Protein AF-A2DXJ3-F1 (afdb_monomer)

pLDDT: mean 83.07, std 18.07, range [34.62, 98.88]

Solvent-accessible surface area (backbone atoms only — not comparable to full-atom values): 26911 Å² total; per-residue (Å²): 136,82,83,77,80,76,77,74,79,77,78,64,48,69,44,51,90,48,58,61,45,53,39,81,72,39,55,42,65,51,87,37,50,42,58,52,66,60,70,70,50,60,29,36,32,28,58,30,82,99,40,73,38,42,38,29,39,37,50,58,84,41,92,57,45,68,60,54,51,59,64,38,58,77,88,60,70,30,15,43,40,77,40,39,23,79,91,47,57,85,47,10,54,10,30,43,21,40,13,44,97,66,21,31,45,34,35,42,30,56,68,91,66,82,48,70,68,60,51,50,48,57,56,75,48,53,34,34,30,75,55,52,80,70,52,51,63,25,49,27,55,55,68,34,87,82,55,77,50,44,32,28,38,42,36,67,62,44,25,57,77,70,70,47,61,83,50,66,70,59,34,28,36,71,44,42,73,46,62,65,36,42,70,57,86,47,76,72,62,74,66,34,71,45,67,51,88,70,48,48,47,53,50,53,32,48,47,44,56,9,45,42,51,39,55,20,45,76,52,52,66,77,47,88,77,62,73,34,45,64,69,58,50,51,54,52,47,52,52,54,50,52,57,50,51,56,55,52,61,74,69,48,55,72,68,58,49,54,52,48,52,52,49,49,51,53,46,51,54,52,50,60,59,44,71,75,52,76,87,66,77,58,81,39,79,45,82,42,80,88,43,102,62,83,60,78,87,55,53,72,70,46,59,69,65,30,70,54,82,82,89,54,77,55,43,36,34,21,62,44,81,95,42,74,36,42,38,33,68,46,50,50,81,42,93,55,45,57,60,58,53,54,68,34,59,77,89,61,76,25,13,40,41,79,44,63,43,82,86,48,101,69,58,34,48,45,35,38,32,41,14,42,94,63,16,31,43,34,34,40,31,62,91,40,55,60,35,70,56,60,51,52,50,48,58,76,38,40,25,43,65,85,76,60,78,67,55,55,56,43,48,15,70,37,65,35,86,86,51,65,76,40,64,38,62,69,61,44,52,56,44,69,72,37,87,64,43,60,57,65,67,66,59,69,66,86,64,87,79,66,66,76,93,58,78,46,53,35,56,53,52,53,49,48,47,56,18,43,50,53,32,54,48,49,78,74,76,106

Foldseek 3Di:
DDPPPPPPDLQADECAPALEAELVNFAPALVSYFYDDDAQRWHWYCQFPPDTATEHEHELPDPCVLVVLVQQDPVDAWEWDFAAQPVCLLQFTQWIWTHDPNHIYIYGYAGPDDDVSVLVVQVPHEYEYAPCPPNVVSVCSNPNVVSQGWYWHCVLQPCLVVVHDSPLQRLLCVQLVTHTSHDLDDPVLRNDHSNDRDTPSNSSNSRCRRVSRNSNVVSSVVGDTTGHGVVVSVVSSVVSVVVVVVVVQVPDDPVVVVVVVVVVVVVVVVVVVVVVDDDDPFPEEDEPVQDLDDDPVCVVVCVVVLQDDDPDQWGFYHLYVPATAIEGEDEQPPPCVLVVLVQQDPVAAKAKEWDWDPPDPDIATQWIWIHDSRHIYIYGYPPRAHDVSVQVSQVPHEYAYDDDPVVQVRCCVHNNVPGDGHYPVVLNVQLVPDPCNVVLVVPPPPCVPDPRVDDGSSNSVVVRSSRVSSRVCSVPPD

Radius of gyration: 28.26 Å; Cα contacts (8 Å, |Δi|>4): 735; chains: 1; bounding box: 70×68×70 Å

Organism: Trichomonas vaginalis (strain ATCC PRA-98 / G3) (NCBI:txid412133)

Structure (mmCIF, N/CA/C/O backbone):
data_AF-A2DXJ3-F1
#
_entry.id   AF-A2DXJ3-F1
#
loop_
_atom_site.group_PDB
_atom_site.id
_atom_site.type_symbol
_atom_site.label_atom_id
_atom_site.label_alt_id
_atom_site.label_comp_id
_atom_site.label_asym_id
_atom_site.label_entity_id
_atom_site.label_seq_id
_atom_site.pdbx_PDB_ins_code
_atom_site.Cartn_x
_atom_site.Cartn_y
_atom_site.Cartn_z
_atom_site.occupancy
_atom_site.B_iso_or_equiv
_atom_site.auth_seq_id
_atom_site.auth_comp_id
_atom_site.auth_asym_id
_atom_site.auth_atom_id
_atom_site.pdbx_PDB_model_num
ATOM 1 N N . MET A 1 1 ? 12.639 -47.632 -4.818 1.00 43.22 1 MET A N 1
ATOM 2 C CA . MET A 1 1 ? 11.953 -46.806 -3.804 1.00 43.22 1 MET A CA 1
ATOM 3 C C . MET A 1 1 ? 11.703 -45.449 -4.428 1.00 43.22 1 MET A C 1
ATOM 5 O O . MET A 1 1 ? 12.616 -44.642 -4.510 1.00 43.22 1 MET A O 1
ATOM 9 N N . THR A 1 2 ? 10.517 -45.266 -4.994 1.00 40.50 2 THR A N 1
ATOM 10 C CA . THR A 1 2 ? 10.049 -43.992 -5.545 1.00 40.50 2 THR A CA 1
ATOM 11 C C . THR A 1 2 ? 9.573 -43.124 -4.387 1.00 40.50 2 THR A C 1
ATOM 13 O O . THR A 1 2 ? 8.755 -43.573 -3.589 1.00 40.50 2 THR A O 1
ATOM 16 N N . ALA A 1 3 ? 10.133 -41.923 -4.257 1.00 43.72 3 ALA A N 1
ATOM 17 C CA . ALA A 1 3 ? 9.654 -40.933 -3.307 1.00 43.72 3 ALA A CA 1
ATOM 18 C C . ALA A 1 3 ? 8.278 -40.451 -3.783 1.00 43.72 3 ALA A C 1
ATOM 20 O O . ALA A 1 3 ? 8.177 -39.753 -4.789 1.00 43.72 3 ALA A O 1
ATOM 21 N N . GLU A 1 4 ? 7.220 -40.885 -3.103 1.00 45.50 4 GLU A N 1
ATOM 22 C CA . GLU A 1 4 ? 5.892 -40.305 -3.264 1.00 45.50 4 GLU A CA 1
ATOM 23 C C . GLU A 1 4 ? 5.930 -38.881 -2.704 1.00 45.50 4 GLU A C 1
ATOM 25 O O . GLU A 1 4 ? 6.019 -38.667 -1.494 1.00 45.50 4 GLU A O 1
ATOM 30 N N . GLU A 1 5 ? 5.893 -37.896 -3.599 1.00 48.06 5 GLU A N 1
ATOM 31 C CA . GLU A 1 5 ? 5.600 -36.512 -3.250 1.00 48.06 5 GLU A CA 1
ATOM 32 C C . GLU A 1 5 ? 4.169 -36.447 -2.710 1.00 48.06 5 GLU A C 1
ATOM 34 O O . GLU A 1 5 ? 3.187 -36.343 -3.448 1.00 48.06 5 GLU A O 1
ATOM 39 N N . THR A 1 6 ? 4.037 -36.516 -1.388 1.00 46.94 6 THR A N 1
ATOM 40 C CA . THR A 1 6 ? 2.786 -36.213 -0.700 1.00 46.94 6 THR A CA 1
ATOM 41 C C . THR A 1 6 ? 2.492 -34.726 -0.873 1.00 46.94 6 THR A C 1
ATOM 43 O O . THR A 1 6 ? 2.889 -33.895 -0.053 1.00 46.94 6 THR A O 1
ATOM 46 N N . SER A 1 7 ? 1.807 -34.376 -1.962 1.00 47.94 7 SER A N 1
ATOM 47 C CA . SER A 1 7 ? 1.171 -33.072 -2.124 1.00 47.94 7 SER A CA 1
ATOM 48 C C . SER A 1 7 ? 0.097 -32.929 -1.041 1.00 47.94 7 SER A C 1
ATOM 50 O O . SER A 1 7 ? -1.037 -33.386 -1.163 1.00 47.94 7 SER A O 1
ATOM 52 N N . GLY A 1 8 ? 0.493 -32.372 0.104 1.00 61.59 8 GLY A N 1
ATOM 53 C CA . GLY A 1 8 ? -0.403 -32.150 1.228 1.00 61.59 8 GLY A CA 1
ATOM 54 C C . GLY A 1 8 ? -1.551 -31.249 0.789 1.00 61.59 8 GLY A C 1
ATOM 55 O O . GLY A 1 8 ? -1.351 -30.057 0.557 1.00 61.59 8 GLY A O 1
ATOM 56 N N . HIS A 1 9 ? -2.751 -31.816 0.656 1.00 72.00 9 HIS A N 1
ATOM 57 C CA . HIS A 1 9 ? -3.968 -31.052 0.423 1.00 72.00 9 HIS A CA 1
ATOM 58 C C . HIS A 1 9 ? -4.143 -30.045 1.564 1.00 72.00 9 HIS A C 1
ATOM 60 O O . HIS A 1 9 ? -4.531 -30.397 2.677 1.00 72.00 9 HIS A O 1
ATOM 66 N N . VAL A 1 10 ? -3.844 -28.774 1.290 1.00 76.62 10 VAL A N 1
ATOM 67 C CA . VAL A 1 10 ? -4.107 -27.680 2.224 1.00 76.62 10 VAL A CA 1
ATOM 68 C C . VAL A 1 10 ? -5.622 -27.552 2.357 1.00 76.62 10 VAL A C 1
ATOM 70 O O . VAL A 1 10 ? -6.303 -27.122 1.422 1.00 76.62 10 VAL A O 1
ATOM 73 N N . VAL A 1 11 ? -6.153 -27.962 3.508 1.00 79.81 11 VAL A N 1
ATOM 74 C CA . VAL A 1 11 ? -7.576 -27.837 3.835 1.00 79.81 11 VAL A CA 1
ATOM 75 C C . VAL A 1 11 ? -7.923 -26.351 3.897 1.00 79.81 11 VAL A C 1
ATOM 77 O O . VAL A 1 11 ? -7.446 -25.624 4.766 1.00 79.81 11 VAL A O 1
ATOM 80 N N . LYS A 1 12 ? -8.744 -25.891 2.951 1.00 89.12 12 LYS A N 1
ATOM 81 C CA . LYS A 1 12 ? -9.259 -24.518 2.920 1.00 89.12 12 LYS A CA 1
ATOM 82 C C . LYS A 1 12 ? -10.449 -24.400 3.873 1.00 89.12 12 LYS A C 1
ATOM 84 O O . LYS A 1 12 ? -11.304 -25.281 3.886 1.00 89.12 12 LYS A O 1
ATOM 89 N N . ASN A 1 13 ? -10.518 -23.314 4.639 1.00 90.94 13 ASN A N 1
ATOM 90 C CA . ASN A 1 13 ? -11.621 -23.049 5.566 1.00 90.94 13 ASN A CA 1
ATOM 91 C C . ASN A 1 13 ? -12.604 -22.071 4.896 1.00 90.94 13 ASN A C 1
ATOM 93 O O . ASN A 1 13 ? -12.296 -20.886 4.748 1.00 90.94 13 ASN A O 1
ATOM 97 N N . ASP A 1 14 ? -13.753 -22.573 4.444 1.00 95.25 14 ASP A N 1
ATOM 98 C CA . ASP A 1 14 ? -14.813 -21.768 3.824 1.00 95.25 14 ASP A CA 1
ATOM 99 C C . ASP A 1 14 ? -15.687 -21.101 4.896 1.00 95.25 14 ASP A C 1
ATOM 101 O O . ASP A 1 14 ? -16.252 -21.782 5.752 1.00 95.25 14 ASP A O 1
ATOM 105 N N . ILE A 1 15 ? -15.794 -19.770 4.859 1.00 96.38 15 ILE A N 1
ATOM 106 C CA . ILE A 1 15 ? -16.543 -18.986 5.853 1.00 96.38 15 ILE A CA 1
ATOM 107 C C . ILE A 1 15 ? -17.901 -18.466 5.357 1.00 96.38 15 ILE A C 1
ATOM 109 O O . ILE A 1 15 ? -18.520 -17.655 6.053 1.00 96.38 15 ILE A O 1
ATOM 113 N N . THR A 1 16 ? -18.369 -18.890 4.178 1.00 96.19 16 THR A N 1
ATOM 114 C CA . THR A 1 16 ? -19.563 -18.335 3.508 1.00 96.19 16 THR A CA 1
ATOM 115 C C . THR A 1 16 ? -20.774 -18.297 4.439 1.00 96.19 16 THR A C 1
ATOM 117 O O . THR A 1 16 ? -21.301 -17.223 4.734 1.00 96.19 16 THR A O 1
ATOM 120 N N . ASN A 1 17 ? -21.120 -19.446 5.024 1.00 95.94 17 ASN A N 1
ATOM 121 C CA . ASN A 1 17 ? -22.285 -19.598 5.901 1.00 95.94 17 ASN A CA 1
ATOM 122 C C . ASN A 1 17 ? -21.985 -19.321 7.381 1.00 95.94 17 ASN A C 1
ATOM 124 O O . ASN A 1 17 ? -22.850 -19.523 8.230 1.00 95.94 17 ASN A O 1
ATOM 128 N N . SER A 1 18 ? -20.767 -18.883 7.712 1.00 96.38 18 SER A N 1
ATOM 129 C CA . SER A 1 18 ? -20.420 -18.628 9.106 1.00 96.38 18 SER A CA 1
ATOM 130 C C . SER A 1 18 ? -20.894 -17.254 9.558 1.00 96.38 18 SER A C 1
ATOM 132 O O . SER A 1 18 ? -20.577 -16.244 8.931 1.00 96.38 18 SER A O 1
ATOM 134 N N . THR A 1 19 ? -21.600 -17.182 10.678 1.00 97.56 19 THR A N 1
ATOM 135 C CA . THR A 1 19 ? -21.908 -15.911 11.354 1.00 97.56 19 THR A CA 1
ATOM 136 C C . THR A 1 19 ? -20.774 -15.461 12.277 1.00 97.56 19 THR A C 1
ATOM 138 O O . THR A 1 19 ? -20.746 -14.305 12.700 1.00 97.56 19 THR A O 1
ATOM 141 N N . ARG A 1 20 ? -19.817 -16.353 12.564 1.00 97.69 20 ARG A N 1
ATOM 142 C CA . ARG A 1 20 ? -18.748 -16.153 13.543 1.00 97.69 20 ARG A CA 1
ATOM 143 C C . ARG A 1 20 ? -17.424 -16.766 13.088 1.00 97.69 20 ARG A C 1
ATOM 145 O O . ARG A 1 20 ? -17.396 -17.821 12.462 1.00 97.69 20 ARG A O 1
ATOM 152 N N . ILE A 1 21 ? -16.316 -16.092 13.360 1.00 97.38 21 ILE A N 1
ATOM 153 C CA . ILE A 1 21 ? -14.972 -16.520 12.973 1.00 97.38 21 ILE A CA 1
ATOM 154 C C . ILE A 1 21 ? -14.085 -16.467 14.217 1.00 97.38 21 ILE A C 1
ATOM 156 O O . ILE A 1 21 ? -13.588 -15.403 14.593 1.00 97.38 21 ILE A O 1
ATOM 160 N N . ASP A 1 22 ? -13.923 -17.620 14.860 1.00 97.12 22 ASP A N 1
ATOM 161 C CA . ASP A 1 22 ? -13.116 -17.786 16.071 1.00 97.12 22 ASP A CA 1
ATOM 162 C C . ASP A 1 22 ? -11.611 -17.874 15.762 1.00 97.12 22 ASP A C 1
ATOM 164 O O . ASP A 1 22 ? -11.181 -18.101 14.620 1.00 97.12 22 ASP A O 1
ATOM 168 N N . LYS A 1 23 ? -10.785 -17.715 16.800 1.00 95.56 23 LYS A N 1
ATOM 169 C CA . LYS A 1 23 ? -9.320 -17.728 16.699 1.00 95.56 23 LYS A CA 1
ATOM 170 C C . LYS A 1 23 ? -8.759 -19.004 16.076 1.00 95.56 23 LYS A C 1
ATOM 172 O O . LYS A 1 23 ? -7.726 -18.938 15.418 1.00 95.56 23 LYS A O 1
ATOM 177 N N . GLU A 1 24 ? -9.407 -20.158 16.219 1.00 94.12 24 GLU A N 1
ATOM 178 C CA . GLU A 1 24 ? -8.946 -21.423 15.633 1.00 94.12 24 GLU A CA 1
ATOM 179 C C . GLU A 1 24 ? -8.926 -21.352 14.099 1.00 94.12 24 GLU A C 1
ATOM 181 O O . GLU A 1 24 ? -7.995 -21.857 13.469 1.00 94.12 24 GLU A O 1
ATOM 186 N N . LEU A 1 25 ? -9.893 -20.650 13.497 1.00 91.69 25 LEU A N 1
ATOM 187 C CA . LEU A 1 25 ? -9.925 -20.394 12.055 1.00 91.69 25 LEU A CA 1
ATOM 188 C C . LEU A 1 25 ? -8.875 -19.350 11.642 1.00 91.69 25 LEU A C 1
ATOM 190 O O . LEU A 1 25 ? -8.267 -19.481 10.581 1.00 91.69 25 LEU A O 1
ATOM 194 N N . LEU A 1 26 ? -8.637 -18.337 12.484 1.00 90.94 26 LEU A N 1
ATOM 195 C CA . LEU A 1 26 ? -7.734 -17.205 12.208 1.00 90.94 26 LEU A CA 1
ATOM 196 C C . LEU A 1 26 ? -6.252 -17.485 12.496 1.00 90.94 26 LEU A C 1
ATOM 198 O O . LEU A 1 26 ? -5.380 -16.803 11.958 1.00 90.94 26 LEU A O 1
ATOM 202 N N . SER A 1 27 ? -5.964 -18.450 13.370 1.00 80.00 27 SER A N 1
ATOM 203 C CA . SER A 1 27 ? -4.606 -18.839 13.772 1.00 80.00 27 SER A CA 1
ATOM 204 C C . SER A 1 27 ? -3.840 -19.527 12.639 1.00 80.00 27 SER A C 1
ATOM 206 O O . SER A 1 27 ? -2.606 -19.489 12.597 1.00 80.00 27 SER A O 1
ATOM 208 N N . LYS A 1 28 ? -4.579 -20.094 11.680 1.00 71.44 28 LYS A N 1
ATOM 209 C CA . LYS A 1 28 ? -4.073 -20.557 10.388 1.00 71.44 28 LYS A CA 1
ATOM 210 C C . LYS A 1 28 ? -3.735 -19.358 9.495 1.00 71.44 28 LYS A C 1
ATOM 212 O O . LYS A 1 28 ? -4.199 -18.241 9.713 1.00 71.44 28 LYS A O 1
ATOM 217 N N . HIS A 1 29 ? -2.893 -19.539 8.480 1.00 79.25 29 HIS A N 1
ATOM 218 C CA . HIS A 1 29 ? -2.560 -18.423 7.592 1.00 79.25 29 HIS A CA 1
ATOM 219 C C . HIS A 1 29 ? -3.832 -17.879 6.924 1.00 79.25 29 HIS A C 1
ATOM 221 O O . HIS A 1 29 ? -4.595 -18.660 6.365 1.00 79.25 29 HIS A O 1
ATOM 227 N N . LEU A 1 30 ? -4.016 -16.547 6.877 1.00 86.88 30 LEU A N 1
ATOM 228 C CA . LEU A 1 30 ? -5.143 -15.909 6.165 1.00 86.88 30 LEU A CA 1
ATOM 229 C C . LEU A 1 30 ? -5.350 -16.478 4.752 1.00 86.88 30 LEU A C 1
ATOM 231 O O . LEU A 1 30 ? -6.465 -16.499 4.250 1.00 86.88 30 LEU A O 1
ATOM 235 N N . ASN A 1 31 ? -4.281 -16.958 4.109 1.00 85.75 31 ASN A N 1
ATOM 236 C CA . ASN A 1 31 ? -4.313 -17.584 2.790 1.00 85.75 31 ASN A CA 1
ATOM 237 C C . ASN A 1 31 ? -5.249 -18.803 2.688 1.00 85.75 31 ASN A C 1
ATOM 239 O O . ASN A 1 31 ? -5.688 -19.096 1.577 1.00 85.75 31 ASN A O 1
ATOM 243 N N . GLU A 1 32 ? -5.552 -19.468 3.804 1.00 89.81 32 GLU A N 1
ATOM 244 C CA . GLU A 1 32 ? -6.414 -20.652 3.893 1.00 89.81 32 GLU A CA 1
ATOM 245 C C . GLU A 1 32 ? -7.901 -20.311 4.054 1.00 89.81 32 GLU A C 1
ATOM 247 O O . GLU A 1 32 ? -8.741 -21.194 3.888 1.00 89.81 32 GLU A O 1
ATOM 252 N N . ILE A 1 33 ? -8.242 -19.052 4.355 1.00 93.56 33 ILE A N 1
ATOM 253 C CA . ILE A 1 33 ? -9.633 -18.594 4.429 1.00 93.56 33 ILE A CA 1
ATOM 254 C C . ILE A 1 33 ? -10.174 -18.366 3.015 1.00 93.56 33 ILE A C 1
ATOM 256 O O . ILE A 1 33 ? -9.603 -17.603 2.227 1.00 93.56 33 ILE A O 1
ATOM 260 N N . VAL A 1 34 ? -11.296 -19.011 2.705 1.00 95.38 34 VAL A N 1
ATOM 261 C CA . VAL A 1 34 ? -12.023 -18.888 1.433 1.00 95.38 34 VAL A CA 1
ATOM 262 C C . VAL A 1 34 ? -13.521 -18.681 1.678 1.00 95.38 34 VAL A C 1
ATOM 264 O O . VAL A 1 34 ? -13.954 -18.566 2.822 1.00 95.38 34 VAL A O 1
ATOM 267 N N . GLY A 1 35 ? -14.301 -18.605 0.602 1.00 95.69 35 GLY A N 1
ATOM 268 C CA . GLY A 1 35 ? -15.745 -18.391 0.650 1.00 95.69 35 GLY A CA 1
ATOM 269 C C . GLY A 1 35 ? -16.142 -16.963 0.298 1.00 95.69 35 GLY A C 1
ATOM 270 O O . GLY A 1 35 ? -15.357 -16.202 -0.280 1.00 95.69 35 GLY A O 1
ATOM 271 N N . GLU A 1 36 ? -17.365 -16.607 0.667 1.00 96.50 36 GLU A N 1
ATOM 272 C CA . GLU A 1 36 ? -17.973 -15.313 0.382 1.00 96.50 36 GLU A CA 1
ATOM 273 C C . GLU A 1 36 ? -18.273 -14.519 1.658 1.00 96.50 36 GLU A C 1
ATOM 275 O O . GLU A 1 36 ? -18.437 -15.056 2.757 1.00 96.50 36 GLU A O 1
ATOM 280 N N . TRP A 1 37 ? -18.338 -13.199 1.503 1.00 97.44 37 TRP A N 1
ATOM 281 C CA . TRP A 1 37 ? -18.799 -12.286 2.539 1.00 97.44 37 TRP A CA 1
ATOM 282 C C . TRP A 1 37 ? -19.886 -11.405 1.944 1.00 97.44 37 TRP A C 1
ATOM 284 O O . TRP A 1 37 ? -19.612 -10.496 1.157 1.00 97.44 37 TRP A O 1
ATOM 294 N N . GLU A 1 38 ? -21.129 -11.701 2.295 1.00 96.69 38 GLU A N 1
ATOM 295 C CA . GLU A 1 38 ? -22.270 -10.972 1.768 1.00 96.69 38 GLU A CA 1
ATOM 296 C C . GLU A 1 38 ? -22.290 -9.527 2.285 1.00 96.69 38 GLU A C 1
ATOM 298 O O . GLU A 1 38 ? -21.994 -9.251 3.452 1.00 96.69 38 GLU A O 1
ATOM 303 N N . PHE A 1 39 ? -22.647 -8.587 1.408 1.00 96.75 39 PHE A N 1
ATOM 304 C CA . PHE A 1 39 ? -22.869 -7.202 1.813 1.00 96.75 39 PHE A CA 1
ATOM 305 C C . PHE A 1 39 ? -23.969 -7.122 2.878 1.00 96.75 39 PHE A C 1
ATOM 307 O O . PHE A 1 39 ? -24.917 -7.895 2.864 1.00 96.75 39 PHE A O 1
ATOM 314 N N . GLN A 1 40 ? -23.846 -6.155 3.786 1.00 94.94 40 GLN A N 1
ATOM 315 C CA . GLN A 1 40 ? -24.749 -5.867 4.905 1.00 94.94 40 GLN A CA 1
ATOM 316 C C . GLN A 1 40 ? -24.820 -6.953 5.986 1.00 94.94 40 GLN A C 1
ATOM 318 O O . GLN A 1 40 ? -25.188 -6.615 7.113 1.00 94.94 40 GLN A O 1
ATOM 323 N N . SER A 1 41 ? -24.418 -8.194 5.697 1.00 95.38 41 SER A N 1
ATOM 324 C CA . SER A 1 41 ? -24.363 -9.280 6.672 1.00 95.38 41 SER A CA 1
ATOM 325 C C . SER A 1 41 ? -23.191 -9.079 7.641 1.00 95.38 41 SER A C 1
ATOM 327 O O . SER A 1 41 ? -22.026 -9.128 7.223 1.00 95.38 41 SER A O 1
ATOM 329 N N . PRO A 1 42 ? -23.455 -8.852 8.941 1.00 97.12 42 PRO A N 1
ATOM 330 C CA . PRO A 1 42 ? -22.394 -8.809 9.931 1.00 97.12 42 PRO A CA 1
ATOM 331 C C . PRO A 1 42 ? -21.848 -10.219 10.201 1.00 97.12 42 PRO A C 1
ATOM 333 O O . PRO A 1 42 ? -22.602 -11.191 10.193 1.00 97.12 42 PRO A O 1
ATOM 336 N N . LYS A 1 43 ? -20.552 -10.321 10.503 1.00 98.50 43 LYS A N 1
ATOM 337 C CA . LYS A 1 43 ? -19.955 -11.511 11.130 1.00 98.50 43 LYS A CA 1
ATOM 338 C C . LYS A 1 43 ? -19.194 -11.093 12.386 1.00 98.50 43 LYS A C 1
ATOM 340 O O . LYS A 1 43 ? -18.585 -10.024 12.408 1.00 98.50 43 LYS A O 1
ATOM 345 N N . GLU A 1 44 ? -19.230 -11.915 13.425 1.00 98.62 44 GLU A N 1
ATOM 346 C CA . GLU A 1 44 ? -18.406 -11.726 14.621 1.00 98.62 44 GLU A CA 1
ATOM 347 C C . GLU A 1 44 ? -17.011 -12.309 14.388 1.00 98.62 44 GLU A C 1
ATOM 349 O O . GLU A 1 44 ? -16.888 -13.456 13.969 1.00 98.62 44 GLU A O 1
ATOM 354 N N . VAL A 1 45 ? -15.954 -11.541 14.646 1.00 98.62 45 VAL A N 1
ATOM 355 C CA . VAL A 1 45 ? -14.569 -11.974 14.408 1.00 98.62 45 VAL A CA 1
ATOM 356 C C . VAL A 1 45 ? -13.734 -11.803 15.669 1.00 98.62 45 VAL A C 1
ATOM 358 O O . VAL A 1 45 ? -13.708 -10.724 16.261 1.00 98.62 45 VAL A O 1
ATOM 361 N N . GLU A 1 46 ? -13.023 -12.856 16.064 1.00 98.31 46 GLU A N 1
ATOM 362 C CA . GLU A 1 46 ? -12.161 -12.865 17.246 1.00 98.31 46 GLU A CA 1
ATOM 363 C C . GLU A 1 46 ? -10.746 -12.361 16.921 1.00 98.31 46 GLU A C 1
ATOM 365 O O . GLU A 1 46 ? -9.792 -13.134 16.908 1.00 98.31 46 GLU A O 1
ATOM 370 N N . PHE A 1 47 ? -10.567 -11.069 16.622 1.00 98.31 47 PHE A N 1
ATOM 371 C CA . PHE A 1 47 ? -9.231 -10.514 16.316 1.00 98.31 47 PHE A CA 1
ATOM 372 C C . PHE A 1 47 ? -8.259 -10.574 17.505 1.00 98.31 47 PHE A C 1
ATOM 374 O O . PHE A 1 47 ? -7.041 -10.643 17.314 1.00 98.31 47 PHE A O 1
ATOM 381 N N . PHE A 1 48 ? -8.799 -10.557 18.724 1.00 98.25 48 PHE A N 1
ATOM 382 C CA . PHE A 1 48 ? -8.076 -10.687 19.985 1.00 98.25 48 PHE A CA 1
ATOM 383 C C . PHE A 1 48 ? -8.760 -11.744 20.846 1.00 98.25 48 PHE A C 1
ATOM 385 O O . PHE A 1 48 ? -9.978 -11.879 20.801 1.00 98.25 48 PHE A O 1
ATOM 392 N N . GLU A 1 49 ? -7.981 -12.471 21.642 1.00 97.19 49 GLU A N 1
ATOM 393 C CA . GLU A 1 49 ? -8.485 -13.599 22.427 1.00 97.19 49 GLU A CA 1
ATOM 394 C C . GLU A 1 49 ? -9.680 -13.215 23.318 1.00 97.19 49 GLU A C 1
ATOM 396 O O . GLU A 1 49 ? -9.618 -12.261 24.098 1.00 97.19 49 GLU A O 1
ATOM 401 N N . ASN A 1 50 ? -10.766 -13.978 23.179 1.00 97.38 50 ASN A N 1
ATOM 402 C CA . ASN A 1 50 ? -12.066 -13.811 23.823 1.00 97.38 50 ASN A CA 1
ATOM 403 C C . ASN A 1 50 ? -12.735 -12.445 23.576 1.00 97.38 50 ASN A C 1
ATOM 405 O O . ASN A 1 50 ? -13.586 -12.021 24.360 1.00 97.38 50 ASN A O 1
ATOM 409 N N . LYS A 1 51 ? -12.368 -11.739 22.498 1.00 98.06 51 LYS A N 1
ATOM 410 C CA . LYS A 1 51 ? -12.967 -10.456 22.107 1.00 98.06 51 LYS A CA 1
ATOM 411 C C . LYS A 1 51 ? -13.498 -10.527 20.683 1.00 98.06 51 LYS A C 1
ATOM 413 O O . LYS A 1 51 ? -12.732 -10.549 19.722 1.00 98.06 51 LYS A O 1
ATOM 418 N N . PHE A 1 52 ? -14.820 -10.491 20.566 1.00 98.50 52 PHE A N 1
ATOM 419 C CA . PHE A 1 52 ? -15.521 -10.535 19.290 1.00 98.50 52 PHE A CA 1
ATOM 420 C C . PHE A 1 52 ? -15.841 -9.125 18.810 1.00 98.50 52 PHE A C 1
ATOM 422 O O . PHE A 1 52 ? -16.423 -8.319 19.532 1.00 98.50 52 PHE A O 1
ATOM 429 N N . THR A 1 53 ? -15.446 -8.825 17.577 1.00 98.69 53 THR A N 1
ATOM 430 C CA . THR A 1 53 ? -15.791 -7.582 16.891 1.00 98.69 53 THR A CA 1
ATOM 431 C C . THR A 1 53 ? -16.802 -7.884 15.799 1.00 98.69 53 THR A C 1
ATOM 433 O O . THR A 1 53 ? -16.561 -8.743 14.951 1.00 98.69 53 THR A O 1
ATOM 436 N N . GLN A 1 54 ? -17.918 -7.156 15.779 1.00 98.62 54 GLN A N 1
ATOM 437 C CA . GLN A 1 54 ? -18.847 -7.216 14.658 1.00 98.62 54 GLN A CA 1
ATOM 438 C C . GLN A 1 54 ? -18.228 -6.513 13.443 1.00 98.62 54 GLN A C 1
ATOM 440 O O . GLN A 1 54 ? -17.950 -5.318 13.500 1.00 98.62 54 GLN A O 1
ATOM 445 N N . VAL A 1 55 ? -18.019 -7.241 12.348 1.00 98.75 55 VAL A N 1
ATOM 446 C CA . VAL A 1 55 ? -17.509 -6.706 11.080 1.00 98.75 55 VAL A CA 1
ATOM 447 C C . VAL A 1 55 ? -18.633 -6.702 10.057 1.00 98.75 55 VAL A C 1
ATOM 449 O O . VAL A 1 55 ? -19.255 -7.738 9.814 1.00 98.75 55 VAL A O 1
ATOM 452 N N . ARG A 1 56 ? -18.890 -5.551 9.433 1.00 98.62 56 ARG A N 1
ATOM 453 C CA . ARG A 1 56 ? -19.913 -5.400 8.392 1.00 98.62 56 ARG A CA 1
ATOM 454 C C . ARG A 1 56 ? -19.320 -4.749 7.150 1.00 98.62 56 ARG A C 1
ATOM 456 O O . ARG A 1 56 ? -18.715 -3.688 7.244 1.00 98.62 56 ARG A O 1
ATOM 463 N N . LEU A 1 57 ? -19.544 -5.356 5.987 1.00 98.62 57 LEU A N 1
ATOM 464 C CA . LEU A 1 57 ? -19.186 -4.790 4.686 1.00 98.62 57 LEU A CA 1
ATOM 465 C C . LEU A 1 57 ? -20.424 -4.180 4.026 1.00 98.62 57 LEU A C 1
ATOM 467 O O . LEU A 1 57 ? -21.412 -4.876 3.826 1.00 98.62 57 LEU A O 1
ATOM 471 N N . VAL A 1 58 ? -20.382 -2.906 3.651 1.00 98.56 58 VAL A N 1
ATOM 472 C CA . VAL A 1 58 ? -21.489 -2.198 2.986 1.00 98.56 58 VAL A CA 1
ATOM 473 C C . VAL A 1 58 ? -21.007 -1.515 1.714 1.00 98.56 58 VAL A C 1
ATOM 475 O O . VAL A 1 58 ? -19.809 -1.312 1.508 1.00 98.56 58 VAL A O 1
ATOM 478 N N . ARG A 1 59 ? -21.941 -1.169 0.826 1.00 98.38 59 ARG A N 1
ATOM 479 C CA . ARG A 1 59 ? -21.622 -0.377 -0.367 1.00 98.38 59 ARG A CA 1
ATOM 480 C C . ARG A 1 59 ? -21.657 1.106 -0.024 1.00 98.38 59 ARG A C 1
ATOM 482 O O . ARG A 1 59 ? -22.501 1.560 0.735 1.00 98.38 59 ARG A O 1
ATOM 489 N N . PHE A 1 60 ? -20.797 1.880 -0.667 1.00 98.19 60 PHE A N 1
ATOM 490 C CA . PHE A 1 60 ? -20.780 3.339 -0.554 1.00 98.19 60 PHE A CA 1
ATOM 491 C C . PHE A 1 60 ? -22.075 4.010 -1.049 1.00 98.19 60 PHE A C 1
ATOM 493 O O . PHE A 1 60 ? -22.419 5.112 -0.636 1.00 98.19 60 PHE A O 1
ATOM 500 N N . THR A 1 61 ? -22.808 3.335 -1.935 1.00 97.25 61 THR A N 1
ATOM 501 C CA . THR A 1 61 ? -24.107 3.772 -2.470 1.00 97.25 61 THR A CA 1
ATOM 502 C C . THR A 1 61 ? -25.289 3.083 -1.790 1.00 97.25 61 THR A C 1
ATOM 504 O O . THR A 1 61 ? -26.382 3.035 -2.354 1.00 97.25 61 THR A O 1
ATOM 507 N N . ASP A 1 62 ? -25.071 2.454 -0.637 1.00 97.00 62 ASP A N 1
ATOM 508 C CA . ASP A 1 62 ? -26.151 1.847 0.129 1.00 97.00 62 ASP A CA 1
ATOM 509 C C . ASP A 1 62 ? -27.082 2.936 0.677 1.00 97.00 62 ASP A C 1
ATOM 511 O O . ASP A 1 62 ? -26.625 3.892 1.301 1.00 97.00 62 ASP A O 1
ATOM 515 N N . ARG A 1 63 ? -28.394 2.788 0.465 1.00 96.75 63 ARG A N 1
ATOM 516 C CA . ARG A 1 63 ? -29.401 3.739 0.968 1.00 96.75 63 ARG A CA 1
ATOM 517 C C . ARG A 1 63 ? -29.466 3.770 2.495 1.00 96.75 63 ARG A C 1
ATOM 519 O O . ARG A 1 63 ? -29.986 4.724 3.054 1.00 96.75 63 ARG A O 1
ATOM 526 N N . GLN A 1 64 ? -28.964 2.729 3.159 1.00 97.19 64 GLN A N 1
ATOM 527 C CA . GLN A 1 64 ? -28.884 2.639 4.615 1.00 97.19 64 GLN A CA 1
ATOM 528 C C . GLN A 1 64 ? -27.500 3.022 5.155 1.00 97.19 64 GLN A C 1
ATOM 530 O O . GLN A 1 64 ? -27.244 2.824 6.343 1.00 97.19 64 GLN A O 1
ATOM 535 N N . LEU A 1 65 ? -26.594 3.564 4.324 1.00 97.88 65 LEU A N 1
ATOM 536 C CA . LEU A 1 65 ? -25.236 3.891 4.764 1.00 97.88 65 LEU A CA 1
ATOM 537 C C . LEU A 1 65 ? -25.243 4.797 6.000 1.00 97.88 65 LEU A C 1
ATOM 539 O O . LEU A 1 65 ? -24.557 4.489 6.971 1.00 97.88 65 LEU A O 1
ATOM 543 N N . ILE A 1 66 ? -26.068 5.848 6.007 1.00 98.06 66 ILE A N 1
ATOM 544 C CA . ILE A 1 66 ? -26.185 6.753 7.156 1.00 98.06 66 ILE A CA 1
ATOM 545 C C . ILE A 1 66 ? -26.683 6.041 8.420 1.00 98.06 66 ILE A C 1
ATOM 547 O O . ILE A 1 66 ? -26.182 6.291 9.513 1.00 98.06 66 ILE A O 1
ATOM 551 N N . SER A 1 67 ? -27.605 5.085 8.284 1.00 98.12 67 SER A N 1
ATOM 552 C CA . SER A 1 67 ? -28.063 4.268 9.409 1.00 98.12 67 SER A CA 1
ATOM 553 C C . SER A 1 67 ? -26.924 3.420 9.972 1.00 98.12 67 SER A C 1
ATOM 555 O O . SER A 1 67 ? -26.776 3.342 11.187 1.00 98.12 67 SER A O 1
ATOM 557 N N . TYR A 1 68 ? -26.081 2.831 9.118 1.00 98.38 68 TYR A N 1
ATOM 558 C CA . TYR A 1 68 ? -24.911 2.074 9.571 1.00 98.38 68 TYR A CA 1
ATOM 559 C C . TYR A 1 68 ? -23.858 2.956 10.246 1.00 98.38 68 TYR A C 1
ATOM 561 O O . TYR A 1 68 ? -23.293 2.537 11.253 1.00 98.38 68 TYR A O 1
ATOM 569 N N . LEU A 1 69 ? -23.630 4.172 9.741 1.00 98.44 69 LEU A N 1
ATOM 570 C CA . LEU A 1 69 ? -22.738 5.153 10.366 1.00 98.44 69 LEU A CA 1
ATOM 571 C C . LEU A 1 69 ? -23.229 5.537 11.768 1.00 98.44 69 LEU A C 1
ATOM 573 O O . LEU A 1 69 ? -22.471 5.437 12.728 1.00 98.44 69 LEU A O 1
ATOM 577 N N . ASN A 1 70 ? -24.517 5.857 11.910 1.00 98.12 70 ASN A N 1
ATOM 578 C CA . ASN A 1 70 ? -25.126 6.178 13.205 1.00 98.12 70 ASN A CA 1
ATOM 579 C C . ASN A 1 70 ? -25.094 4.988 14.179 1.00 98.12 70 ASN A C 1
ATOM 581 O O . ASN A 1 70 ? -24.970 5.168 15.390 1.00 98.12 70 ASN A O 1
ATOM 585 N N . ILE A 1 71 ? -25.210 3.758 13.663 1.00 97.75 71 ILE A N 1
ATOM 586 C CA . ILE A 1 71 ? -25.098 2.549 14.484 1.00 97.75 71 ILE A CA 1
ATOM 587 C C . ILE A 1 71 ? -23.690 2.419 15.052 1.00 97.75 71 ILE A C 1
ATOM 589 O O . ILE A 1 71 ? -23.579 2.092 16.229 1.00 97.75 71 ILE A O 1
ATOM 593 N N . ILE A 1 72 ? -22.632 2.656 14.271 1.00 97.81 72 ILE A N 1
ATOM 594 C CA . ILE A 1 72 ? -21.264 2.508 14.785 1.00 97.81 72 ILE A CA 1
ATOM 595 C C . ILE A 1 72 ? -20.807 3.698 15.627 1.00 97.81 72 ILE A C 1
ATOM 597 O O . ILE A 1 72 ? -19.971 3.501 16.503 1.00 97.81 72 ILE A O 1
ATOM 601 N N . ASP A 1 73 ? -21.347 4.895 15.410 1.00 97.94 73 ASP A N 1
ATOM 602 C CA . ASP A 1 73 ? -20.951 6.086 16.155 1.00 97.94 73 ASP A CA 1
ATOM 603 C C . ASP A 1 73 ? -21.312 5.965 17.645 1.00 97.94 73 ASP A C 1
ATOM 605 O O . ASP A 1 73 ? -22.479 5.877 18.041 1.00 97.94 73 ASP A O 1
ATOM 609 N N . ASP A 1 74 ? -20.280 5.917 18.482 1.00 97.75 74 ASP A N 1
ATOM 610 C CA . ASP A 1 74 ? -20.365 5.841 19.937 1.00 97.75 74 ASP A CA 1
ATOM 611 C C . ASP A 1 74 ? -19.962 7.159 20.622 1.00 97.75 74 ASP A C 1
ATOM 613 O O . ASP A 1 74 ? -19.797 7.188 21.845 1.00 97.75 74 ASP A O 1
ATOM 617 N N . GLY A 1 75 ? -19.815 8.243 19.850 1.00 97.56 75 GLY A N 1
ATOM 618 C CA . GLY A 1 75 ? -19.417 9.565 20.326 1.00 97.56 75 GLY A CA 1
ATOM 619 C C . GLY A 1 75 ? -17.934 9.690 20.687 1.00 97.56 75 GLY A C 1
ATOM 620 O O . GLY A 1 75 ? -17.528 10.717 21.236 1.00 97.56 75 GLY A O 1
ATOM 621 N N . LYS A 1 76 ? -17.113 8.666 20.422 1.00 97.25 76 LYS A N 1
ATOM 622 C CA . LYS A 1 76 ? -15.657 8.701 20.617 1.00 97.25 76 LYS A CA 1
ATOM 623 C C . LYS A 1 76 ? -14.937 8.912 19.283 1.00 97.25 76 LYS A C 1
ATOM 625 O O . LYS A 1 76 ? -15.527 8.719 18.222 1.00 97.25 76 LYS A O 1
ATOM 630 N N . PRO A 1 77 ? -13.640 9.279 19.308 1.00 98.06 77 PRO A N 1
ATOM 631 C CA . PRO A 1 77 ? -12.832 9.269 18.099 1.00 98.06 77 PRO A CA 1
ATOM 632 C C . PRO A 1 77 ? -12.890 7.907 17.398 1.00 98.06 77 PRO A C 1
ATOM 634 O O . PRO A 1 77 ? -12.798 6.863 18.047 1.00 98.06 77 PRO A O 1
ATOM 637 N N . ILE A 1 78 ? -13.009 7.933 16.075 1.00 98.69 78 ILE A N 1
ATOM 638 C CA . ILE A 1 78 ? -13.177 6.754 15.226 1.00 98.69 78 ILE A CA 1
ATOM 639 C C . ILE A 1 78 ? -11.815 6.364 14.648 1.00 98.69 78 ILE A C 1
ATOM 641 O O . ILE A 1 78 ? -11.106 7.204 14.083 1.00 98.69 78 ILE A O 1
ATOM 645 N N . ALA A 1 79 ? -11.444 5.089 14.766 1.00 98.75 79 ALA A N 1
ATOM 646 C CA . ALA A 1 79 ? -10.265 4.581 14.073 1.00 98.75 79 ALA A CA 1
ATOM 647 C C . ALA A 1 79 ? -10.577 4.486 12.579 1.00 98.75 79 ALA A C 1
ATOM 649 O O . ALA A 1 79 ? -11.569 3.859 12.198 1.00 98.75 79 ALA A O 1
ATOM 650 N N . LEU A 1 80 ? -9.733 5.102 11.754 1.00 98.75 80 LEU A N 1
ATOM 651 C CA . LEU A 1 80 ? -9.871 5.111 10.304 1.00 98.75 80 LEU A CA 1
ATOM 652 C C . LEU A 1 80 ? -8.626 4.514 9.645 1.00 98.75 80 LEU A C 1
ATOM 654 O O . LEU A 1 80 ? -7.500 4.858 10.000 1.00 98.75 80 LEU A O 1
ATOM 658 N N . ASP A 1 81 ? -8.848 3.663 8.652 1.00 98.69 81 ASP A N 1
ATOM 659 C CA . ASP A 1 81 ? -7.829 3.240 7.692 1.00 98.69 81 ASP A CA 1
ATOM 660 C C . ASP A 1 81 ? -8.438 3.150 6.286 1.00 98.69 81 ASP A C 1
ATOM 662 O O . ASP A 1 81 ? -9.666 3.052 6.134 1.00 98.69 81 ASP A O 1
ATOM 666 N N . LEU A 1 82 ? -7.602 3.253 5.251 1.00 98.62 82 LEU A N 1
ATOM 667 C CA . LEU A 1 82 ? -8.043 3.347 3.860 1.00 98.62 82 LEU A CA 1
ATOM 668 C C . LEU A 1 82 ? -7.305 2.346 2.981 1.00 98.62 82 LEU A C 1
ATOM 670 O O . LEU A 1 82 ? -6.121 2.094 3.148 1.00 98.62 82 LEU A O 1
ATOM 674 N N . GLU A 1 83 ? -8.001 1.845 1.967 1.00 98.44 83 GLU A N 1
ATOM 675 C CA . GLU A 1 83 ? -7.382 1.042 0.916 1.00 98.44 83 GLU A CA 1
ATOM 676 C C . GLU A 1 83 ? -7.776 1.570 -0.463 1.00 98.44 83 GLU A C 1
ATOM 678 O O . GLU A 1 83 ? -8.905 2.020 -0.697 1.00 98.44 83 GLU A O 1
ATOM 683 N N . TRP A 1 84 ? -6.834 1.518 -1.402 1.00 98.06 84 TRP A N 1
ATOM 684 C CA . TRP A 1 84 ? -7.004 1.974 -2.782 1.00 98.06 84 TRP A CA 1
ATOM 685 C C . TRP A 1 84 ? -6.283 1.042 -3.748 1.00 98.06 84 TRP A C 1
ATOM 687 O O . TRP A 1 84 ? -5.290 0.405 -3.406 1.00 98.06 84 TRP A O 1
ATOM 697 N N . ASN A 1 85 ? -6.757 0.965 -4.989 1.00 96.06 85 ASN A N 1
ATOM 698 C CA . ASN A 1 85 ? -6.066 0.207 -6.023 1.00 96.06 85 ASN A CA 1
ATOM 699 C C . ASN A 1 85 ? -4.738 0.915 -6.387 1.00 96.06 85 ASN A C 1
ATOM 701 O O . ASN A 1 85 ? -4.771 2.020 -6.945 1.00 96.06 85 ASN A O 1
ATOM 705 N N . PRO A 1 86 ? -3.565 0.297 -6.130 1.00 90.94 86 PRO A N 1
ATOM 706 C CA . PRO A 1 86 ? -2.271 0.933 -6.380 1.00 90.94 86 PRO A CA 1
ATOM 707 C C . PRO A 1 86 ? -2.012 1.196 -7.871 1.00 90.94 86 PRO A C 1
ATOM 709 O O . PRO A 1 86 ? -1.205 2.059 -8.199 1.00 90.94 86 PRO A O 1
ATOM 712 N N . PHE A 1 87 ? -2.716 0.497 -8.766 1.00 90.44 87 PHE A N 1
ATOM 713 C CA . PHE A 1 87 ? -2.583 0.627 -10.220 1.00 90.44 87 PHE A CA 1
ATOM 714 C C . PHE A 1 87 ? -3.484 1.711 -10.818 1.00 90.44 87 PHE A C 1
ATOM 716 O O . PHE A 1 87 ? -3.340 2.055 -11.986 1.00 90.44 87 PHE A O 1
ATOM 723 N N . THR A 1 88 ? -4.430 2.245 -10.041 1.00 91.44 88 THR A N 1
ATOM 724 C CA . THR A 1 88 ? -5.379 3.263 -10.509 1.00 91.44 88 THR A CA 1
ATOM 725 C C . THR A 1 88 ? -5.618 4.319 -9.432 1.00 91.44 88 THR A C 1
ATOM 727 O O . THR A 1 88 ? -6.748 4.530 -8.989 1.00 91.44 88 THR A O 1
ATOM 730 N N . ARG A 1 89 ? -4.551 4.975 -8.966 1.00 90.44 89 ARG A N 1
ATOM 731 C CA . ARG A 1 89 ? -4.610 5.941 -7.851 1.00 90.44 89 ARG A CA 1
ATOM 732 C C . ARG A 1 89 ? -5.537 7.129 -8.110 1.00 90.44 89 ARG A C 1
ATOM 734 O O . ARG A 1 89 ? -6.117 7.663 -7.171 1.00 90.44 89 ARG A O 1
ATOM 741 N N . GLN A 1 90 ? -5.738 7.498 -9.373 1.00 92.50 90 GLN A N 1
ATOM 742 C CA . GLN A 1 90 ? -6.692 8.525 -9.796 1.00 92.50 90 GLN A CA 1
ATOM 743 C C . GLN A 1 90 ? -8.149 8.203 -9.419 1.00 92.50 90 GLN A C 1
ATOM 745 O O . GLN A 1 90 ? -8.991 9.094 -9.414 1.00 92.50 90 GLN A O 1
ATOM 750 N N . ASN A 1 91 ? -8.453 6.947 -9.072 1.00 93.12 91 ASN A N 1
ATOM 751 C CA . ASN A 1 91 ? -9.772 6.539 -8.588 1.00 93.12 91 ASN A CA 1
ATOM 752 C C . ASN A 1 91 ? -10.001 6.865 -7.099 1.00 93.12 91 ASN A C 1
ATOM 754 O O . ASN A 1 91 ? -11.135 6.745 -6.618 1.00 93.12 91 ASN A O 1
ATOM 758 N N . GLY A 1 92 ? -8.964 7.284 -6.367 1.00 97.12 92 GLY A N 1
ATOM 759 C CA . GLY A 1 92 ? -9.036 7.571 -4.936 1.00 97.12 92 GLY A CA 1
ATOM 760 C C . GLY A 1 92 ? -9.268 6.320 -4.080 1.00 97.12 92 GLY A C 1
ATOM 761 O O . GLY A 1 92 ? -8.855 5.220 -4.437 1.00 97.12 92 GLY A O 1
ATOM 762 N N . VAL A 1 93 ? -9.945 6.491 -2.945 1.00 98.19 93 VAL A N 1
ATOM 763 C CA . VAL A 1 93 ? -10.134 5.466 -1.903 1.00 98.19 93 VAL A CA 1
ATOM 764 C C . VAL A 1 93 ? -11.188 4.435 -2.303 1.00 98.19 93 VAL A C 1
ATOM 766 O O . VAL A 1 93 ? -12.350 4.779 -2.505 1.00 98.19 93 VAL A O 1
ATOM 769 N N . ASN A 1 94 ? -10.844 3.152 -2.355 1.00 98.44 94 ASN A N 1
ATOM 770 C CA . ASN A 1 94 ? -11.797 2.090 -2.689 1.00 98.44 94 ASN A CA 1
ATOM 771 C C . ASN A 1 94 ? -12.470 1.452 -1.472 1.00 98.44 94 ASN A C 1
ATOM 773 O O . ASN A 1 94 ? -13.556 0.890 -1.612 1.00 98.44 94 ASN A O 1
ATOM 777 N N . LEU A 1 95 ? -11.865 1.535 -0.292 1.00 98.75 95 LEU A N 1
ATOM 778 C CA . LEU A 1 95 ? -12.431 0.970 0.926 1.00 98.75 95 LEU A CA 1
ATOM 779 C C . LEU A 1 95 ? -12.098 1.858 2.123 1.00 98.75 95 LEU A C 1
ATOM 781 O O . LEU A 1 95 ? -10.929 2.092 2.419 1.00 98.75 95 LEU A O 1
ATOM 785 N N . PHE A 1 96 ? -13.136 2.315 2.816 1.00 98.81 96 PHE A N 1
ATOM 786 C CA . PHE A 1 96 ? -13.004 2.981 4.111 1.00 98.81 96 PHE A CA 1
ATOM 787 C C . PHE A 1 96 ? -13.203 1.955 5.219 1.00 98.81 96 PHE A C 1
ATOM 789 O O . PHE A 1 96 ? -14.134 1.149 5.141 1.00 98.81 96 PHE A O 1
ATOM 796 N N . GLN A 1 97 ? -12.352 1.991 6.238 1.00 98.81 97 GLN A N 1
ATOM 797 C CA . GLN A 1 97 ? -12.425 1.105 7.393 1.00 98.81 97 GLN A CA 1
ATOM 798 C C . GLN A 1 97 ? -12.646 1.947 8.640 1.00 98.81 97 GLN A C 1
ATOM 800 O O . GLN A 1 97 ? -11.743 2.656 9.068 1.00 98.81 97 GLN A O 1
ATOM 805 N N . LEU A 1 98 ? -13.854 1.896 9.196 1.00 98.88 98 LEU A N 1
ATOM 806 C CA . LEU A 1 98 ? -14.225 2.626 10.405 1.00 98.88 98 LEU A CA 1
ATOM 807 C C . LEU A 1 98 ? -14.347 1.643 11.558 1.00 98.88 98 LEU A C 1
ATOM 809 O O . LEU A 1 98 ? -15.046 0.641 11.420 1.00 98.88 98 LEU A O 1
ATOM 813 N N . CYS A 1 99 ? -13.713 1.915 12.693 1.00 98.88 99 CYS A N 1
ATOM 814 C CA . CYS A 1 99 ? -13.894 1.102 13.891 1.00 98.88 99 CYS A CA 1
ATOM 815 C C . CYS A 1 99 ? -14.149 1.960 15.130 1.00 98.88 99 CYS A C 1
ATOM 817 O O . CYS A 1 99 ? -13.476 2.967 15.360 1.00 98.88 99 CYS A O 1
ATOM 819 N N . THR A 1 100 ? -15.114 1.510 15.931 1.00 98.81 100 THR A N 1
ATOM 820 C CA . THR A 1 100 ? -15.511 2.077 17.227 1.00 98.81 100 THR A CA 1
ATOM 821 C C . THR A 1 100 ? -15.707 0.949 18.246 1.00 98.81 100 THR A C 1
ATOM 823 O O . THR A 1 100 ? -15.437 -0.220 17.951 1.00 98.81 100 THR A O 1
ATOM 826 N N . SER A 1 101 ? -16.225 1.247 19.446 1.00 98.31 101 SER A N 1
ATOM 827 C CA . SER A 1 101 ? -16.578 0.193 20.413 1.00 98.31 101 SER A CA 1
ATOM 828 C C . SER A 1 101 ? -17.745 -0.687 19.961 1.00 98.31 101 SER A C 1
ATOM 830 O O . SER A 1 101 ? -17.942 -1.763 20.521 1.00 98.31 101 SER A O 1
ATOM 832 N N . ARG A 1 102 ? -18.503 -0.260 18.943 1.00 98.50 102 ARG A N 1
ATOM 833 C CA . ARG A 1 102 ? -19.671 -0.983 18.421 1.00 98.50 102 ARG A CA 1
ATOM 834 C C . ARG A 1 102 ? -19.345 -1.933 17.269 1.00 98.50 102 ARG A C 1
ATOM 836 O O . ARG A 1 102 ? -20.217 -2.680 16.836 1.00 98.50 102 ARG A O 1
ATOM 843 N N . GLY A 1 103 ? -18.104 -1.936 16.789 1.00 98.62 103 GLY A N 1
ATOM 844 C CA . GLY A 1 103 ? -17.637 -2.834 15.738 1.00 98.62 103 GLY A CA 1
ATOM 845 C C . GLY A 1 103 ? -16.866 -2.113 14.640 1.00 98.62 103 GLY A C 1
ATOM 846 O O . GLY A 1 103 ? -16.465 -0.959 14.787 1.00 98.62 103 GLY A O 1
ATOM 847 N N . CYS A 1 104 ? -16.663 -2.821 13.532 1.00 98.81 104 CYS A N 1
ATOM 848 C CA . CYS A 1 104 ? -15.969 -2.332 12.352 1.00 98.81 104 CYS A CA 1
ATOM 849 C C . CYS A 1 104 ? -16.905 -2.306 11.136 1.00 98.81 104 CYS A C 1
ATOM 851 O O . CYS A 1 104 ? -17.487 -3.324 10.748 1.00 98.81 104 CYS A O 1
ATOM 853 N N . LEU A 1 105 ? -17.027 -1.131 10.521 1.00 98.88 105 LEU A N 1
ATOM 854 C CA . LEU A 1 105 ? -17.757 -0.910 9.281 1.00 98.88 105 LEU A CA 1
ATOM 855 C C . LEU A 1 105 ? -16.769 -0.705 8.136 1.00 98.88 105 LEU A C 1
ATOM 857 O O . LEU A 1 105 ? -15.966 0.228 8.134 1.00 98.88 105 LEU A O 1
ATOM 861 N N . LEU A 1 106 ? -16.875 -1.567 7.138 1.00 98.88 106 LEU A N 1
ATOM 862 C CA . LEU A 1 106 ? -16.125 -1.498 5.898 1.00 98.88 106 LEU A CA 1
ATOM 863 C C . LEU A 1 106 ? -17.035 -0.949 4.803 1.00 98.88 106 LEU A C 1
ATOM 865 O O . LEU A 1 106 ? -18.071 -1.542 4.503 1.00 98.88 106 LEU A O 1
ATOM 869 N N . ILE A 1 107 ? -16.658 0.170 4.192 1.00 98.81 107 ILE A N 1
ATOM 870 C CA . ILE A 1 107 ? -17.481 0.859 3.192 1.00 98.81 107 ILE A CA 1
ATOM 871 C C . ILE A 1 107 ? -16.777 0.774 1.841 1.00 98.81 107 ILE A C 1
ATOM 873 O O . ILE A 1 107 ? -15.780 1.456 1.595 1.00 98.81 107 ILE A O 1
ATOM 877 N N . HIS A 1 108 ? -17.292 -0.082 0.958 1.00 98.62 108 HIS A N 1
ATOM 878 C CA . HIS A 1 108 ? -16.708 -0.341 -0.357 1.00 98.62 108 HIS A CA 1
ATOM 879 C C . HIS A 1 108 ? -17.213 0.650 -1.404 1.00 98.62 108 HIS A C 1
ATOM 881 O O . HIS A 1 108 ? -18.413 0.713 -1.691 1.00 98.62 108 HIS A O 1
ATOM 887 N N . ARG A 1 109 ? -16.287 1.396 -2.008 1.00 97.88 109 ARG A N 1
ATOM 888 C CA . ARG A 1 109 ? -16.536 2.448 -2.997 1.00 97.88 109 ARG A CA 1
ATOM 889 C C . ARG A 1 109 ? -15.954 2.072 -4.363 1.00 97.88 109 ARG A C 1
ATOM 891 O O . ARG A 1 109 ? -14.776 1.732 -4.501 1.00 97.88 109 ARG A O 1
ATOM 898 N N . ARG A 1 110 ? -16.761 2.234 -5.412 1.00 94.75 110 ARG A N 1
ATOM 899 C CA . ARG A 1 110 ? -16.309 2.216 -6.814 1.00 94.75 110 ARG A CA 1
ATOM 900 C C . ARG A 1 110 ? -15.912 3.623 -7.266 1.00 94.75 110 ARG A C 1
ATOM 902 O O . ARG A 1 110 ? -16.406 4.618 -6.739 1.00 94.75 110 ARG A O 1
ATOM 909 N N . SER A 1 111 ? -15.009 3.702 -8.244 1.00 91.44 111 SER A N 1
ATOM 910 C CA . SER A 1 111 ? -14.533 4.988 -8.772 1.00 91.44 111 SER A CA 1
ATOM 911 C C . SER A 1 111 ? -15.687 5.873 -9.259 1.00 91.44 111 SER A C 1
ATOM 913 O O . SER A 1 111 ? -16.697 5.372 -9.750 1.00 91.44 111 SER A O 1
ATOM 915 N N . GLY A 1 112 ? -15.541 7.188 -9.093 1.00 90.31 112 GLY A N 1
ATOM 916 C CA . GLY A 1 112 ? -16.532 8.190 -9.501 1.00 90.31 112 GLY A CA 1
ATOM 917 C C . GLY A 1 112 ? -17.760 8.318 -8.593 1.00 90.31 112 GLY A C 1
ATOM 918 O O . GLY A 1 112 ? -18.516 9.275 -8.743 1.00 90.31 112 GLY A O 1
ATOM 919 N N . GLN A 1 113 ? -17.961 7.415 -7.628 1.00 94.50 113 GLN A N 1
ATOM 920 C CA . GLN A 1 113 ? -19.081 7.520 -6.692 1.00 94.50 113 GLN A CA 1
ATOM 921 C C . GLN A 1 113 ? -18.872 8.671 -5.700 1.00 94.50 113 GLN A C 1
ATOM 923 O O . GLN A 1 113 ? -17.781 8.831 -5.142 1.00 94.50 113 GLN A O 1
ATOM 928 N N . LYS A 1 114 ? -19.951 9.425 -5.463 1.00 93.69 114 LYS A N 1
ATOM 929 C CA . LYS A 1 114 ? -20.065 10.490 -4.460 1.00 93.69 114 LYS A CA 1
ATOM 930 C C . LYS A 1 114 ? -21.191 10.156 -3.486 1.00 93.69 114 LYS A C 1
ATOM 932 O O . LYS A 1 114 ? -22.167 9.517 -3.875 1.00 93.69 114 LYS A O 1
ATOM 937 N N . ASN A 1 115 ? -21.021 10.557 -2.235 1.00 96.38 115 ASN A N 1
ATOM 938 C CA . ASN A 1 115 ? -22.017 10.398 -1.187 1.00 96.38 115 ASN A CA 1
ATOM 939 C C . ASN A 1 115 ? -21.844 11.562 -0.207 1.00 96.38 115 ASN A C 1
ATOM 941 O O . ASN A 1 115 ? -20.881 11.584 0.562 1.00 96.38 115 ASN A O 1
ATOM 945 N N . ASP A 1 116 ? -22.740 12.543 -0.299 1.00 95.50 116 ASP A N 1
ATOM 946 C CA . ASP A 1 116 ? -22.643 13.788 0.466 1.00 95.50 116 ASP A CA 1
ATOM 947 C C . ASP A 1 116 ? -22.887 13.550 1.963 1.00 95.50 116 ASP A C 1
ATOM 949 O O . ASP A 1 116 ? -22.253 14.188 2.798 1.00 95.50 116 ASP A O 1
ATOM 953 N N . GLU A 1 117 ? -23.723 12.571 2.321 1.00 96.50 117 GLU A N 1
ATOM 954 C CA . GLU A 1 117 ? -23.971 12.198 3.720 1.00 96.50 117 GLU A CA 1
ATOM 955 C C . GLU A 1 117 ? -22.710 11.619 4.367 1.00 96.50 117 GLU A C 1
ATOM 957 O O . GLU A 1 117 ? -22.333 12.001 5.473 1.00 96.50 117 GLU A O 1
ATOM 962 N N . PHE A 1 118 ? -22.006 10.732 3.658 1.00 97.75 118 PHE A N 1
ATOM 963 C CA . PHE A 1 118 ? -20.732 10.200 4.135 1.00 97.75 118 PHE A CA 1
ATOM 964 C C . PHE A 1 118 ? -19.638 11.272 4.178 1.00 97.75 118 PHE A C 1
ATOM 966 O O . PHE A 1 118 ? -18.818 11.289 5.094 1.00 97.75 118 PHE A O 1
ATOM 973 N N . PHE A 1 119 ? -19.630 12.189 3.211 1.00 96.81 119 PHE A N 1
ATOM 974 C CA . PHE A 1 119 ? -18.728 13.336 3.228 1.00 96.81 119 PHE A CA 1
ATOM 975 C C . PHE A 1 119 ? -18.958 14.221 4.465 1.00 96.81 119 PHE A C 1
ATOM 977 O O . PHE A 1 119 ? -17.995 14.567 5.150 1.00 96.81 119 PHE A O 1
ATOM 984 N N . GLU A 1 120 ? -20.212 14.540 4.799 1.00 97.44 120 GLU A N 1
ATOM 985 C CA . GLU A 1 120 ? -20.538 15.291 6.016 1.00 97.44 120 GLU A CA 1
ATOM 986 C C . GLU A 1 120 ? -20.214 14.505 7.292 1.00 97.44 120 GLU A C 1
ATOM 988 O O . GLU A 1 120 ? -19.730 15.091 8.264 1.00 97.44 120 GLU A O 1
ATOM 993 N N . PHE A 1 121 ? -20.372 13.179 7.286 1.00 98.00 121 PHE A N 1
ATOM 994 C CA . PHE A 1 121 ? -19.929 12.331 8.395 1.00 98.00 121 PHE A CA 1
ATOM 995 C C . PHE A 1 121 ? -18.421 12.488 8.649 1.00 98.00 121 PHE A C 1
ATOM 997 O O . PHE A 1 121 ? -18.012 12.767 9.776 1.00 98.00 121 PHE A O 1
ATOM 1004 N N . LEU A 1 122 ? -17.591 12.413 7.600 1.00 97.75 122 LEU A N 1
ATOM 1005 C CA . LEU A 1 122 ? -16.138 12.582 7.723 1.00 97.75 122 LEU A CA 1
ATOM 1006 C C . LEU A 1 122 ? -15.709 13.986 8.187 1.00 97.75 122 LEU A C 1
ATOM 1008 O O . LEU A 1 122 ? -14.609 14.141 8.711 1.00 97.75 122 LEU A O 1
ATOM 1012 N N . LYS A 1 123 ? -16.547 15.010 7.988 1.00 95.75 123 LYS A N 1
ATOM 1013 C CA . LYS A 1 123 ? -16.272 16.386 8.437 1.00 95.75 123 LYS A CA 1
ATOM 1014 C C . LYS A 1 123 ? -16.657 16.644 9.886 1.00 95.75 123 LYS A C 1
ATOM 1016 O O . LYS A 1 123 ? -16.049 17.485 10.539 1.00 95.75 123 LYS A O 1
ATOM 1021 N N . THR A 1 124 ? -17.720 15.999 10.347 1.00 96.38 124 THR A N 1
ATOM 1022 C CA . THR A 1 124 ? -18.340 16.295 11.646 1.00 96.38 124 THR A CA 1
ATOM 1023 C C . THR A 1 124 ? -17.829 15.400 12.772 1.00 96.38 124 THR A C 1
ATOM 1025 O O . THR A 1 124 ? -18.037 15.726 13.938 1.00 96.38 124 THR A O 1
ATOM 1028 N N . HIS A 1 125 ? -17.119 14.318 12.443 1.00 97.88 125 HIS A N 1
ATOM 1029 C CA . HIS A 1 125 ? -16.580 13.367 13.413 1.00 97.88 125 HIS A CA 1
ATOM 1030 C C . HIS A 1 125 ? -15.060 13.472 13.529 1.00 97.88 125 HIS A C 1
ATOM 1032 O O . HIS A 1 125 ? -14.360 13.964 12.644 1.00 97.88 125 HIS A O 1
ATOM 1038 N N . GLN A 1 126 ? -14.544 12.992 14.656 1.00 97.62 126 GLN A N 1
ATOM 1039 C CA . GLN A 1 126 ? -13.118 12.971 14.947 1.00 97.62 126 GLN A CA 1
ATOM 1040 C C . GLN A 1 126 ? -12.519 11.622 14.563 1.00 97.62 126 GLN A C 1
ATOM 1042 O O . GLN A 1 126 ? -13.000 10.579 15.003 1.00 97.62 126 GLN A O 1
ATOM 1047 N N . PHE A 1 127 ? -11.433 11.642 13.793 1.00 98.38 127 PHE A N 1
ATOM 1048 C CA . PHE A 1 127 ? -10.760 10.431 13.327 1.00 98.38 127 PHE A CA 1
ATOM 1049 C C . PHE A 1 127 ? -9.319 10.372 13.805 1.00 98.38 127 PHE A C 1
ATOM 1051 O O . PHE A 1 127 ? -8.626 11.389 13.877 1.00 98.38 127 PHE A O 1
ATOM 1058 N N . PHE A 1 128 ? -8.830 9.168 14.071 1.00 98.44 128 PHE A N 1
ATOM 1059 C CA . PHE A 1 128 ? -7.404 8.920 14.237 1.00 98.44 128 PHE A CA 1
ATOM 1060 C C . PHE A 1 128 ? -6.951 7.820 13.285 1.00 98.44 128 PHE A C 1
ATOM 1062 O O . PHE A 1 128 ? -7.653 6.837 13.051 1.00 98.44 128 PHE A O 1
ATOM 1069 N N . MET A 1 129 ? -5.774 8.031 12.710 1.00 98.38 129 MET A N 1
ATOM 1070 C CA . MET A 1 129 ? -5.174 7.199 11.672 1.00 98.38 129 MET A CA 1
ATOM 1071 C C . MET A 1 129 ? -3.701 6.994 11.992 1.00 98.38 129 MET A C 1
ATOM 1073 O O . MET A 1 129 ? -3.094 7.790 12.714 1.00 98.38 129 MET A O 1
ATOM 1077 N N . LYS A 1 130 ? -3.090 5.965 11.412 1.00 97.62 130 LYS A N 1
ATOM 1078 C CA . LYS A 1 130 ? -1.647 5.757 11.508 1.00 97.62 130 LYS A CA 1
ATOM 1079 C C . LYS A 1 130 ? -0.962 6.150 10.202 1.00 97.62 130 LYS A C 1
ATOM 1081 O O . LYS A 1 130 ? -1.014 5.389 9.251 1.00 97.62 130 LYS A O 1
ATOM 1086 N N . ASP A 1 131 ? -0.181 7.230 10.236 1.00 95.56 131 ASP A N 1
ATOM 1087 C CA . ASP A 1 131 ? 0.636 7.705 9.110 1.00 95.56 131 ASP A CA 1
ATOM 1088 C C . ASP A 1 131 ? -0.185 8.062 7.862 1.00 95.56 131 ASP A C 1
ATOM 1090 O O . ASP A 1 131 ? -0.132 7.385 6.842 1.00 95.56 131 ASP A O 1
ATOM 1094 N N . ILE A 1 132 ? -0.883 9.199 7.926 1.00 95.56 132 ILE A N 1
ATOM 1095 C CA . ILE A 1 132 ? -1.822 9.659 6.884 1.00 95.56 132 ILE A CA 1
ATOM 1096 C C . ILE A 1 132 ? -1.137 10.148 5.588 1.00 95.56 132 ILE A C 1
ATOM 1098 O O . ILE A 1 132 ? -1.769 10.687 4.678 1.00 95.56 132 ILE A O 1
ATOM 1102 N N . SER A 1 133 ? 0.187 10.031 5.489 1.00 93.31 133 SER A N 1
ATOM 1103 C CA . SER A 1 133 ? 0.964 10.643 4.407 1.00 93.31 133 SER A CA 1
ATOM 1104 C C . SER A 1 133 ? 0.526 10.190 3.008 1.00 93.31 133 SER A C 1
ATOM 1106 O O . SER A 1 133 ? 0.512 11.003 2.081 1.00 93.31 133 SER A O 1
ATOM 1108 N N . ASN A 1 134 ? 0.123 8.925 2.863 1.00 93.88 134 ASN A N 1
ATOM 1109 C CA . ASN A 1 134 ? -0.385 8.372 1.604 1.00 93.88 134 ASN A CA 1
ATOM 1110 C C . ASN A 1 134 ? -1.910 8.459 1.474 1.00 93.88 134 ASN A C 1
ATOM 1112 O O . ASN A 1 134 ? -2.414 8.592 0.358 1.00 93.88 134 ASN A O 1
ATOM 1116 N N . ASP A 1 135 ? -2.620 8.424 2.596 1.00 96.62 135 ASP A N 1
ATOM 1117 C CA . ASP A 1 135 ? -4.079 8.442 2.677 1.00 96.62 135 ASP A CA 1
ATOM 1118 C C . ASP A 1 135 ? -4.672 9.785 2.268 1.00 96.62 135 AS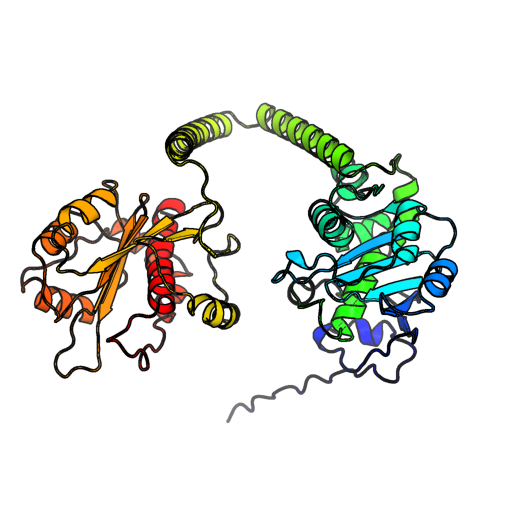P A C 1
ATOM 1120 O O . ASP A 1 135 ? -5.633 9.847 1.499 1.00 96.62 135 ASP A O 1
ATOM 1124 N N . TYR A 1 136 ? -4.082 10.886 2.740 1.00 95.94 136 TYR A N 1
ATOM 1125 C CA . TYR A 1 136 ? -4.647 12.212 2.517 1.00 95.94 136 TYR A CA 1
ATOM 1126 C C . TYR A 1 136 ? -4.728 12.599 1.030 1.00 95.94 136 TYR A C 1
ATOM 1128 O O . TYR A 1 136 ? -5.799 13.028 0.594 1.00 95.94 136 TYR A O 1
ATOM 1136 N N . PRO A 1 137 ? -3.694 12.367 0.195 1.00 95.81 137 PRO A N 1
ATOM 1137 C CA . PRO A 1 137 ? -3.828 12.535 -1.251 1.00 95.81 137 PRO A CA 1
ATOM 1138 C C . PRO A 1 137 ? -4.959 11.693 -1.869 1.00 95.81 137 PRO A C 1
ATOM 1140 O O . PRO A 1 137 ? -5.614 12.137 -2.815 1.00 95.81 137 PRO A O 1
ATOM 1143 N N . MET A 1 138 ? -5.231 10.490 -1.350 1.00 97.31 138 MET A N 1
ATOM 1144 C CA . MET A 1 138 ? -6.317 9.634 -1.850 1.00 97.31 138 MET A CA 1
ATOM 1145 C C . MET A 1 138 ? -7.692 10.155 -1.413 1.00 97.31 138 MET A C 1
ATOM 1147 O O . MET A 1 138 ? -8.637 10.118 -2.207 1.00 97.31 138 MET A O 1
ATOM 1151 N N . LEU A 1 139 ? -7.803 10.726 -0.211 1.00 96.81 139 LEU A N 1
ATOM 1152 C CA . LEU A 1 139 ? -8.996 11.450 0.238 1.00 96.81 139 LEU A CA 1
ATOM 1153 C C . LEU A 1 139 ? -9.253 12.693 -0.620 1.00 96.81 139 LEU A C 1
ATOM 1155 O O . LEU A 1 139 ? -10.368 12.869 -1.102 1.00 96.81 139 LEU A O 1
ATOM 1159 N N . GLN A 1 140 ? -8.227 13.499 -0.909 1.00 95.88 140 GLN A N 1
ATOM 1160 C CA . GLN A 1 140 ? -8.341 14.649 -1.816 1.00 95.88 140 GLN A CA 1
ATOM 1161 C C . GLN A 1 140 ? -8.740 14.232 -3.236 1.00 95.88 140 GLN A C 1
ATOM 1163 O O . GLN A 1 140 ? -9.531 14.909 -3.888 1.00 95.88 140 GLN A O 1
ATOM 1168 N N . THR A 1 141 ? -8.235 13.096 -3.717 1.00 96.00 141 THR A N 1
ATOM 1169 C CA . THR A 1 141 ? -8.664 12.527 -5.006 1.00 96.00 141 THR A CA 1
ATOM 1170 C C . THR A 1 141 ? -10.142 12.123 -4.976 1.00 96.00 141 THR A C 1
ATOM 1172 O O . THR A 1 141 ? -10.848 12.261 -5.971 1.00 96.00 141 THR A O 1
ATOM 1175 N N . THR A 1 142 ? -10.632 11.652 -3.827 1.00 96.31 142 THR A N 1
ATOM 1176 C CA . THR A 1 142 ? -12.005 11.155 -3.662 1.00 96.31 142 THR A CA 1
ATOM 1177 C C . THR A 1 142 ? -13.025 12.278 -3.473 1.00 96.31 142 THR A C 1
ATOM 1179 O O . THR A 1 142 ? -14.102 12.232 -4.064 1.00 96.31 142 THR A O 1
ATOM 1182 N N . PHE A 1 143 ? -12.685 13.286 -2.670 1.00 96.00 143 PHE A N 1
ATOM 1183 C CA . PHE A 1 143 ? -13.609 14.319 -2.194 1.00 96.00 143 PHE A CA 1
ATOM 1184 C C . PHE A 1 143 ? -13.252 15.739 -2.660 1.00 96.00 143 PHE A C 1
ATOM 1186 O O . PHE A 1 143 ? -13.998 16.681 -2.407 1.00 96.00 143 PHE A O 1
ATOM 1193 N N . GLY A 1 144 ? -12.140 15.899 -3.379 1.00 95.06 144 GLY A N 1
ATOM 1194 C CA . GLY A 1 144 ? -11.642 17.178 -3.877 1.00 95.06 144 GLY A CA 1
ATOM 1195 C C . GLY A 1 144 ? -10.460 17.725 -3.071 1.00 95.06 144 GLY A C 1
ATOM 1196 O O . GLY A 1 144 ? -10.268 17.414 -1.897 1.00 95.06 144 GLY A O 1
ATOM 1197 N N . LYS A 1 145 ? -9.656 18.586 -3.711 1.00 92.38 145 LYS A N 1
ATOM 1198 C CA . LYS A 1 145 ? -8.408 19.139 -3.142 1.00 92.38 145 LYS A CA 1
ATOM 1199 C C . LYS A 1 145 ? -8.601 19.889 -1.818 1.00 92.38 145 LYS A C 1
ATOM 1201 O O . LYS A 1 145 ? -7.698 19.877 -0.989 1.00 92.38 145 LYS A O 1
ATOM 1206 N N . ASN A 1 146 ? -9.772 20.489 -1.620 1.00 89.62 146 ASN A N 1
ATOM 1207 C CA . ASN A 1 146 ? -10.093 21.316 -0.455 1.00 89.62 146 ASN A CA 1
ATOM 1208 C C . ASN A 1 146 ? -10.896 20.548 0.608 1.00 89.62 146 ASN A C 1
ATOM 1210 O O . ASN A 1 146 ? -11.664 21.163 1.343 1.00 89.62 146 ASN A O 1
ATOM 1214 N N . PHE A 1 147 ? -10.794 19.216 0.647 1.00 91.31 147 PHE A N 1
ATOM 1215 C CA . PHE A 1 147 ? -11.510 18.395 1.621 1.00 91.31 147 PHE A CA 1
ATOM 1216 C C . PHE A 1 147 ? -11.074 18.756 3.055 1.00 91.31 147 PHE A C 1
ATOM 1218 O O . PHE A 1 147 ? -9.918 18.503 3.401 1.00 91.31 147 PHE A O 1
ATOM 1225 N N . PRO A 1 148 ? -11.956 19.345 3.890 1.00 90.81 148 PRO A N 1
ATOM 1226 C CA . PRO A 1 148 ? -11.574 19.855 5.202 1.00 90.81 148 PRO A CA 1
ATOM 1227 C C . PRO A 1 148 ? -11.552 18.709 6.218 1.00 90.81 148 PRO A C 1
ATOM 1229 O O . PRO A 1 148 ? -12.453 18.561 7.038 1.00 90.81 148 PRO A O 1
ATOM 1232 N N . PHE A 1 149 ? -10.526 17.867 6.121 1.00 93.69 149 PHE A N 1
ATOM 1233 C CA . PHE A 1 149 ? -10.362 16.691 6.964 1.00 93.69 149 PHE A CA 1
ATOM 1234 C C . PHE A 1 149 ? -9.480 17.013 8.168 1.00 93.69 149 PHE A C 1
ATOM 1236 O O . PHE A 1 149 ? -8.385 17.552 8.009 1.00 93.69 149 PHE A O 1
ATOM 1243 N N . GLN A 1 150 ? -9.945 16.674 9.369 1.00 94.38 150 GLN A N 1
ATOM 1244 C CA . GLN A 1 150 ? -9.167 16.788 10.600 1.00 94.38 150 GLN A CA 1
ATOM 1245 C C . GLN A 1 150 ? -8.936 15.403 11.188 1.00 94.38 150 GLN A C 1
ATOM 1247 O O . GLN A 1 150 ? -9.859 14.602 11.313 1.00 94.38 150 GLN A O 1
ATOM 1252 N N . VAL A 1 151 ? -7.688 15.117 11.550 1.00 97.25 151 VAL A N 1
ATOM 1253 C CA . VAL A 1 151 ? -7.287 13.783 11.991 1.00 97.25 151 VAL A CA 1
ATOM 1254 C C . VAL A 1 151 ? -6.180 13.852 13.037 1.00 97.25 151 VAL A C 1
ATOM 1256 O O . VAL A 1 151 ? -5.324 14.739 13.018 1.00 97.25 151 VAL A O 1
ATOM 1259 N N . CYS A 1 152 ? -6.163 12.884 13.944 1.00 97.75 152 CYS A N 1
ATOM 1260 C CA . CYS A 1 152 ? -4.978 12.576 14.727 1.00 97.75 152 CYS A CA 1
ATOM 1261 C C . CYS A 1 152 ? -4.131 11.527 13.988 1.00 97.75 152 CYS A C 1
ATOM 1263 O O . CYS A 1 152 ? -4.459 10.341 13.992 1.00 97.75 152 CYS A O 1
ATOM 1265 N N . ASP A 1 153 ? -3.020 11.943 13.374 1.00 97.81 153 ASP A N 1
ATOM 1266 C CA . ASP A 1 153 ? -1.989 11.009 12.898 1.00 97.81 153 ASP A CA 1
ATOM 1267 C C . ASP A 1 153 ? -1.165 10.493 14.087 1.00 97.81 153 ASP A C 1
ATOM 1269 O O . ASP A 1 153 ? -0.241 11.162 14.567 1.00 97.81 153 ASP A O 1
ATOM 1273 N N . VAL A 1 154 ? -1.478 9.279 14.549 1.00 98.06 154 VAL A N 1
ATOM 1274 C CA . VAL A 1 154 ? -0.827 8.680 15.723 1.00 98.06 154 VAL A CA 1
ATOM 1275 C C . VAL A 1 154 ? 0.666 8.450 15.498 1.00 98.06 154 VAL A C 1
ATOM 1277 O O . VAL A 1 154 ? 1.446 8.504 16.448 1.00 98.06 154 VAL A O 1
ATOM 1280 N N . ALA A 1 155 ? 1.112 8.245 14.254 1.00 96.81 155 ALA A N 1
ATOM 1281 C CA . ALA A 1 155 ? 2.529 8.057 13.970 1.00 96.81 155 ALA A CA 1
ATOM 1282 C C . ALA A 1 155 ? 3.302 9.362 14.192 1.00 96.81 155 ALA A C 1
ATOM 1284 O O . ALA A 1 155 ? 4.346 9.371 14.854 1.00 96.81 155 ALA A O 1
ATOM 1285 N N . ALA A 1 156 ? 2.771 10.470 13.675 1.00 95.50 156 ALA A N 1
ATOM 1286 C CA . ALA A 1 156 ? 3.379 11.787 13.808 1.00 95.50 156 ALA A CA 1
ATOM 1287 C C . ALA A 1 156 ? 3.293 12.351 15.233 1.00 95.50 156 ALA A C 1
ATOM 1289 O O . ALA A 1 156 ? 4.279 12.921 15.700 1.00 95.50 156 ALA A O 1
ATOM 1290 N N . GLN A 1 157 ? 2.152 12.182 15.905 1.00 96.69 157 GLN A N 1
ATOM 1291 C CA . GLN A 1 157 ? 1.875 12.833 17.189 1.00 96.69 157 GLN A CA 1
ATOM 1292 C C . GLN A 1 157 ? 2.246 11.984 18.412 1.00 96.69 157 GLN A C 1
ATOM 1294 O O . GLN A 1 157 ? 2.564 12.545 19.454 1.00 96.69 157 GLN A O 1
ATOM 1299 N N . ILE A 1 158 ? 2.260 10.650 18.296 1.00 96.88 158 ILE A N 1
ATOM 1300 C CA . ILE A 1 158 ? 2.508 9.748 19.434 1.00 96.88 158 ILE A CA 1
ATOM 1301 C C . ILE A 1 158 ? 3.757 8.898 19.188 1.00 96.88 158 ILE A C 1
ATOM 1303 O O . ILE A 1 158 ? 4.748 9.014 19.908 1.00 96.88 158 ILE A O 1
ATOM 1307 N N . LEU A 1 159 ? 3.768 8.063 18.143 1.00 96.75 159 LEU A N 1
ATOM 1308 C CA . LEU A 1 159 ? 4.805 7.035 17.983 1.00 96.75 159 LEU A CA 1
ATOM 1309 C C . LEU A 1 159 ? 6.203 7.634 17.803 1.00 96.75 159 LEU A C 1
ATOM 1311 O O . LEU A 1 159 ? 7.149 7.219 18.477 1.00 96.75 159 LEU A O 1
ATOM 1315 N N . ARG A 1 160 ? 6.357 8.616 16.9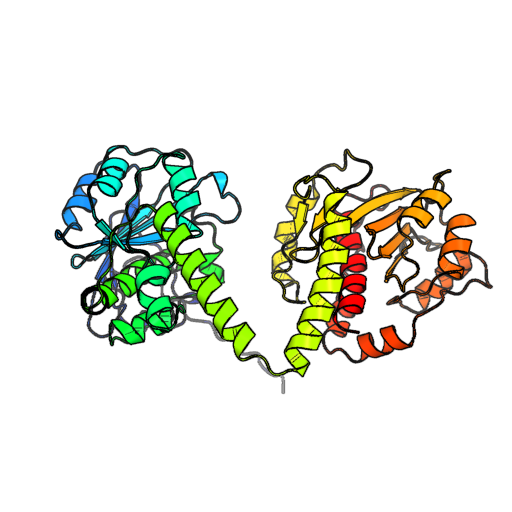05 1.00 94.75 160 ARG A N 1
ATOM 1316 C CA . ARG A 1 160 ? 7.661 9.241 16.652 1.00 94.75 160 ARG A CA 1
ATOM 1317 C C . ARG A 1 160 ? 8.139 10.058 17.860 1.00 94.75 160 ARG A C 1
ATOM 1319 O O . ARG A 1 160 ? 9.282 9.818 18.264 1.00 94.75 160 ARG A O 1
ATOM 1326 N N . PRO A 1 161 ? 7.363 10.982 18.457 1.00 94.06 161 PRO A N 1
ATOM 1327 C CA . PRO A 1 161 ? 7.810 11.724 19.641 1.00 94.06 161 PRO A CA 1
ATOM 1328 C C . PRO A 1 161 ? 8.275 10.805 20.776 1.00 94.06 161 PRO A C 1
ATOM 1330 O O . PRO A 1 161 ? 9.386 10.968 21.284 1.00 94.06 161 PRO A O 1
ATOM 1333 N N . GLU A 1 162 ? 7.514 9.743 21.036 1.00 95.50 162 GLU A N 1
ATOM 1334 C CA . GLU A 1 162 ? 7.754 8.789 22.124 1.00 95.50 162 GLU A CA 1
ATOM 1335 C C . GLU A 1 162 ? 8.737 7.663 21.767 1.00 95.50 162 GLU A C 1
ATOM 1337 O O . GLU A 1 162 ? 8.968 6.745 22.557 1.00 95.50 162 GLU A O 1
ATOM 1342 N N . LYS A 1 163 ? 9.331 7.712 20.565 1.00 94.88 163 LYS A N 1
ATOM 1343 C CA . LYS A 1 163 ? 10.276 6.708 20.038 1.00 94.88 163 LYS A CA 1
ATOM 1344 C C . LYS A 1 163 ? 9.728 5.272 20.103 1.00 94.88 163 LYS A C 1
ATOM 1346 O O . LYS A 1 163 ? 10.478 4.326 20.348 1.00 94.88 163 LYS A O 1
ATOM 1351 N N . LYS A 1 164 ? 8.424 5.105 19.888 1.00 96.56 164 LYS A N 1
ATOM 1352 C CA . LYS A 1 164 ? 7.758 3.800 19.816 1.00 96.56 164 LYS A CA 1
ATOM 1353 C C . LYS A 1 164 ? 7.818 3.240 18.396 1.00 96.56 164 LYS A C 1
ATOM 1355 O O . LYS A 1 164 ? 8.219 3.922 17.454 1.00 96.56 164 LYS A O 1
ATOM 1360 N N . SER A 1 165 ? 7.471 1.963 18.238 1.00 94.88 165 SER A N 1
ATOM 1361 C CA . SER A 1 165 ? 7.532 1.314 16.927 1.00 94.88 165 SER A CA 1
ATOM 1362 C C . SER A 1 165 ? 6.402 1.786 16.013 1.00 94.88 165 SER A C 1
ATOM 1364 O O . SER A 1 165 ? 5.239 1.707 16.383 1.00 94.88 165 SER A O 1
ATOM 1366 N N . GLU A 1 166 ? 6.741 2.185 14.786 1.00 95.31 166 GLU A N 1
ATOM 1367 C CA . GLU A 1 166 ? 5.766 2.471 13.721 1.00 95.31 166 GLU A CA 1
ATOM 1368 C C . GLU A 1 166 ? 5.333 1.207 12.952 1.00 95.31 166 GLU A C 1
ATOM 1370 O O . GLU A 1 166 ? 4.506 1.286 12.045 1.00 95.31 166 GLU A O 1
ATOM 1375 N N . LYS A 1 167 ? 5.873 0.024 13.290 1.00 95.88 167 LYS A N 1
ATOM 1376 C CA . LYS A 1 167 ? 5.378 -1.247 12.739 1.00 95.88 167 LYS A CA 1
ATOM 1377 C C . LYS A 1 167 ? 4.028 -1.558 13.377 1.00 95.88 167 LYS A C 1
ATOM 1379 O O . LYS A 1 167 ? 3.955 -1.649 14.601 1.00 95.88 167 LYS A O 1
ATOM 1384 N N . PHE A 1 168 ? 2.996 -1.729 12.555 1.00 96.50 168 PHE A N 1
ATOM 1385 C CA . PHE A 1 168 ? 1.606 -1.807 13.006 1.00 96.50 168 PHE A CA 1
ATOM 1386 C C . PHE A 1 168 ? 1.391 -2.878 14.082 1.00 96.50 168 PHE A C 1
ATOM 1388 O O . PHE A 1 168 ? 0.892 -2.580 15.157 1.00 96.50 168 PHE A O 1
ATOM 1395 N N . GLU A 1 169 ? 1.873 -4.100 13.870 1.00 95.38 169 GLU A N 1
ATOM 1396 C CA . GLU A 1 169 ? 1.678 -5.212 14.806 1.00 95.38 169 GLU A CA 1
ATOM 1397 C C . GLU A 1 169 ? 2.383 -4.969 16.143 1.00 95.38 169 GLU A C 1
ATOM 1399 O O . GLU A 1 169 ? 1.857 -5.299 17.203 1.00 95.38 169 GLU A O 1
ATOM 1404 N N . LYS A 1 170 ? 3.572 -4.352 16.105 1.00 96.81 170 LYS A N 1
ATOM 1405 C CA . LYS A 1 170 ? 4.297 -3.978 17.325 1.00 96.81 170 LYS A CA 1
ATOM 1406 C C . LYS A 1 170 ? 3.571 -2.870 18.076 1.00 96.81 170 LYS A C 1
ATOM 1408 O O . LYS A 1 170 ? 3.501 -2.936 19.296 1.00 96.81 170 LYS A O 1
ATOM 1413 N N . MET A 1 171 ? 3.039 -1.881 17.359 1.00 97.81 171 MET A N 1
ATOM 1414 C CA . MET A 1 171 ? 2.217 -0.819 17.935 1.00 97.81 171 MET A CA 1
ATOM 1415 C C . MET A 1 171 ? 0.982 -1.409 18.620 1.00 97.81 171 MET A C 1
ATOM 1417 O O . MET A 1 171 ? 0.773 -1.129 19.795 1.00 97.81 171 MET A O 1
ATOM 1421 N N . VAL A 1 172 ? 0.228 -2.277 17.936 1.00 98.06 172 VAL A N 1
ATOM 1422 C CA . VAL A 1 172 ? -0.973 -2.916 18.495 1.00 98.06 172 VAL A CA 1
ATOM 1423 C C . VAL A 1 172 ? -0.651 -3.642 19.796 1.00 98.06 172 VAL A C 1
ATOM 1425 O O . VAL A 1 172 ? -1.272 -3.356 20.814 1.00 98.06 172 VAL A O 1
ATOM 1428 N N . VAL A 1 173 ? 0.360 -4.515 19.815 1.00 97.62 173 VAL A N 1
ATOM 1429 C CA . VAL A 1 173 ? 0.739 -5.247 21.039 1.00 97.62 173 VAL A CA 1
ATOM 1430 C C . VAL A 1 173 ? 1.186 -4.297 22.153 1.00 97.62 173 VAL A C 1
ATOM 1432 O O . VAL A 1 173 ? 0.860 -4.509 23.319 1.00 97.62 173 VAL A O 1
ATOM 1435 N N . GLN A 1 174 ? 1.926 -3.244 21.807 1.00 97.31 174 GLN A N 1
ATOM 1436 C CA . GLN A 1 174 ? 2.477 -2.315 22.787 1.00 97.31 174 GLN A CA 1
ATOM 1437 C C . GLN A 1 174 ? 1.403 -1.434 23.444 1.00 97.31 174 GLN A C 1
ATOM 1439 O O . GLN A 1 174 ? 1.517 -1.170 24.636 1.00 97.31 174 GLN A O 1
ATOM 1444 N N . PHE A 1 175 ? 0.410 -0.965 22.682 1.00 98.00 175 PHE A N 1
ATOM 1445 C CA . PHE A 1 175 ? -0.578 0.016 23.151 1.00 98.00 175 PHE A CA 1
ATOM 1446 C C . PHE A 1 175 ? -1.927 -0.595 23.537 1.00 98.00 175 PHE A C 1
ATOM 1448 O O . PHE A 1 175 ? -2.600 -0.051 24.398 1.00 98.00 175 PHE A O 1
ATOM 1455 N N . SER A 1 176 ? -2.334 -1.722 22.947 1.00 97.50 176 SER A N 1
ATOM 1456 C CA . SER A 1 176 ? -3.561 -2.413 23.382 1.00 97.50 176 SER A CA 1
ATOM 1457 C C . SER A 1 176 ? -3.312 -3.403 24.521 1.00 97.50 176 SER A C 1
ATOM 1459 O O . SER A 1 176 ? -4.253 -3.823 25.187 1.00 97.50 176 SER A O 1
ATOM 1461 N N . HIS A 1 177 ? -2.056 -3.829 24.712 1.00 97.12 177 HIS A N 1
ATOM 1462 C CA . HIS A 1 177 ? -1.672 -4.970 25.554 1.00 97.12 177 HIS A CA 1
ATOM 1463 C C . HIS A 1 177 ? -2.314 -6.306 25.137 1.00 97.12 177 HIS A C 1
ATOM 1465 O O . HIS A 1 177 ? -2.271 -7.282 25.887 1.00 97.12 177 HIS A O 1
ATOM 1471 N N . LEU A 1 178 ? -2.881 -6.376 23.930 1.00 96.88 178 LEU A N 1
ATOM 1472 C CA . LEU A 1 178 ? -3.506 -7.570 23.377 1.00 96.88 178 LEU A CA 1
ATOM 1473 C C . LEU A 1 178 ? -2.616 -8.194 22.307 1.00 96.88 178 LEU A C 1
ATOM 1475 O O . LEU A 1 178 ? -1.956 -7.512 21.519 1.00 96.88 178 LEU A O 1
ATOM 1479 N N . LYS A 1 179 ? -2.642 -9.524 22.246 1.00 96.81 179 LYS A N 1
ATOM 1480 C CA . LYS A 1 179 ? -2.015 -10.287 21.173 1.00 96.81 179 LYS A CA 1
ATOM 1481 C C . LYS A 1 179 ? -3.070 -10.614 20.108 1.00 96.81 179 LYS A C 1
ATOM 1483 O O . LYS A 1 179 ? -4.086 -11.213 20.460 1.00 96.81 179 LYS A O 1
ATOM 1488 N N . PRO A 1 180 ? -2.843 -10.265 18.830 1.00 97.19 180 PRO A N 1
ATOM 1489 C CA . PRO A 1 180 ? -3.720 -10.696 17.748 1.00 97.19 180 PRO A CA 1
ATOM 1490 C C . PRO A 1 180 ? -3.792 -12.225 17.662 1.00 97.19 180 PRO A C 1
ATOM 1492 O O . PRO A 1 180 ? -2.776 -12.907 17.824 1.00 97.19 180 PRO A O 1
ATOM 1495 N N . THR A 1 181 ? -4.976 -12.760 17.380 1.00 97.19 181 THR A N 1
ATOM 1496 C CA . THR A 1 181 ? -5.229 -14.210 17.257 1.00 97.19 181 THR A CA 1
ATOM 1497 C C . THR A 1 181 ? -4.687 -14.814 15.962 1.00 97.19 181 THR A C 1
ATOM 1499 O O . THR A 1 181 ? -4.448 -16.018 15.894 1.00 97.19 181 THR A O 1
ATOM 1502 N N . GLY A 1 182 ? -4.441 -13.979 14.950 1.00 93.94 182 GLY A N 1
ATOM 1503 C CA . GLY A 1 182 ? -3.939 -14.374 13.639 1.00 93.94 182 GLY A CA 1
ATOM 1504 C C . GLY A 1 182 ? -2.866 -13.432 13.090 1.00 93.94 182 GLY A C 1
ATOM 1505 O O . GLY A 1 182 ? -2.558 -12.376 13.648 1.00 93.94 182 GLY A O 1
ATOM 1506 N N . LYS A 1 183 ? -2.278 -13.820 11.953 1.00 93.81 183 LYS A N 1
ATOM 1507 C CA . LYS A 1 183 ? -1.348 -12.979 11.179 1.00 93.81 183 LYS A CA 1
ATOM 1508 C C . LYS A 1 183 ? -2.112 -12.248 10.080 1.00 93.81 183 LYS A C 1
ATOM 1510 O O . LYS A 1 183 ? -2.172 -12.717 8.944 1.00 93.81 183 LYS A O 1
ATOM 1515 N N . PHE A 1 184 ? -2.694 -11.107 10.431 1.00 95.06 184 PHE A N 1
ATOM 1516 C CA . PHE A 1 184 ? -3.566 -10.369 9.517 1.00 95.06 184 PHE A CA 1
ATOM 1517 C C . PHE A 1 184 ? -2.806 -9.552 8.470 1.00 95.06 184 PHE A C 1
ATOM 1519 O O . PHE A 1 184 ? -3.240 -9.448 7.327 1.00 95.06 184 PHE A O 1
ATOM 1526 N N . LYS A 1 185 ? -1.631 -9.012 8.813 1.00 93.12 185 LYS A N 1
ATOM 1527 C CA . LYS A 1 185 ? -0.849 -8.199 7.877 1.00 93.12 185 LYS A CA 1
ATOM 1528 C C . LYS A 1 185 ? -0.155 -9.073 6.829 1.00 93.12 185 LYS A C 1
ATOM 1530 O O . LYS A 1 185 ? 0.670 -9.932 7.131 1.00 93.12 185 LYS A O 1
ATOM 1535 N N . ASN A 1 186 ? -0.474 -8.811 5.566 1.00 92.38 186 ASN A N 1
ATOM 1536 C CA . ASN A 1 186 ? 0.089 -9.465 4.391 1.00 92.38 186 ASN A CA 1
ATOM 1537 C C . ASN A 1 186 ? 0.338 -8.446 3.259 1.00 92.38 186 ASN A C 1
ATOM 1539 O O . ASN A 1 186 ? -0.595 -7.804 2.778 1.00 92.38 186 ASN A O 1
ATOM 1543 N N . LYS A 1 187 ? 1.590 -8.339 2.788 1.00 90.31 187 LYS A N 1
ATOM 1544 C CA . LYS A 1 187 ? 1.991 -7.398 1.720 1.00 90.31 187 LYS A CA 1
ATOM 1545 C C . LYS A 1 187 ? 1.328 -7.689 0.363 1.00 90.31 187 LYS A C 1
ATOM 1547 O O . LYS A 1 187 ? 1.131 -6.773 -0.427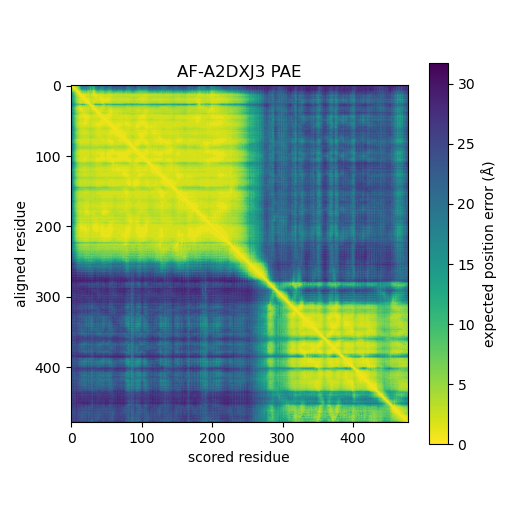 1.00 90.31 187 LYS A O 1
ATOM 1552 N N . LYS A 1 188 ? 0.969 -8.947 0.072 1.00 92.25 188 LYS A N 1
ATOM 1553 C CA . LYS A 1 188 ? 0.234 -9.296 -1.158 1.00 92.25 188 LYS A CA 1
ATOM 1554 C C . LYS A 1 188 ? -1.202 -8.765 -1.112 1.00 92.25 188 LYS A C 1
ATOM 1556 O O . LYS A 1 188 ? -1.715 -8.329 -2.136 1.00 92.25 188 LYS A O 1
ATOM 1561 N N . ILE A 1 189 ? -1.832 -8.769 0.067 1.00 95.00 189 ILE A N 1
ATOM 1562 C CA . ILE A 1 189 ? -3.191 -8.238 0.249 1.00 95.00 189 ILE A CA 1
ATOM 1563 C C . ILE A 1 189 ? -3.183 -6.706 0.193 1.00 95.00 189 ILE A C 1
ATOM 1565 O O . ILE A 1 189 ? -3.993 -6.135 -0.531 1.00 95.00 189 ILE A O 1
ATOM 1569 N N . SER A 1 190 ? -2.214 -6.049 0.840 1.00 94.25 190 SER A N 1
ATOM 1570 C CA . SER A 1 190 ? -2.098 -4.579 0.829 1.00 94.25 190 SER A CA 1
ATOM 1571 C C . SER A 1 190 ? -1.884 -3.982 -0.570 1.00 94.25 190 SER A C 1
ATOM 1573 O O . SER A 1 190 ? -2.139 -2.810 -0.799 1.00 94.25 190 SER A O 1
ATOM 1575 N N . ARG A 1 191 ? -1.372 -4.774 -1.523 1.00 91.44 191 ARG A N 1
ATOM 1576 C CA . ARG A 1 191 ? -1.175 -4.373 -2.931 1.00 91.44 191 ARG A CA 1
ATOM 1577 C C . ARG A 1 191 ? -2.282 -4.894 -3.859 1.00 91.44 191 ARG A C 1
ATOM 1579 O O . ARG A 1 191 ? -2.112 -4.897 -5.077 1.00 91.44 191 ARG A O 1
ATOM 1586 N N . SER A 1 192 ? -3.378 -5.410 -3.308 1.00 95.38 192 SER A N 1
ATOM 1587 C CA . SER A 1 192 ? -4.441 -6.031 -4.098 1.00 95.38 192 SER A CA 1
ATOM 1588 C C . SER A 1 192 ? -5.333 -5.002 -4.808 1.00 95.38 192 SER A C 1
ATOM 1590 O O . SER A 1 192 ? -5.262 -3.796 -4.581 1.00 95.38 192 SER A O 1
ATOM 1592 N N . LYS A 1 193 ? -6.180 -5.484 -5.724 1.00 96.12 193 LYS A N 1
ATOM 1593 C CA . LYS A 1 193 ? -7.158 -4.654 -6.442 1.00 96.12 193 LYS A CA 1
ATOM 1594 C C . LYS A 1 193 ? -8.394 -4.447 -5.563 1.00 96.12 193 LYS A C 1
ATOM 1596 O O . LYS A 1 193 ? -9.313 -5.267 -5.576 1.00 96.12 193 LYS A O 1
ATOM 1601 N N . TRP A 1 194 ? -8.388 -3.370 -4.784 1.00 97.75 194 TRP A N 1
ATOM 1602 C CA . TRP A 1 194 ? -9.453 -3.020 -3.832 1.00 97.75 194 TRP A CA 1
ATOM 1603 C C . TRP A 1 194 ? -10.726 -2.463 -4.483 1.00 97.75 194 TRP A C 1
ATOM 1605 O O . TRP A 1 194 ? -11.784 -2.406 -3.863 1.00 97.75 194 TRP A O 1
ATOM 1615 N N . ASP A 1 195 ? -10.661 -2.097 -5.759 1.00 95.69 195 ASP A N 1
ATOM 1616 C CA . ASP A 1 195 ? -11.787 -1.634 -6.572 1.00 95.69 195 ASP A CA 1
ATOM 1617 C C . ASP A 1 195 ? -12.671 -2.772 -7.114 1.00 95.69 195 ASP A C 1
ATOM 1619 O O . ASP A 1 195 ? -13.640 -2.499 -7.825 1.00 95.69 195 ASP A O 1
ATOM 1623 N N . ARG A 1 196 ? -12.359 -4.037 -6.795 1.00 95.00 196 ARG A N 1
ATOM 1624 C CA . ARG A 1 196 ? -13.103 -5.251 -7.184 1.00 95.00 196 ARG A CA 1
ATOM 1625 C C . ARG A 1 196 ? -13.946 -5.799 -6.032 1.00 95.00 196 ARG A C 1
ATOM 1627 O O . ARG A 1 196 ? -13.946 -5.247 -4.939 1.00 95.00 196 ARG A O 1
ATOM 1634 N N . ASN A 1 197 ? -14.687 -6.883 -6.279 1.00 95.94 197 ASN A N 1
ATOM 1635 C CA . ASN A 1 197 ? -15.341 -7.622 -5.197 1.00 95.94 197 ASN A CA 1
ATOM 1636 C C . ASN A 1 197 ? -14.273 -8.137 -4.229 1.00 95.94 197 ASN A C 1
ATOM 1638 O O . ASN A 1 197 ? -13.293 -8.749 -4.660 1.00 95.94 197 ASN A O 1
ATOM 1642 N N . LEU A 1 198 ? -14.465 -7.858 -2.943 1.00 97.75 198 LEU A N 1
ATOM 1643 C CA . LEU A 1 198 ? -13.510 -8.217 -1.908 1.00 97.75 198 LEU A CA 1
ATOM 1644 C C . LEU A 1 198 ? -13.735 -9.663 -1.482 1.00 97.75 198 LEU A C 1
ATOM 1646 O O . LEU A 1 198 ? -14.862 -10.067 -1.208 1.00 97.75 198 LEU A O 1
ATOM 1650 N N . ASN A 1 199 ? -12.658 -10.439 -1.411 1.00 97.06 199 ASN A N 1
ATOM 1651 C CA . ASN A 1 199 ? -12.712 -11.768 -0.810 1.00 97.06 199 ASN A CA 1
ATOM 1652 C C . ASN A 1 199 ? -12.555 -11.683 0.724 1.00 97.06 199 ASN A C 1
ATOM 1654 O O . ASN A 1 199 ? -12.020 -10.691 1.230 1.00 97.06 199 ASN A O 1
ATOM 1658 N N . PRO A 1 200 ? -12.934 -12.732 1.477 1.00 97.69 200 PRO A N 1
ATOM 1659 C CA . PRO A 1 200 ? -12.794 -12.777 2.933 1.00 97.69 200 PRO A CA 1
ATOM 1660 C C . PRO A 1 200 ? -11.433 -12.356 3.493 1.00 97.69 200 PRO A C 1
ATOM 1662 O O . PRO A 1 200 ? -11.365 -11.721 4.540 1.00 97.69 200 PRO A O 1
ATOM 1665 N N . ARG A 1 201 ? -10.335 -12.665 2.797 1.00 97.00 201 ARG A N 1
ATOM 1666 C CA . ARG A 1 201 ? -8.978 -12.348 3.265 1.00 97.00 201 ARG A CA 1
ATOM 1667 C C . ARG A 1 201 ? -8.707 -10.850 3.217 1.00 97.00 201 ARG A C 1
ATOM 1669 O O . ARG A 1 201 ? -8.099 -10.319 4.138 1.00 97.00 201 ARG A O 1
ATOM 1676 N N . GLN A 1 202 ? -9.175 -10.180 2.164 1.00 98.06 202 GLN A N 1
ATOM 1677 C CA . GLN A 1 202 ? -9.116 -8.720 2.043 1.00 98.06 202 GLN A CA 1
ATOM 1678 C C . GLN A 1 202 ? -9.957 -8.045 3.131 1.00 98.06 202 GLN A C 1
ATOM 1680 O O . GLN A 1 202 ? -9.511 -7.081 3.741 1.00 98.06 202 GLN A O 1
ATOM 1685 N N . ILE A 1 203 ? -11.142 -8.589 3.410 1.00 98.62 203 ILE A N 1
ATOM 1686 C CA . ILE A 1 203 ? -12.063 -8.063 4.424 1.00 98.62 203 ILE A CA 1
ATOM 1687 C C . ILE A 1 203 ? -11.468 -8.200 5.828 1.00 98.62 203 ILE A C 1
ATOM 1689 O O . ILE A 1 203 ? -11.442 -7.227 6.572 1.00 98.62 203 ILE A O 1
ATOM 1693 N N . LEU A 1 204 ? -10.937 -9.377 6.177 1.00 98.38 204 LEU A N 1
ATOM 1694 C CA . LEU A 1 204 ? -10.290 -9.619 7.470 1.00 98.38 204 LEU A CA 1
ATOM 1695 C C . LEU A 1 204 ? -9.015 -8.785 7.652 1.00 98.38 204 LEU A C 1
ATOM 1697 O O . LEU A 1 204 ? -8.769 -8.294 8.749 1.00 98.38 204 LEU A O 1
ATOM 1701 N N . TYR A 1 205 ? -8.223 -8.615 6.587 1.00 98.19 205 TYR A N 1
ATOM 1702 C CA . TYR A 1 205 ? -7.060 -7.724 6.583 1.00 98.19 205 TYR A CA 1
ATOM 1703 C C . TYR A 1 205 ? -7.477 -6.285 6.916 1.00 98.19 205 TYR A C 1
ATOM 1705 O O . TYR A 1 205 ? -6.984 -5.723 7.889 1.00 98.19 205 TYR A O 1
ATOM 1713 N N . ALA A 1 206 ? -8.424 -5.730 6.151 1.00 98.62 206 ALA A N 1
ATOM 1714 C CA . ALA A 1 206 ? -8.839 -4.333 6.267 1.00 98.62 206 ALA A CA 1
ATOM 1715 C C . ALA A 1 206 ? -9.560 -4.059 7.597 1.00 98.62 206 ALA A C 1
ATOM 1717 O O . ALA A 1 206 ? -9.327 -3.056 8.264 1.00 98.62 206 ALA A O 1
ATOM 1718 N N . ALA A 1 207 ? -10.404 -4.992 8.047 1.00 98.75 207 ALA A N 1
ATOM 1719 C CA . ALA A 1 207 ? -11.030 -4.891 9.359 1.00 98.75 207 ALA A CA 1
ATOM 1720 C C . ALA A 1 207 ? -9.983 -4.853 10.482 1.00 98.75 207 ALA A C 1
ATOM 1722 O O . ALA A 1 207 ? -10.102 -4.038 11.393 1.00 98.75 207 ALA A O 1
ATOM 1723 N N . PHE A 1 208 ? -8.937 -5.687 10.417 1.00 98.56 208 PHE A N 1
ATOM 1724 C CA . PHE A 1 208 ? -7.903 -5.699 11.450 1.00 98.56 208 PHE A CA 1
ATOM 1725 C C . PHE A 1 208 ? -7.110 -4.387 11.528 1.00 98.56 208 PHE A C 1
ATOM 1727 O O . PHE A 1 208 ? -6.692 -4.014 12.623 1.00 98.56 208 PHE A O 1
ATOM 1734 N N . ASP A 1 209 ? -6.922 -3.669 10.420 1.00 98.44 209 ASP A N 1
ATOM 1735 C CA . ASP A 1 209 ? -6.211 -2.388 10.439 1.00 98.44 209 ASP A CA 1
ATOM 1736 C C . ASP A 1 209 ? -6.956 -1.318 11.247 1.00 98.44 209 ASP A C 1
ATOM 1738 O O . ASP A 1 209 ? -6.367 -0.686 12.129 1.00 98.44 209 ASP A O 1
ATOM 1742 N N . ALA A 1 210 ? -8.273 -1.203 11.074 1.00 98.69 210 ALA A N 1
ATOM 1743 C CA . ALA A 1 210 ? -9.077 -0.306 11.902 1.00 98.69 210 ALA A CA 1
ATOM 1744 C C . ALA A 1 210 ? -9.281 -0.843 13.334 1.00 98.69 210 ALA A C 1
ATOM 1746 O O . ALA A 1 210 ? -9.182 -0.084 14.297 1.00 98.69 210 ALA A O 1
ATOM 1747 N N . VAL A 1 211 ? -9.513 -2.151 13.508 1.00 98.81 211 VAL A N 1
ATOM 1748 C CA . VAL A 1 211 ? -9.747 -2.775 14.827 1.00 98.81 211 VAL A CA 1
ATOM 1749 C C . VAL A 1 211 ? -8.503 -2.732 15.710 1.00 98.81 211 VAL A C 1
ATOM 1751 O O . VAL A 1 211 ? -8.584 -2.384 16.888 1.00 98.81 211 VAL A O 1
ATOM 1754 N N . GLY A 1 212 ? -7.337 -3.060 15.154 1.00 98.56 212 GLY A N 1
ATOM 1755 C CA . GLY A 1 212 ? -6.066 -3.002 15.865 1.00 98.56 212 GLY A CA 1
ATOM 1756 C C . GLY A 1 212 ? -5.712 -1.579 16.279 1.00 98.56 212 GLY A C 1
ATOM 1757 O O . GLY A 1 212 ? -5.245 -1.362 17.398 1.00 98.56 212 GLY A O 1
ATOM 1758 N N . LEU A 1 213 ? -5.994 -0.603 15.411 1.00 98.44 213 LEU A N 1
ATOM 1759 C CA . LEU A 1 213 ? -5.820 0.806 15.732 1.00 98.44 213 LEU A CA 1
ATOM 1760 C C . LEU A 1 213 ? -6.790 1.248 16.841 1.00 98.44 213 LEU A C 1
ATOM 1762 O O . LEU A 1 213 ? -6.349 1.856 17.815 1.00 98.44 213 LEU A O 1
ATOM 1766 N N . TYR A 1 214 ? -8.072 0.875 16.754 1.00 98.69 214 TYR A N 1
ATOM 1767 C CA . TYR A 1 214 ? -9.071 1.197 17.778 1.00 98.69 214 TYR A CA 1
ATOM 1768 C C . TYR A 1 214 ? -8.740 0.595 19.146 1.00 98.69 214 TYR A C 1
ATOM 1770 O O . TYR A 1 214 ? -8.873 1.265 20.168 1.00 98.69 214 TYR A O 1
ATOM 1778 N N . ALA A 1 215 ? -8.220 -0.634 19.178 1.00 98.62 215 ALA A N 1
ATOM 1779 C CA . ALA A 1 215 ? -7.789 -1.289 20.411 1.00 98.62 215 ALA A CA 1
ATOM 1780 C C . ALA A 1 215 ? -6.673 -0.530 21.157 1.00 98.62 215 ALA A C 1
ATOM 1782 O O . ALA A 1 215 ? -6.455 -0.781 22.339 1.00 98.62 215 ALA A O 1
ATOM 1783 N N . CYS A 1 216 ? -5.971 0.391 20.490 1.00 98.56 216 CYS A N 1
ATOM 1784 C CA . CYS A 1 216 ? -4.936 1.230 21.093 1.00 98.56 216 CYS A CA 1
ATOM 1785 C C . CYS A 1 216 ? -5.471 2.561 21.654 1.00 98.56 216 CYS A C 1
ATOM 1787 O O . CYS A 1 216 ? -4.705 3.299 22.273 1.00 98.56 216 CYS A O 1
ATOM 1789 N N . LEU A 1 217 ? -6.750 2.897 21.428 1.00 97.62 217 LEU A N 1
ATOM 1790 C CA . LEU A 1 217 ? -7.306 4.226 21.710 1.00 97.62 217 LEU A CA 1
ATOM 1791 C C . LEU A 1 217 ? -7.160 4.639 23.179 1.00 97.62 217 LEU A C 1
ATOM 1793 O O . LEU A 1 217 ? -6.753 5.766 23.448 1.00 97.62 217 LEU A O 1
ATOM 1797 N N . GLU A 1 218 ? -7.455 3.740 24.120 1.00 96.88 218 GLU A N 1
ATOM 1798 C CA . GLU A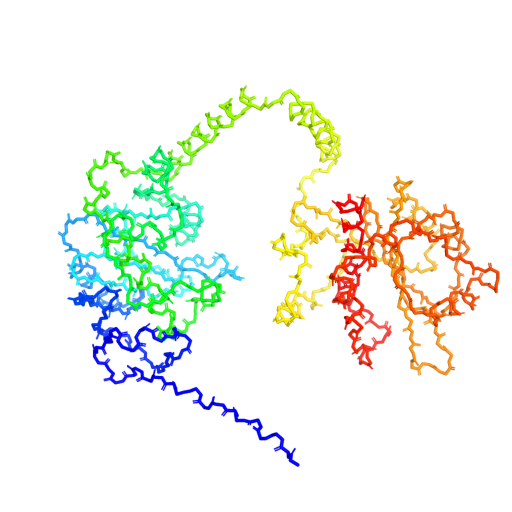 1 218 ? -7.376 4.035 25.559 1.00 96.88 218 GLU A CA 1
ATOM 1799 C C . GLU A 1 218 ? -5.959 4.457 25.978 1.00 96.88 218 GLU A C 1
ATOM 1801 O O . GLU A 1 218 ? -5.779 5.421 26.722 1.00 96.88 218 GLU A O 1
ATOM 1806 N N . GLU A 1 219 ? -4.935 3.784 25.450 1.00 97.69 219 GLU A N 1
ATOM 1807 C CA . GLU A 1 219 ? -3.543 4.135 25.723 1.00 97.69 219 GLU A CA 1
ATOM 1808 C C . GLU A 1 219 ? -3.131 5.412 24.980 1.00 97.69 219 GLU A C 1
ATOM 1810 O O . GLU A 1 219 ? -2.438 6.256 25.544 1.00 97.69 219 GLU A O 1
ATOM 1815 N N . PHE A 1 220 ? -3.593 5.612 23.740 1.00 97.06 220 PHE A N 1
ATOM 1816 C CA . PHE A 1 220 ? -3.344 6.849 22.995 1.00 97.06 220 PHE A CA 1
ATOM 1817 C C . PHE A 1 220 ? -3.922 8.084 23.690 1.00 97.06 220 PHE A C 1
ATOM 1819 O O . PHE A 1 220 ? -3.277 9.128 23.683 1.00 97.06 220 PHE A O 1
ATOM 1826 N N . GLN A 1 221 ? -5.080 7.973 24.345 1.00 95.00 221 GLN A N 1
ATOM 1827 C CA . GLN A 1 221 ? -5.715 9.071 25.087 1.00 95.00 221 GLN A CA 1
ATOM 1828 C C . GLN A 1 221 ? -4.902 9.560 26.294 1.00 95.00 221 GLN A C 1
ATOM 1830 O O . GLN A 1 221 ? -5.138 10.664 26.783 1.00 95.00 221 GLN A O 1
ATOM 1835 N N . LYS A 1 222 ? -3.911 8.788 26.755 1.00 96.44 222 LYS A N 1
ATOM 1836 C CA . LYS A 1 222 ? -2.958 9.235 27.784 1.00 96.44 222 LYS A CA 1
ATOM 1837 C C . LYS A 1 222 ? -1.956 10.259 27.244 1.00 96.44 222 LYS A C 1
ATOM 1839 O O . LYS A 1 222 ? -1.307 10.957 28.023 1.00 96.44 222 LYS A O 1
ATOM 1844 N N . TYR A 1 223 ? -1.835 10.363 25.923 1.00 95.56 223 TYR A N 1
ATOM 1845 C CA . TYR A 1 223 ? -1.004 11.342 25.240 1.00 95.56 223 TYR A CA 1
ATOM 1846 C C . TYR A 1 223 ? -1.843 12.552 24.842 1.00 95.56 223 TYR A C 1
ATOM 1848 O O . TYR A 1 223 ? -2.993 12.433 24.428 1.00 95.56 223 TYR A O 1
ATOM 1856 N N . LYS A 1 224 ? -1.248 13.743 24.934 1.00 89.56 224 LYS A N 1
ATOM 1857 C CA . LYS A 1 224 ? -1.863 14.948 24.377 1.00 89.56 224 LYS A CA 1
ATOM 1858 C C . LYS A 1 224 ? -1.700 14.909 22.861 1.00 89.56 224 LYS A C 1
ATOM 1860 O O . LYS A 1 224 ? -0.579 15.029 22.373 1.00 89.56 224 LYS A O 1
ATOM 1865 N N . PHE A 1 225 ? -2.804 14.740 22.144 1.00 92.44 225 PHE A N 1
ATOM 1866 C CA . PHE A 1 225 ? -2.858 14.835 20.689 1.00 92.44 225 PHE A CA 1
ATOM 1867 C C . PHE A 1 225 ? -4.012 15.741 20.259 1.00 92.44 225 PHE A C 1
ATOM 1869 O O . PHE A 1 225 ? -4.959 15.973 21.011 1.00 92.44 225 PHE A O 1
ATOM 1876 N N . GLU A 1 226 ? -3.917 16.252 19.038 1.00 94.44 226 GLU A N 1
ATOM 1877 C CA . GLU A 1 226 ? -4.882 17.172 18.450 1.00 94.44 226 GLU A CA 1
ATOM 1878 C C . GLU A 1 226 ? -5.399 16.618 17.118 1.00 94.44 226 GLU A C 1
ATOM 1880 O O . GLU A 1 226 ? -4.685 15.931 16.379 1.00 94.44 226 GLU A O 1
ATOM 1885 N N . PHE A 1 227 ? -6.648 16.940 16.787 1.00 94.81 227 PHE A N 1
ATOM 1886 C CA . PHE A 1 227 ? -7.208 16.668 15.466 1.00 94.81 227 PHE A CA 1
ATOM 1887 C C . PHE A 1 227 ? -6.829 17.816 14.543 1.00 94.81 227 PHE A C 1
ATOM 1889 O O . PHE A 1 227 ? -7.379 18.913 14.617 1.00 94.81 227 PHE A O 1
ATOM 1896 N N . LEU A 1 228 ? -5.833 17.568 13.702 1.00 93.94 228 LEU A N 1
ATOM 1897 C CA . LEU A 1 228 ? -5.205 18.592 12.884 1.00 93.94 228 LEU A CA 1
ATOM 1898 C C . LEU A 1 228 ? -5.541 18.390 11.416 1.00 93.94 228 LEU A C 1
ATOM 1900 O O . LEU A 1 228 ? -5.741 17.269 10.947 1.00 93.94 228 LEU A O 1
ATOM 1904 N N . HIS A 1 229 ? -5.516 19.491 10.671 1.00 93.56 229 HIS A N 1
ATOM 1905 C CA . HIS A 1 229 ? -5.472 19.408 9.221 1.00 93.56 229 HIS A CA 1
ATOM 1906 C C . HIS A 1 229 ? -4.157 18.724 8.780 1.00 93.56 229 HIS A C 1
ATOM 1908 O O . HIS A 1 229 ? -3.093 19.061 9.318 1.00 93.56 229 HIS A O 1
ATOM 1914 N N . PRO A 1 230 ? -4.164 17.808 7.794 1.00 86.06 230 PRO A N 1
ATOM 1915 C CA . PRO A 1 230 ? -2.975 17.054 7.377 1.00 86.06 230 PRO A CA 1
ATOM 1916 C C . PRO A 1 230 ? -1.760 17.901 6.975 1.00 86.06 230 PRO A C 1
ATOM 1918 O O . PRO A 1 230 ? -0.615 17.486 7.157 1.00 86.06 230 PRO A O 1
ATOM 1921 N N . GLU A 1 231 ? -1.971 19.124 6.494 1.00 87.62 231 GLU A N 1
ATOM 1922 C CA . GLU A 1 231 ? -0.881 20.064 6.189 1.00 87.62 231 GLU A CA 1
ATOM 1923 C C . GLU A 1 231 ? -0.127 20.541 7.443 1.00 87.62 231 GLU A C 1
ATOM 1925 O O . GLU A 1 231 ? 1.104 20.678 7.424 1.00 87.62 231 GLU A O 1
ATOM 1930 N N . ALA A 1 232 ? -0.834 20.727 8.562 1.00 89.44 232 ALA A N 1
ATOM 1931 C CA . ALA A 1 232 ? -0.213 21.033 9.848 1.00 89.44 232 ALA A CA 1
ATOM 1932 C C . ALA A 1 232 ? 0.600 19.829 10.358 1.00 89.44 232 ALA A C 1
ATOM 1934 O O . ALA A 1 232 ? 1.728 19.994 10.831 1.00 89.44 232 ALA A O 1
ATOM 1935 N N . ILE A 1 233 ? 0.091 18.606 10.159 1.00 85.69 233 ILE A N 1
ATOM 1936 C CA . ILE A 1 233 ? 0.790 17.354 10.502 1.00 85.69 233 ILE A CA 1
ATOM 1937 C C . ILE A 1 233 ? 2.086 17.214 9.693 1.00 85.69 233 ILE A C 1
ATOM 1939 O O . ILE A 1 233 ? 3.142 16.913 10.254 1.00 85.69 233 ILE A O 1
ATOM 1943 N N . LYS A 1 234 ? 2.044 17.488 8.382 1.00 85.12 234 LYS A N 1
ATOM 1944 C CA . LYS A 1 234 ? 3.232 17.482 7.513 1.00 85.12 234 LYS A CA 1
ATOM 1945 C C . LYS A 1 234 ? 4.288 18.482 7.991 1.00 85.12 234 LYS A C 1
ATOM 1947 O O . LYS A 1 234 ? 5.476 18.169 8.029 1.00 85.12 234 LYS A O 1
ATOM 1952 N N . SER A 1 235 ? 3.861 19.674 8.395 1.00 88.06 235 SER A N 1
ATOM 1953 C CA . SER A 1 235 ? 4.758 20.702 8.932 1.00 88.06 235 SER A CA 1
ATOM 1954 C C . SER A 1 235 ? 5.427 20.254 10.240 1.00 88.06 235 SER A C 1
ATOM 1956 O O . SER A 1 235 ? 6.639 20.418 10.410 1.00 88.06 235 SER A O 1
ATOM 1958 N N . MET A 1 236 ? 4.669 19.597 11.123 1.00 84.62 236 MET A N 1
ATOM 1959 C CA . MET A 1 236 ? 5.166 19.025 12.378 1.00 84.62 236 MET A CA 1
ATOM 1960 C C . MET A 1 236 ? 6.144 17.858 12.153 1.00 84.62 236 MET A C 1
ATOM 1962 O O . MET A 1 236 ? 7.196 17.782 12.787 1.00 84.62 236 MET A O 1
ATOM 1966 N N . SER A 1 237 ? 5.856 16.949 11.219 1.00 81.88 237 SER A N 1
ATOM 1967 C CA . SER A 1 237 ? 6.737 15.804 10.945 1.00 81.88 237 SER A CA 1
ATOM 1968 C C . SER A 1 237 ? 8.079 16.236 10.337 1.00 81.88 237 SER A C 1
ATOM 1970 O O . SER A 1 237 ? 9.132 15.682 10.683 1.00 81.88 237 SER A O 1
ATOM 1972 N N . MET A 1 238 ? 8.073 17.275 9.493 1.00 81.94 238 MET A N 1
ATOM 1973 C CA . MET A 1 238 ? 9.290 17.874 8.944 1.00 81.94 238 MET A CA 1
ATOM 1974 C C . MET A 1 238 ? 10.163 18.511 10.030 1.00 81.94 238 MET A C 1
ATOM 1976 O O . MET A 1 238 ? 11.384 18.332 10.005 1.00 81.94 238 MET A O 1
ATOM 1980 N N . SER A 1 239 ? 9.577 19.217 11.003 1.00 83.50 239 SER A N 1
ATOM 1981 C CA . SER A 1 239 ? 10.346 19.838 12.090 1.00 83.50 239 SER A CA 1
ATOM 1982 C C . SER A 1 239 ? 11.002 18.786 12.998 1.00 83.50 239 SER A C 1
ATOM 1984 O O . SER A 1 239 ? 12.196 18.890 13.295 1.00 83.50 239 SER A O 1
ATOM 1986 N N . ILE A 1 240 ? 10.284 17.707 13.336 1.00 79.12 240 ILE A N 1
ATOM 1987 C CA . ILE A 1 240 ? 10.823 16.567 14.101 1.00 79.12 240 ILE A CA 1
ATOM 1988 C C . ILE A 1 240 ? 11.976 15.895 13.345 1.00 79.12 240 ILE A C 1
ATOM 1990 O O . ILE A 1 240 ? 13.017 15.580 13.932 1.00 79.12 240 ILE A O 1
ATOM 1994 N N . SER A 1 241 ? 11.815 15.684 12.038 1.00 79.00 241 SER A N 1
ATOM 1995 C CA . SER A 1 241 ? 12.835 15.050 11.196 1.00 79.00 241 SER A CA 1
ATOM 1996 C C . SER A 1 241 ? 14.109 15.894 11.124 1.00 79.00 241 SER A C 1
ATOM 1998 O O . SER A 1 241 ? 15.203 15.366 11.337 1.00 79.00 241 SER A O 1
ATOM 2000 N N . LYS A 1 242 ? 13.976 17.217 10.943 1.00 82.75 242 LYS A N 1
ATOM 2001 C CA . LYS A 1 242 ? 15.099 18.169 10.984 1.00 82.75 242 LYS A CA 1
ATOM 2002 C C . LYS A 1 242 ? 15.809 18.163 12.344 1.00 82.75 242 LYS A C 1
ATOM 2004 O O . LYS A 1 242 ? 17.036 18.106 12.396 1.00 82.75 242 LYS A O 1
ATOM 2009 N N . ALA A 1 243 ? 15.061 18.140 13.450 1.00 79.69 243 ALA A N 1
ATOM 2010 C CA . ALA A 1 243 ? 15.628 18.077 14.799 1.00 79.69 243 ALA A CA 1
ATOM 2011 C C . ALA A 1 243 ? 16.375 16.756 15.083 1.00 79.69 243 ALA A C 1
ATOM 2013 O O . ALA A 1 243 ? 17.373 16.733 15.807 1.00 79.69 243 ALA A O 1
ATOM 2014 N N . ARG A 1 244 ? 15.916 15.633 14.515 1.00 77.75 244 ARG A N 1
ATOM 2015 C CA . ARG A 1 244 ? 16.611 14.337 14.611 1.00 77.75 244 ARG A CA 1
ATOM 2016 C C . ARG A 1 244 ? 17.877 14.300 13.761 1.00 77.75 244 ARG A C 1
ATOM 2018 O O . ARG A 1 244 ? 18.888 13.771 14.226 1.00 77.75 244 ARG A O 1
ATOM 2025 N N . ALA A 1 245 ? 17.829 14.853 12.549 1.00 80.25 245 ALA A N 1
ATOM 2026 C CA . ALA A 1 245 ? 18.985 14.943 11.663 1.00 80.25 245 ALA A CA 1
ATOM 2027 C C . ALA A 1 245 ? 20.116 15.753 12.316 1.00 80.25 245 ALA A C 1
ATOM 2029 O O . ALA A 1 245 ? 21.232 15.247 12.432 1.00 80.25 245 ALA A O 1
ATOM 2030 N N . SER A 1 246 ? 19.803 16.926 12.877 1.00 80.44 246 SER A N 1
ATOM 2031 C CA . SER A 1 246 ? 20.796 17.778 13.547 1.00 80.44 246 SER A CA 1
ATOM 2032 C C . SER A 1 246 ? 21.409 17.131 14.799 1.00 80.44 246 SER A C 1
ATOM 2034 O O . SER A 1 246 ? 22.607 17.269 15.047 1.00 80.44 246 SER A O 1
ATOM 2036 N N . LYS A 1 247 ? 20.634 16.357 15.577 1.00 77.00 247 LYS A N 1
ATOM 2037 C CA . LYS A 1 247 ? 21.169 15.565 16.705 1.00 77.00 247 LYS A CA 1
ATOM 2038 C C . LYS A 1 247 ? 22.085 14.428 16.243 1.00 77.00 247 LYS A C 1
ATOM 2040 O O . LYS A 1 247 ? 23.126 14.208 16.858 1.00 77.00 247 LYS A O 1
ATOM 2045 N N . LYS A 1 248 ? 21.724 13.713 15.169 1.00 78.00 248 LYS A N 1
ATOM 2046 C CA . LYS A 1 248 ? 22.579 12.658 14.595 1.00 78.00 248 LYS A CA 1
ATOM 2047 C C . LYS A 1 248 ? 23.894 13.231 14.079 1.00 78.00 248 LYS A C 1
ATOM 2049 O O . LYS A 1 248 ? 24.937 12.632 14.305 1.00 78.00 248 LYS A O 1
ATOM 2054 N N . GLU A 1 249 ? 23.857 14.387 13.429 1.00 77.56 249 GLU A N 1
ATOM 2055 C CA . GLU A 1 249 ? 25.037 15.031 12.854 1.00 77.56 249 GLU A CA 1
ATOM 2056 C C . GLU A 1 249 ? 26.055 15.476 13.915 1.00 77.56 249 GLU A C 1
ATOM 2058 O O . GLU A 1 249 ? 27.259 15.259 13.749 1.00 77.56 249 GLU A O 1
ATOM 2063 N N . LYS A 1 250 ? 25.584 15.988 15.060 1.00 79.94 250 LYS A N 1
ATOM 2064 C CA . LYS A 1 250 ? 26.453 16.329 16.200 1.00 79.94 250 LYS A CA 1
ATOM 2065 C C . LYS A 1 250 ? 27.188 15.111 16.769 1.00 79.94 250 LYS A C 1
ATOM 2067 O O . LYS A 1 250 ? 28.360 15.237 17.119 1.00 79.94 250 LYS A O 1
ATOM 2072 N N . ASN A 1 251 ? 26.547 13.940 16.759 1.00 75.12 251 ASN A N 1
ATOM 2073 C CA . ASN A 1 251 ? 27.078 12.700 17.335 1.00 75.12 251 ASN A CA 1
ATOM 2074 C C . ASN A 1 251 ? 27.809 11.787 16.331 1.00 75.12 251 ASN A C 1
ATOM 2076 O O . ASN A 1 251 ? 28.262 10.711 16.720 1.00 75.12 251 ASN A O 1
ATOM 2080 N N . LYS A 1 252 ? 27.934 12.163 15.048 1.00 72.00 252 LYS A N 1
ATOM 2081 C CA . LYS A 1 252 ? 28.696 11.357 14.080 1.00 72.00 252 LYS A CA 1
ATOM 2082 C C . LYS A 1 252 ? 30.195 11.373 14.438 1.00 72.00 252 LYS A C 1
ATOM 2084 O O . LYS A 1 252 ? 30.741 12.464 14.640 1.00 72.00 252 LYS A O 1
ATOM 2089 N N . PRO A 1 253 ? 30.882 10.214 14.460 1.00 74.38 253 PRO A N 1
ATOM 2090 C CA . PRO A 1 253 ? 32.330 10.177 14.624 1.00 74.38 253 PRO A CA 1
ATOM 2091 C C . PRO A 1 253 ? 33.023 10.940 13.476 1.00 74.38 253 PRO A C 1
ATOM 2093 O O . PRO A 1 253 ? 32.466 11.010 12.374 1.00 74.38 253 PRO A O 1
ATOM 2096 N N . PRO A 1 254 ? 34.225 11.508 13.693 1.00 72.50 254 PRO A N 1
ATOM 2097 C CA . PRO A 1 254 ? 34.916 12.357 12.713 1.00 72.50 254 PRO A CA 1
ATOM 2098 C C . PRO A 1 254 ? 35.048 11.724 11.319 1.00 72.50 254 PRO A C 1
ATOM 2100 O O . PRO A 1 254 ? 34.832 12.392 10.311 1.00 72.50 254 PRO A O 1
ATOM 2103 N N . TYR A 1 255 ? 35.289 10.413 11.261 1.00 57.34 255 TYR A N 1
ATOM 2104 C CA . TYR A 1 255 ? 35.363 9.654 10.011 1.00 57.34 255 TYR A CA 1
ATOM 2105 C C . TYR A 1 255 ? 34.029 9.628 9.237 1.00 57.34 255 TYR A C 1
ATOM 2107 O O . TYR A 1 255 ? 33.999 9.851 8.029 1.00 57.34 255 TYR A O 1
ATOM 2115 N N . ALA A 1 256 ? 32.895 9.468 9.928 1.00 59.88 256 ALA A N 1
ATOM 2116 C CA . ALA A 1 256 ? 31.571 9.520 9.304 1.00 59.88 256 ALA A CA 1
ATOM 2117 C C . ALA A 1 256 ? 31.191 10.938 8.837 1.00 59.88 256 ALA A C 1
ATOM 2119 O O . ALA A 1 256 ? 30.385 11.084 7.919 1.00 59.88 256 ALA A O 1
ATOM 2120 N N . LYS A 1 257 ? 31.770 11.989 9.440 1.00 63.72 257 LYS A N 1
ATOM 2121 C CA . LYS A 1 257 ? 31.630 13.376 8.959 1.00 63.72 257 LYS A CA 1
ATOM 2122 C C . LYS A 1 257 ? 32.425 13.605 7.670 1.00 63.72 257 LYS A C 1
ATOM 2124 O O . LYS A 1 257 ? 31.912 14.251 6.762 1.00 63.72 257 LYS A O 1
ATOM 2129 N N . ALA A 1 258 ? 33.629 13.040 7.565 1.00 67.69 258 ALA A N 1
ATOM 2130 C CA . ALA A 1 258 ? 34.436 13.096 6.346 1.00 67.69 258 ALA A CA 1
ATOM 2131 C C . ALA A 1 258 ? 33.784 12.324 5.184 1.00 67.69 258 ALA A C 1
ATOM 2133 O O . ALA A 1 258 ? 33.699 12.847 4.075 1.00 67.69 258 ALA A O 1
ATOM 2134 N N . LEU A 1 259 ? 33.241 11.129 5.450 1.00 56.69 259 LEU A N 1
ATOM 2135 C CA . LEU A 1 259 ? 32.518 10.337 4.448 1.00 56.69 259 LEU A CA 1
ATOM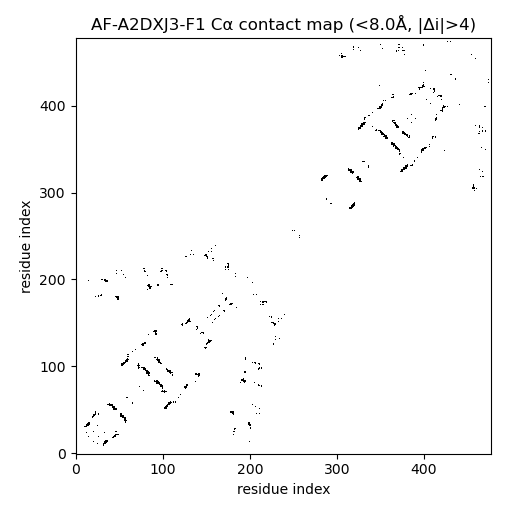 2136 C C . LEU A 1 259 ? 31.213 11.020 3.998 1.00 56.69 259 LEU A C 1
ATOM 2138 O O . LEU A 1 259 ? 30.918 11.040 2.808 1.00 56.69 259 LEU A O 1
ATOM 2142 N N . SER A 1 260 ? 30.477 11.645 4.928 1.00 64.50 260 SER A N 1
ATOM 2143 C CA . SER A 1 260 ? 29.295 12.467 4.615 1.00 64.50 260 SER A CA 1
ATOM 2144 C C . SER A 1 260 ? 29.652 13.630 3.694 1.00 64.50 260 SER A C 1
ATOM 2146 O O . SER A 1 260 ? 29.010 13.785 2.671 1.00 64.50 260 SER A O 1
ATOM 2148 N N . LYS A 1 261 ? 30.725 14.382 3.989 1.00 65.12 261 LYS A N 1
ATOM 2149 C CA . LYS A 1 261 ? 31.191 15.479 3.124 1.00 65.12 261 LYS A CA 1
ATOM 2150 C C . LYS A 1 261 ? 31.608 15.009 1.729 1.00 65.12 261 LYS A C 1
ATOM 2152 O O . LYS A 1 261 ? 31.387 15.726 0.760 1.00 65.12 261 LYS A O 1
ATOM 2157 N N . LYS A 1 262 ? 32.212 13.819 1.620 1.00 61.44 262 LYS A N 1
ATOM 2158 C CA . LYS A 1 262 ? 32.584 13.224 0.327 1.00 61.44 262 LYS A CA 1
ATOM 2159 C C . LYS A 1 262 ? 31.342 12.832 -0.485 1.00 61.44 262 LYS A C 1
ATOM 2161 O O . LYS A 1 262 ? 31.299 13.096 -1.680 1.00 61.44 262 LYS A O 1
ATOM 2166 N N . LEU A 1 263 ? 30.320 12.278 0.171 1.00 54.94 263 LEU A N 1
ATOM 2167 C CA . LEU A 1 263 ? 29.018 11.983 -0.438 1.00 54.94 263 LEU A CA 1
ATOM 2168 C C . LEU A 1 263 ? 28.238 13.254 -0.799 1.00 54.94 263 LEU A C 1
ATOM 2170 O O . LEU A 1 263 ? 27.634 13.290 -1.860 1.00 54.94 263 LEU A O 1
ATOM 2174 N N . ASP A 1 264 ? 28.296 14.304 0.021 1.00 59.34 264 ASP A N 1
ATOM 2175 C CA . ASP A 1 264 ? 27.673 15.599 -0.274 1.00 59.34 264 ASP A CA 1
ATOM 2176 C C . ASP A 1 264 ? 28.335 16.262 -1.492 1.00 59.34 264 ASP A C 1
ATOM 2178 O O . ASP A 1 264 ? 27.642 16.847 -2.311 1.00 59.34 264 ASP A O 1
ATOM 2182 N N . HIS A 1 265 ? 29.650 16.104 -1.682 1.00 51.09 265 HIS A N 1
ATOM 2183 C CA . HIS A 1 265 ? 30.335 16.534 -2.908 1.00 51.09 265 HIS A CA 1
ATOM 2184 C C . HIS A 1 265 ? 29.869 15.767 -4.152 1.00 51.09 265 HIS A C 1
ATOM 2186 O O . HIS A 1 265 ? 29.639 16.389 -5.184 1.00 51.09 265 HIS A O 1
ATOM 2192 N N . ILE A 1 266 ? 29.696 14.443 -4.055 1.00 49.16 266 ILE A N 1
ATOM 2193 C CA . ILE A 1 266 ? 29.131 13.617 -5.139 1.00 49.16 266 ILE A CA 1
ATOM 2194 C C . ILE A 1 266 ? 27.687 14.041 -5.427 1.00 49.16 266 ILE A C 1
ATOM 2196 O O . ILE A 1 266 ? 27.279 14.127 -6.579 1.00 49.16 266 ILE A O 1
ATOM 2200 N N . LYS A 1 267 ? 26.928 14.369 -4.379 1.00 49.44 267 LYS A N 1
ATOM 2201 C CA . LYS A 1 267 ? 25.541 14.805 -4.481 1.00 49.44 267 LYS A CA 1
ATOM 2202 C C . LYS A 1 267 ? 25.405 16.201 -5.082 1.00 49.44 267 LYS A C 1
ATOM 2204 O O . LYS A 1 267 ? 24.538 16.390 -5.912 1.00 49.44 267 LYS A O 1
ATOM 2209 N N . ILE A 1 268 ? 26.288 17.139 -4.742 1.00 52.12 268 ILE A N 1
ATOM 2210 C CA . ILE A 1 268 ? 26.374 18.460 -5.382 1.00 52.12 268 ILE A CA 1
ATOM 2211 C C . ILE A 1 268 ? 26.757 18.312 -6.858 1.00 52.12 268 ILE A C 1
ATOM 2213 O O . ILE A 1 268 ? 26.228 19.035 -7.692 1.00 52.12 268 ILE A O 1
ATOM 2217 N N . PHE A 1 269 ? 27.630 17.358 -7.199 1.00 45.50 269 PHE A N 1
ATOM 2218 C CA . PHE A 1 269 ? 27.958 17.046 -8.593 1.00 45.50 269 PHE A CA 1
ATOM 2219 C C . PHE A 1 269 ? 26.749 16.467 -9.348 1.00 45.50 269 PHE A C 1
ATOM 2221 O O . PHE A 1 269 ? 26.476 16.881 -10.470 1.00 45.50 269 PHE A O 1
ATOM 2228 N N . ALA A 1 270 ? 25.987 15.571 -8.713 1.00 46.91 270 ALA A N 1
ATOM 2229 C CA . ALA A 1 270 ? 24.751 15.013 -9.261 1.00 46.91 270 ALA A CA 1
ATOM 2230 C C . ALA A 1 270 ? 23.626 16.061 -9.370 1.00 46.91 270 ALA A C 1
ATOM 2232 O O . ALA A 1 270 ? 22.920 16.101 -10.368 1.00 46.91 270 ALA A O 1
ATOM 2233 N N . GLU A 1 271 ? 23.489 16.950 -8.384 1.00 46.59 271 GLU A N 1
ATOM 2234 C CA . GLU A 1 271 ? 22.505 18.040 -8.355 1.00 46.59 271 GLU A CA 1
ATOM 2235 C C . GLU A 1 271 ? 22.856 19.146 -9.368 1.00 46.59 271 GLU A C 1
ATOM 2237 O O . GLU A 1 271 ? 21.956 19.697 -9.997 1.00 46.59 271 GLU A O 1
ATOM 2242 N N . ALA A 1 272 ? 24.147 19.422 -9.599 1.00 48.00 272 ALA A N 1
ATOM 2243 C CA . ALA A 1 272 ? 24.611 20.298 -10.679 1.00 48.00 272 ALA A CA 1
ATOM 2244 C C . ALA A 1 272 ? 24.295 19.710 -12.069 1.00 48.00 272 ALA A C 1
ATOM 2246 O O . ALA A 1 272 ? 23.906 20.449 -12.972 1.00 48.00 272 ALA A O 1
ATOM 2247 N N . PHE A 1 273 ? 24.371 18.381 -12.212 1.00 43.78 273 PHE A N 1
ATOM 2248 C CA . PHE A 1 273 ? 23.907 17.651 -13.398 1.00 43.78 273 PHE A CA 1
ATOM 2249 C C . PHE A 1 273 ? 22.368 17.642 -13.530 1.00 43.78 273 PHE A C 1
ATOM 2251 O O . PHE A 1 273 ? 21.840 17.693 -14.640 1.00 43.78 273 PHE A O 1
ATOM 2258 N N . GLU A 1 274 ? 21.618 17.616 -12.419 1.00 41.19 274 GLU A N 1
ATOM 2259 C CA . GLU A 1 274 ? 20.149 17.716 -12.429 1.00 41.19 274 GLU A CA 1
ATOM 2260 C C . GLU A 1 274 ? 19.646 19.119 -12.791 1.00 41.19 274 GLU A C 1
ATOM 2262 O O . GLU A 1 274 ? 18.603 19.242 -13.429 1.00 41.19 274 GLU A O 1
ATOM 2267 N N . THR A 1 275 ? 20.365 20.187 -12.432 1.00 44.62 275 THR A N 1
ATOM 2268 C CA . THR A 1 275 ? 19.933 21.566 -12.725 1.00 44.62 275 THR A CA 1
ATOM 2269 C C . THR A 1 275 ? 19.932 21.927 -14.214 1.00 44.62 275 THR A C 1
ATOM 2271 O O . THR A 1 275 ? 19.234 22.865 -14.596 1.00 44.62 275 THR A O 1
ATOM 2274 N N . GLU A 1 276 ? 20.619 21.162 -15.070 1.00 44.91 276 GLU A N 1
ATOM 2275 C CA . GLU A 1 276 ? 20.512 21.281 -16.536 1.00 44.91 276 GLU A CA 1
ATOM 2276 C C . GLU A 1 276 ? 19.342 20.472 -17.133 1.00 44.91 276 GLU A C 1
ATOM 2278 O O . GLU A 1 276 ? 18.866 20.784 -18.227 1.00 44.91 276 GLU A O 1
ATOM 2283 N N . LYS A 1 277 ? 18.790 19.489 -16.404 1.00 43.91 277 LYS A N 1
ATOM 2284 C CA . LYS A 1 277 ? 17.573 18.756 -16.787 1.00 43.91 277 LYS A CA 1
ATOM 2285 C C . LYS A 1 277 ? 16.357 19.366 -16.092 1.00 43.91 277 LYS A C 1
ATOM 2287 O O . LYS A 1 277 ? 15.918 18.923 -15.033 1.00 43.91 277 LYS A O 1
ATOM 2292 N N . ASN A 1 278 ? 15.747 20.362 -16.731 1.00 39.66 278 ASN A N 1
ATOM 2293 C CA . ASN A 1 278 ? 14.384 20.768 -16.391 1.00 39.66 278 ASN A CA 1
ATOM 2294 C C . ASN A 1 278 ? 13.469 19.530 -16.308 1.00 39.66 278 ASN A C 1
ATOM 2296 O O . ASN A 1 278 ? 13.395 18.734 -17.243 1.00 39.66 278 ASN A O 1
ATOM 2300 N N . ARG A 1 279 ? 12.808 19.385 -15.151 1.00 44.62 279 ARG A N 1
ATOM 2301 C CA . ARG A 1 279 ? 11.929 18.276 -14.756 1.00 44.62 279 ARG A CA 1
ATOM 2302 C C . ARG A 1 279 ? 10.900 17.939 -15.834 1.00 44.62 279 ARG A C 1
ATOM 2304 O O . ARG A 1 279 ? 9.836 18.552 -15.902 1.00 44.62 279 ARG A O 1
ATOM 2311 N N . HIS A 1 280 ? 11.189 16.908 -16.609 1.00 48.78 280 HIS A N 1
ATOM 2312 C CA . HIS A 1 280 ? 10.152 16.056 -17.159 1.00 48.78 280 HIS A CA 1
ATOM 2313 C C . HIS A 1 280 ? 10.020 14.865 -16.212 1.00 48.78 280 HIS A C 1
ATOM 2315 O O . HIS A 1 280 ? 11.025 14.229 -15.890 1.00 48.78 280 HIS A O 1
ATOM 2321 N N . ASP A 1 281 ? 8.803 14.606 -15.725 1.00 47.69 281 ASP A N 1
ATOM 2322 C CA . ASP A 1 281 ? 8.488 13.329 -15.081 1.00 47.69 281 ASP A CA 1
ATOM 2323 C C . ASP A 1 281 ? 8.969 12.199 -16.010 1.00 47.69 281 ASP A C 1
ATOM 2325 O O . ASP A 1 281 ? 8.870 12.359 -17.236 1.00 47.69 281 ASP A O 1
ATOM 2329 N N . PRO A 1 282 ? 9.537 11.098 -15.478 1.00 51.59 282 PRO A N 1
ATOM 2330 C CA . PRO A 1 282 ? 9.966 10.002 -16.331 1.00 51.59 282 PRO A CA 1
ATOM 2331 C C . PRO A 1 282 ? 8.780 9.576 -17.195 1.00 51.59 282 PRO A C 1
ATOM 2333 O O . PRO A 1 282 ? 7.661 9.451 -16.690 1.00 51.59 282 PRO A O 1
ATOM 2336 N N . ASP A 1 283 ? 9.023 9.355 -18.492 1.00 60.78 283 ASP A N 1
ATOM 2337 C CA . ASP A 1 283 ? 7.980 8.840 -19.382 1.00 60.78 283 ASP A CA 1
ATOM 2338 C C . ASP A 1 283 ? 7.442 7.517 -18.798 1.00 60.78 283 ASP A C 1
ATOM 2340 O O . ASP A 1 283 ? 6.247 7.234 -18.885 1.00 60.78 283 ASP A O 1
ATOM 2344 N N . TYR A 1 284 ? 8.320 6.765 -18.113 1.00 55.81 284 TYR A N 1
ATOM 2345 C CA . TYR A 1 284 ? 8.021 5.491 -17.473 1.00 55.81 284 TYR A CA 1
ATOM 2346 C C . TYR A 1 284 ? 8.800 5.284 -16.161 1.00 55.81 284 TYR A C 1
ATOM 2348 O O . TYR A 1 284 ? 10.019 5.444 -16.104 1.00 55.81 284 TYR A O 1
ATOM 2356 N N . CYS A 1 285 ? 8.103 4.852 -15.107 1.00 46.38 285 CYS A N 1
ATOM 2357 C CA . CYS A 1 285 ? 8.711 4.452 -13.834 1.00 46.38 285 CYS A CA 1
ATOM 2358 C C . CYS A 1 285 ? 8.669 2.925 -13.696 1.00 46.38 285 CYS A C 1
ATOM 2360 O O . CYS A 1 285 ? 7.585 2.336 -13.653 1.00 46.38 285 CYS A O 1
ATOM 2362 N N . ILE A 1 286 ? 9.840 2.286 -13.621 1.00 52.84 286 ILE A N 1
ATOM 2363 C CA . ILE A 1 286 ? 9.982 0.859 -13.325 1.00 52.84 286 ILE A CA 1
ATOM 2364 C C . ILE A 1 286 ? 10.462 0.754 -11.872 1.00 52.84 286 ILE A C 1
ATOM 2366 O O . ILE A 1 286 ? 11.652 0.763 -11.576 1.00 52.84 286 ILE A O 1
ATOM 2370 N N . ASP A 1 287 ? 9.521 0.683 -10.924 1.00 47.72 287 ASP A N 1
ATOM 2371 C CA . ASP A 1 287 ? 9.860 0.571 -9.499 1.00 47.72 287 ASP A CA 1
ATOM 2372 C C . ASP A 1 287 ? 10.440 -0.819 -9.178 1.00 47.72 287 ASP A C 1
ATOM 2374 O O . ASP A 1 287 ? 9.717 -1.754 -8.822 1.00 47.72 287 ASP A O 1
ATOM 2378 N N . LEU A 1 288 ? 11.769 -0.943 -9.260 1.00 46.25 288 LEU A N 1
ATOM 2379 C CA . LEU A 1 288 ? 12.516 -2.129 -8.824 1.00 46.25 288 LEU A CA 1
ATOM 2380 C C . LEU A 1 288 ? 12.628 -2.254 -7.286 1.00 46.25 288 LEU A C 1
ATOM 2382 O O . LEU A 1 288 ? 13.444 -3.008 -6.767 1.00 46.25 288 LEU A O 1
ATOM 2386 N N . ASN A 1 289 ? 11.800 -1.547 -6.507 1.00 43.66 289 ASN A N 1
ATOM 2387 C CA . ASN A 1 289 ? 11.641 -1.687 -5.053 1.00 43.66 289 ASN A CA 1
ATOM 2388 C C . ASN A 1 289 ? 12.915 -1.518 -4.196 1.00 43.66 289 ASN A C 1
ATOM 2390 O O . ASN A 1 289 ? 12.887 -1.842 -3.006 1.00 43.66 289 ASN A O 1
ATOM 2394 N N . GLY A 1 290 ? 14.031 -1.020 -4.742 1.00 40.72 290 GLY A N 1
ATOM 2395 C CA . GLY A 1 290 ? 15.309 -0.964 -4.015 1.00 40.72 290 GLY A CA 1
ATOM 2396 C C . GLY A 1 290 ? 15.791 -2.338 -3.523 1.00 40.72 290 GLY A C 1
ATOM 2397 O O . GLY A 1 290 ? 16.611 -2.416 -2.611 1.00 40.72 290 GLY A O 1
ATOM 2398 N N . VAL A 1 291 ? 15.251 -3.412 -4.099 1.00 34.62 291 VAL A N 1
ATOM 2399 C CA . VAL A 1 291 ? 15.745 -4.777 -3.964 1.00 34.62 291 VAL A CA 1
ATOM 2400 C C . VAL A 1 291 ? 16.317 -5.132 -5.323 1.00 34.62 291 VAL A C 1
ATOM 2402 O O . VAL A 1 291 ? 15.637 -5.007 -6.333 1.00 34.62 291 VAL A O 1
ATOM 2405 N N . SER A 1 292 ? 17.548 -5.623 -5.340 1.00 36.38 292 SER A N 1
ATOM 2406 C CA . SER A 1 292 ? 18.228 -6.233 -6.490 1.00 36.38 292 SER A CA 1
ATOM 2407 C C . SER A 1 292 ? 17.506 -7.473 -7.062 1.00 36.38 292 SER A C 1
ATOM 2409 O O . SER A 1 292 ? 18.082 -8.240 -7.823 1.00 36.38 292 SER A O 1
ATOM 2411 N N . GLU A 1 293 ? 16.244 -7.707 -6.696 1.00 38.16 293 GLU A N 1
ATOM 2412 C CA . GLU A 1 293 ? 15.466 -8.887 -7.044 1.00 38.16 293 GLU A CA 1
ATOM 2413 C C . GLU A 1 293 ? 14.139 -8.478 -7.683 1.00 38.16 293 GLU A C 1
ATOM 2415 O O . GLU A 1 293 ? 13.157 -8.145 -7.012 1.00 38.16 293 GLU A O 1
ATOM 2420 N N . LEU A 1 294 ? 14.102 -8.576 -9.007 1.00 38.97 294 LEU A N 1
ATOM 2421 C CA . LEU A 1 294 ? 12.866 -8.657 -9.773 1.00 38.97 294 LEU A CA 1
ATOM 2422 C C . LEU A 1 294 ? 12.236 -10.024 -9.468 1.00 38.97 294 LEU A C 1
ATOM 2424 O O . LEU A 1 294 ? 12.791 -11.066 -9.817 1.00 38.97 294 LEU A O 1
ATOM 2428 N N . LYS A 1 295 ? 11.090 -10.059 -8.779 1.00 38.66 295 LYS A N 1
ATOM 2429 C CA . LYS A 1 295 ? 10.378 -11.327 -8.569 1.00 38.66 295 LYS A CA 1
ATOM 2430 C C . LYS A 1 295 ? 9.676 -11.705 -9.868 1.00 38.66 295 LYS A C 1
ATOM 2432 O O . LYS A 1 295 ? 8.817 -10.965 -10.336 1.00 38.66 295 LYS A O 1
ATOM 2437 N N . PHE A 1 296 ? 10.029 -12.869 -10.416 1.00 36.12 296 PHE A N 1
ATOM 2438 C CA . PHE A 1 296 ? 9.556 -13.420 -11.698 1.00 36.12 296 PHE A CA 1
ATOM 2439 C C . PHE A 1 296 ? 8.027 -13.349 -11.894 1.00 36.12 296 PHE A C 1
ATOM 2441 O O . PHE A 1 296 ? 7.520 -13.198 -13.000 1.00 36.12 296 PHE A O 1
ATOM 2448 N N . GLU A 1 297 ? 7.283 -13.386 -10.794 1.00 38.44 297 GLU A N 1
ATOM 2449 C CA . GLU A 1 297 ? 5.824 -13.292 -10.730 1.00 38.44 297 GLU A CA 1
ATOM 2450 C C . GLU A 1 297 ? 5.254 -11.921 -11.166 1.00 38.44 297 GLU A C 1
ATOM 2452 O O . GLU A 1 297 ? 4.062 -11.829 -11.455 1.00 38.44 297 GLU A O 1
ATOM 2457 N N . GLU A 1 298 ? 6.067 -10.856 -11.207 1.00 42.66 298 GLU A N 1
ATOM 2458 C CA . GLU A 1 298 ? 5.641 -9.490 -11.559 1.00 42.66 298 GLU A CA 1
ATOM 2459 C C . GLU A 1 298 ? 5.797 -9.175 -13.071 1.00 42.66 298 GLU A C 1
ATOM 2461 O O . GLU A 1 298 ? 5.200 -8.215 -13.553 1.00 42.66 298 GLU A O 1
ATOM 2466 N N . LEU A 1 299 ? 6.489 -10.017 -13.859 1.00 41.41 299 LEU A N 1
ATOM 2467 C CA . LEU A 1 299 ? 6.696 -9.860 -15.318 1.00 41.41 299 LEU A CA 1
ATOM 2468 C C . LEU A 1 299 ? 5.404 -9.748 -16.161 1.00 41.41 299 LEU A C 1
ATOM 2470 O O . LEU A 1 299 ? 5.352 -8.901 -17.056 1.00 41.41 299 LEU A O 1
ATOM 2474 N N . PRO A 1 300 ? 4.331 -10.520 -15.897 1.00 40.66 300 PRO A N 1
ATOM 2475 C CA . PRO A 1 300 ? 3.081 -10.396 -16.651 1.00 40.66 300 PRO A CA 1
ATOM 2476 C C . PRO A 1 300 ? 2.403 -9.027 -16.499 1.00 40.66 300 PRO A C 1
ATOM 2478 O O . PRO A 1 300 ? 1.657 -8.619 -17.383 1.00 40.66 300 PRO A O 1
ATOM 2481 N N . MET A 1 301 ? 2.672 -8.293 -15.411 1.00 44.44 301 MET A N 1
ATOM 2482 C CA . MET A 1 301 ? 2.161 -6.928 -15.233 1.00 44.44 301 MET A CA 1
ATOM 2483 C C . MET A 1 301 ? 2.868 -5.914 -16.139 1.00 44.44 301 MET A C 1
ATOM 2485 O O . MET A 1 301 ? 2.287 -4.880 -16.461 1.00 44.44 301 MET A O 1
ATOM 2489 N N . PHE A 1 302 ? 4.087 -6.224 -16.583 1.00 49.62 302 PHE A N 1
ATOM 2490 C CA . PHE A 1 302 ? 4.822 -5.417 -17.549 1.00 49.62 302 PHE A CA 1
ATOM 2491 C C . PHE A 1 302 ? 4.420 -5.735 -18.998 1.00 49.62 302 PHE A C 1
ATOM 2493 O O . PHE A 1 302 ? 4.445 -4.845 -19.838 1.00 49.62 302 PHE A O 1
ATOM 2500 N N . ALA A 1 303 ? 3.942 -6.949 -19.298 1.00 41.56 303 ALA A N 1
ATOM 2501 C CA . ALA A 1 303 ? 3.508 -7.347 -20.646 1.00 41.56 303 ALA A CA 1
ATOM 2502 C C . ALA A 1 303 ? 2.404 -6.455 -21.256 1.00 41.56 303 ALA A C 1
ATOM 2504 O O . ALA A 1 303 ? 2.363 -6.274 -22.472 1.00 41.56 303 ALA A O 1
ATOM 2505 N N . ASP A 1 304 ? 1.528 -5.868 -20.433 1.00 44.94 304 ASP A N 1
ATOM 2506 C CA . ASP A 1 304 ? 0.519 -4.902 -20.896 1.00 44.94 304 ASP A CA 1
ATOM 2507 C C . ASP A 1 304 ? 1.067 -3.468 -21.030 1.00 44.94 304 ASP A C 1
ATOM 2509 O O . ASP A 1 304 ? 0.603 -2.711 -21.881 1.00 44.94 304 ASP A O 1
ATOM 2513 N N . PHE A 1 305 ? 2.078 -3.103 -20.237 1.00 45.28 305 PHE A N 1
ATOM 2514 C CA . PHE A 1 305 ? 2.799 -1.822 -20.315 1.00 45.28 305 PHE A CA 1
ATOM 2515 C C . PHE A 1 305 ? 3.608 -1.697 -21.615 1.00 45.28 305 PHE A C 1
ATOM 2517 O O . PHE A 1 305 ? 3.691 -0.649 -22.243 1.00 45.28 305 PHE A O 1
ATOM 2524 N N . TYR A 1 306 ? 4.120 -2.834 -22.052 1.00 48.84 306 TYR A N 1
ATOM 2525 C CA . TYR A 1 306 ? 4.938 -3.087 -23.225 1.00 48.84 306 TYR A CA 1
ATOM 2526 C C . TYR A 1 306 ? 4.217 -3.019 -24.589 1.00 48.84 306 TYR A C 1
ATOM 2528 O O . TYR A 1 306 ? 4.839 -3.233 -25.627 1.00 48.84 306 TYR A O 1
ATOM 2536 N N . LYS A 1 307 ? 2.914 -2.708 -24.606 1.00 48.41 307 LYS A N 1
ATOM 2537 C CA . LYS A 1 307 ? 2.111 -2.526 -25.832 1.00 48.41 307 LYS A CA 1
ATOM 2538 C C . LYS A 1 307 ? 2.025 -1.064 -26.305 1.00 48.41 307 LYS A C 1
ATOM 2540 O O . LYS A 1 307 ? 1.308 -0.790 -27.267 1.00 48.41 307 LYS A O 1
ATOM 2545 N N . GLN A 1 308 ? 2.671 -0.120 -25.615 1.00 52.75 308 GLN A N 1
ATOM 2546 C CA . GLN A 1 308 ? 2.670 1.301 -25.991 1.00 52.75 308 GLN A CA 1
ATOM 2547 C C . GLN A 1 308 ? 3.672 1.576 -27.114 1.00 52.75 308 GLN A C 1
ATOM 2549 O O . GLN A 1 308 ? 4.732 0.967 -27.109 1.00 52.75 308 GLN A O 1
ATOM 2554 N N . LYS A 1 309 ? 3.323 2.481 -28.041 1.00 57.50 309 LYS A N 1
ATOM 2555 C CA . LYS A 1 309 ? 4.161 2.862 -29.188 1.00 57.50 309 LYS A CA 1
ATOM 2556 C C . LYS A 1 309 ? 5.238 3.878 -28.802 1.00 57.50 309 LYS A C 1
ATOM 2558 O O . LYS A 1 309 ? 4.954 4.866 -28.123 1.00 57.50 309 LYS A O 1
ATOM 2563 N N . TRP A 1 310 ? 6.458 3.666 -29.282 1.00 66.94 310 TRP A N 1
ATOM 2564 C CA . TRP A 1 310 ? 7.587 4.571 -29.106 1.00 66.94 310 TRP A CA 1
ATOM 2565 C C . TRP A 1 310 ? 7.569 5.696 -30.148 1.00 66.94 310 TRP A C 1
ATOM 2567 O O . TRP A 1 310 ? 8.164 5.613 -31.218 1.00 66.94 310 TRP A O 1
ATOM 2577 N N . ASP A 1 311 ? 6.871 6.782 -29.814 1.00 65.94 311 ASP A N 1
ATOM 2578 C CA . ASP A 1 311 ? 6.674 7.927 -30.719 1.00 65.94 311 ASP A CA 1
ATOM 2579 C C . ASP A 1 311 ? 7.772 9.012 -30.591 1.00 65.94 311 ASP A C 1
ATOM 2581 O O . ASP A 1 311 ? 7.680 10.086 -31.188 1.00 65.94 311 ASP A O 1
ATOM 2585 N N . LYS A 1 312 ? 8.814 8.763 -29.785 1.00 74.56 312 LYS A N 1
ATOM 2586 C CA . LYS A 1 312 ? 9.922 9.693 -29.499 1.00 74.56 312 LYS A CA 1
ATOM 2587 C C . LYS A 1 312 ? 11.272 9.032 -29.810 1.00 74.56 312 LYS A C 1
ATOM 2589 O O . LYS A 1 312 ? 11.388 7.824 -29.655 1.00 74.56 312 LYS A O 1
ATOM 2594 N N . PRO A 1 313 ? 12.329 9.802 -30.136 1.00 78.75 313 PRO A N 1
ATOM 2595 C CA . PRO A 1 313 ? 13.669 9.246 -30.369 1.00 78.75 313 PRO A CA 1
ATOM 2596 C C . PRO A 1 313 ? 14.322 8.649 -29.107 1.00 78.75 313 PRO A C 1
ATOM 2598 O O . PRO A 1 313 ? 15.349 7.980 -29.193 1.00 78.75 313 PRO A O 1
ATOM 2601 N N . TYR A 1 314 ? 13.752 8.907 -27.925 1.00 84.38 314 TYR A N 1
ATOM 2602 C CA . TYR A 1 314 ? 14.196 8.354 -26.649 1.00 84.38 314 TYR A CA 1
ATOM 2603 C C . TYR A 1 314 ? 13.035 8.248 -25.647 1.00 84.38 314 TYR A C 1
ATOM 2605 O O . TYR A 1 314 ? 11.978 8.849 -25.841 1.00 84.38 314 TYR A O 1
ATOM 2613 N N . MET A 1 315 ? 13.252 7.505 -24.563 1.00 80.25 315 MET A N 1
ATOM 2614 C CA . MET A 1 315 ? 12.399 7.428 -23.374 1.00 80.25 315 MET A CA 1
ATOM 2615 C C . MET A 1 315 ? 13.216 7.726 -22.124 1.00 80.25 315 MET A C 1
ATOM 2617 O O . MET A 1 315 ? 14.357 7.290 -22.009 1.00 80.25 315 MET A O 1
ATOM 2621 N N . ASN A 1 316 ? 12.629 8.423 -21.160 1.00 80.31 316 ASN A N 1
ATOM 2622 C CA . ASN A 1 316 ? 13.178 8.504 -19.813 1.00 80.31 316 ASN A CA 1
ATOM 2623 C C . ASN A 1 316 ? 12.596 7.371 -18.965 1.00 80.31 316 ASN A C 1
ATOM 2625 O O . ASN A 1 316 ? 11.386 7.337 -18.728 1.00 80.31 316 ASN A O 1
ATOM 2629 N N . VAL A 1 317 ? 13.453 6.455 -18.518 1.00 75.44 317 VAL A N 1
ATOM 2630 C CA . VAL A 1 317 ? 13.058 5.269 -17.756 1.00 75.44 317 VAL A CA 1
ATOM 2631 C C . VAL A 1 317 ? 13.773 5.256 -16.416 1.00 75.44 317 VAL A C 1
ATOM 2633 O O . VAL A 1 317 ? 14.998 5.288 -16.348 1.00 75.44 317 VAL A O 1
ATOM 2636 N N . GLU A 1 318 ? 13.008 5.191 -15.333 1.00 77.50 318 GLU A N 1
ATOM 2637 C CA . GLU A 1 318 ? 13.561 4.975 -13.998 1.00 77.50 318 GLU A CA 1
ATOM 2638 C C . GLU A 1 318 ? 13.709 3.469 -13.754 1.00 77.50 318 GLU A C 1
ATOM 2640 O O . GLU A 1 318 ? 12.743 2.826 -13.355 1.00 77.50 318 GLU A O 1
ATOM 2645 N N . PHE A 1 319 ? 14.884 2.897 -14.047 1.00 66.56 319 PHE A N 1
ATOM 2646 C CA . PHE A 1 319 ? 15.173 1.483 -13.758 1.00 66.56 319 PHE A CA 1
ATOM 2647 C C . PHE A 1 319 ? 15.492 1.269 -12.281 1.00 66.56 319 PHE A C 1
ATOM 2649 O O . PHE A 1 319 ? 15.126 0.261 -11.697 1.00 66.56 319 PHE A O 1
ATOM 2656 N N . VAL A 1 320 ? 16.169 2.222 -11.648 1.00 66.19 320 VAL A N 1
ATOM 2657 C CA . VAL A 1 320 ? 16.474 2.183 -10.217 1.00 66.19 320 VAL A CA 1
ATOM 2658 C C . VAL A 1 320 ? 15.827 3.393 -9.578 1.00 66.19 320 VAL A C 1
ATOM 2660 O O . VAL A 1 320 ? 15.920 4.498 -10.100 1.00 66.19 320 VAL A O 1
ATOM 2663 N N . LYS A 1 321 ? 15.173 3.191 -8.433 1.00 68.75 321 LYS A N 1
ATOM 2664 C CA . LYS A 1 321 ? 14.489 4.269 -7.721 1.00 68.75 321 LYS A CA 1
ATOM 2665 C C . LYS A 1 321 ? 15.435 5.446 -7.456 1.00 68.75 321 LYS A C 1
ATOM 2667 O O . LYS A 1 321 ? 16.419 5.302 -6.734 1.00 68.75 321 LYS A O 1
ATOM 2672 N N . GLY A 1 322 ? 15.071 6.615 -7.965 1.00 70.56 322 GLY A N 1
ATOM 2673 C CA . GLY A 1 322 ? 15.830 7.857 -7.919 1.00 70.56 322 GLY A CA 1
ATOM 2674 C C . GLY A 1 322 ? 16.792 8.056 -9.091 1.00 70.56 322 GLY A C 1
ATOM 2675 O O . GLY A 1 322 ? 17.523 9.040 -9.083 1.00 70.56 322 GLY A O 1
ATOM 2676 N N . THR A 1 323 ? 16.826 7.162 -10.081 1.00 70.62 323 THR A N 1
ATOM 2677 C CA . THR A 1 323 ? 17.746 7.246 -11.221 1.00 70.62 323 THR A CA 1
ATOM 2678 C C . THR A 1 323 ? 17.006 7.064 -12.537 1.00 70.62 323 THR A C 1
ATOM 2680 O O . THR A 1 323 ? 16.536 5.976 -12.860 1.00 70.62 323 THR A O 1
ATOM 2683 N N . ILE A 1 324 ? 16.922 8.151 -13.305 1.00 74.56 324 ILE A N 1
ATOM 2684 C CA . ILE A 1 324 ? 16.262 8.193 -14.610 1.00 74.56 324 ILE A CA 1
ATOM 2685 C C . ILE A 1 324 ? 17.315 8.047 -15.709 1.00 74.56 324 ILE A C 1
ATOM 2687 O O . ILE A 1 324 ? 18.124 8.950 -15.934 1.00 74.56 324 ILE A O 1
ATOM 2691 N N . SER A 1 325 ? 17.255 6.934 -16.431 1.00 82.06 325 SER A N 1
ATOM 2692 C CA . SER A 1 325 ? 18.102 6.641 -17.582 1.00 82.06 325 SER A CA 1
ATOM 2693 C C . SER A 1 325 ? 17.392 7.035 -18.872 1.00 82.06 325 SER A C 1
ATOM 2695 O O . SER A 1 325 ? 16.235 6.678 -19.105 1.00 82.06 325 SER A O 1
ATOM 2697 N N . LYS A 1 326 ? 18.092 7.762 -19.745 1.00 87.31 326 LYS A N 1
ATOM 2698 C CA . LYS A 1 326 ? 17.612 8.047 -21.099 1.00 87.31 326 LYS A CA 1
ATOM 2699 C C . LYS A 1 326 ? 17.874 6.823 -21.974 1.00 87.31 326 LYS A C 1
ATOM 2701 O O . LYS A 1 326 ? 19.028 6.510 -22.239 1.00 87.31 326 LYS A O 1
ATOM 2706 N N . VAL A 1 327 ? 16.823 6.142 -22.413 1.00 88.31 327 VAL A N 1
ATOM 2707 C CA . VAL A 1 327 ? 16.882 4.989 -23.318 1.00 88.31 327 VAL A CA 1
ATOM 2708 C C . VAL A 1 327 ? 16.643 5.471 -24.741 1.00 88.31 327 VAL A C 1
ATOM 2710 O O . VAL A 1 327 ? 15.600 6.059 -25.012 1.00 88.31 327 VAL A O 1
ATOM 2713 N N . SER A 1 328 ? 17.580 5.232 -25.651 1.00 90.19 328 SER A N 1
ATOM 2714 C CA . SER A 1 328 ? 17.443 5.569 -27.078 1.00 90.19 328 SER A CA 1
ATOM 2715 C C . SER A 1 328 ? 17.624 4.311 -27.922 1.00 90.19 328 SER A C 1
ATOM 2717 O O . SER A 1 328 ? 18.376 3.422 -27.526 1.00 90.19 328 SER A O 1
ATOM 2719 N N . MET A 1 329 ? 16.963 4.224 -29.078 1.00 90.38 329 MET A N 1
ATOM 2720 C CA . MET A 1 329 ? 17.206 3.154 -30.050 1.00 90.38 329 MET A CA 1
ATOM 2721 C C . MET A 1 329 ? 17.525 3.725 -31.419 1.00 90.38 329 MET A C 1
ATOM 2723 O O . MET A 1 329 ? 16.863 4.648 -31.885 1.00 90.38 329 MET A O 1
ATOM 2727 N N . VAL A 1 330 ? 18.537 3.149 -32.057 1.00 92.12 330 VAL A N 1
ATOM 2728 C CA . VAL A 1 330 ? 19.070 3.596 -33.345 1.00 92.12 330 VAL A CA 1
ATOM 2729 C C . VAL A 1 330 ? 19.376 2.398 -34.233 1.00 92.12 330 VAL A C 1
ATOM 2731 O O . VAL A 1 330 ? 19.486 1.265 -33.759 1.00 92.12 330 VAL A O 1
ATOM 2734 N N . LEU A 1 331 ? 19.500 2.627 -35.536 1.00 91.00 331 LEU A N 1
ATOM 2735 C CA . LEU A 1 331 ? 19.971 1.602 -36.465 1.00 91.00 331 LEU A CA 1
ATOM 2736 C C . LEU A 1 331 ? 21.502 1.596 -36.493 1.00 91.00 331 LEU A C 1
ATOM 2738 O O . LEU A 1 331 ? 22.126 2.650 -36.419 1.00 91.00 331 LEU A O 1
ATOM 2742 N N . SER A 1 332 ? 22.121 0.430 -36.698 1.00 92.12 332 SER A N 1
ATOM 2743 C CA . SER A 1 332 ? 23.575 0.346 -36.924 1.00 92.12 332 SER A CA 1
ATOM 2744 C C . SER A 1 332 ? 24.036 1.084 -38.188 1.00 92.12 332 SER A C 1
ATOM 2746 O O . SER A 1 332 ? 25.221 1.342 -38.350 1.00 92.12 332 SER A O 1
ATOM 2748 N N . SER A 1 333 ? 23.107 1.411 -39.087 1.00 91.00 333 SER A N 1
ATOM 2749 C CA . SER A 1 333 ? 23.337 2.194 -40.301 1.00 91.00 333 SER A CA 1
ATOM 2750 C C . SER A 1 333 ? 23.002 3.682 -40.145 1.00 91.00 333 SER A C 1
ATOM 2752 O O . SER A 1 333 ? 22.895 4.374 -41.157 1.00 91.00 333 SER A O 1
ATOM 2754 N N . ASP A 1 334 ? 22.723 4.163 -38.930 1.00 91.62 334 ASP A N 1
ATOM 2755 C CA . ASP A 1 334 ? 22.446 5.582 -38.696 1.00 91.62 334 ASP A CA 1
ATOM 2756 C C . ASP A 1 334 ? 23.704 6.417 -39.014 1.00 91.62 334 ASP A C 1
ATOM 2758 O O . ASP A 1 334 ? 24.768 6.134 -38.459 1.00 91.62 334 ASP A O 1
ATOM 2762 N N . PRO A 1 335 ? 23.627 7.433 -39.897 1.00 93.56 335 PRO A N 1
ATOM 2763 C CA . PRO A 1 335 ? 24.790 8.243 -40.265 1.00 93.56 335 PRO A CA 1
ATOM 2764 C C . PRO A 1 335 ? 25.367 9.052 -39.095 1.00 93.56 335 PRO A C 1
ATOM 2766 O O . PRO A 1 335 ? 26.511 9.491 -39.175 1.00 93.56 335 PRO A O 1
ATOM 2769 N N . ASN A 1 336 ? 24.603 9.244 -38.016 1.00 94.88 336 ASN A N 1
ATOM 2770 C CA . ASN A 1 336 ? 25.033 9.957 -36.816 1.00 94.88 336 ASN A CA 1
ATOM 2771 C C . ASN A 1 336 ? 25.444 9.002 -35.686 1.00 94.88 336 ASN A C 1
ATOM 2773 O O . ASN A 1 336 ? 25.616 9.445 -34.548 1.00 94.88 336 ASN A O 1
ATOM 2777 N N . LEU A 1 337 ? 25.590 7.697 -35.957 1.00 94.12 337 LEU A N 1
ATOM 2778 C CA . LEU A 1 337 ? 25.879 6.698 -34.924 1.00 94.12 337 LEU A CA 1
ATOM 2779 C C . LEU A 1 337 ? 27.118 7.066 -34.098 1.00 94.12 337 LEU A C 1
ATOM 2781 O O . LEU A 1 337 ? 27.081 6.941 -32.876 1.00 94.12 337 LEU A O 1
ATOM 2785 N N . LYS A 1 338 ? 28.172 7.594 -34.733 1.00 96.06 338 LYS A N 1
ATOM 2786 C CA . LYS A 1 338 ? 29.378 8.079 -34.045 1.00 96.06 338 LYS A CA 1
ATOM 2787 C C . LYS A 1 338 ? 29.081 9.144 -32.986 1.00 96.06 338 LYS A C 1
ATOM 2789 O O . LYS A 1 338 ? 29.566 9.049 -31.862 1.00 96.06 338 LYS A O 1
ATOM 2794 N N . GLU A 1 339 ? 28.273 10.144 -33.330 1.00 95.75 339 GLU A N 1
ATOM 2795 C CA . GLU A 1 339 ? 27.882 11.217 -32.408 1.00 95.75 339 GLU A CA 1
ATOM 2796 C C . GLU A 1 339 ? 26.990 10.676 -31.284 1.00 95.75 339 GLU A C 1
ATOM 2798 O O . GLU A 1 339 ? 27.170 11.011 -30.115 1.00 95.75 339 GLU A O 1
ATOM 2803 N N . ILE A 1 340 ? 26.055 9.784 -31.617 1.00 94.75 340 ILE A N 1
ATOM 2804 C CA . ILE A 1 340 ? 25.150 9.161 -30.646 1.00 94.75 340 ILE A CA 1
ATOM 2805 C C . ILE A 1 340 ? 25.924 8.305 -29.634 1.00 94.75 340 ILE A C 1
ATOM 2807 O O . ILE A 1 340 ? 25.621 8.351 -28.442 1.00 94.75 340 ILE A O 1
ATOM 2811 N N . LEU A 1 341 ? 26.934 7.563 -30.091 1.00 95.81 341 LEU A N 1
ATOM 2812 C CA . LEU A 1 341 ? 27.838 6.796 -29.236 1.00 95.81 341 LEU A CA 1
ATOM 2813 C C . LEU A 1 341 ? 28.658 7.714 -28.321 1.00 95.81 341 LEU A C 1
ATOM 281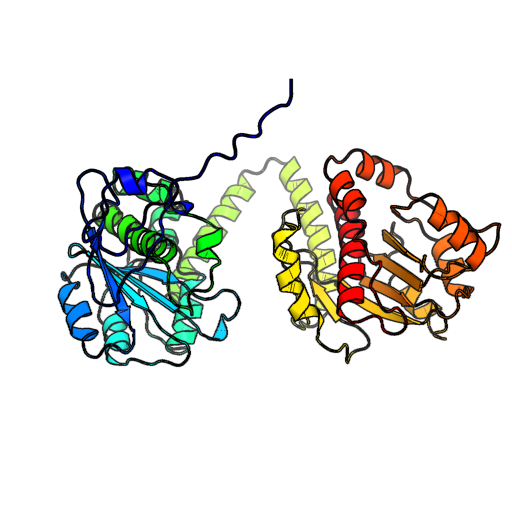5 O O . LEU A 1 341 ? 28.765 7.448 -27.128 1.00 95.81 341 LEU A O 1
ATOM 2819 N N . HIS A 1 342 ? 29.167 8.833 -28.839 1.00 95.19 342 HIS A N 1
ATOM 2820 C CA . HIS A 1 342 ? 29.885 9.810 -28.018 1.00 95.19 342 HIS A CA 1
ATOM 2821 C C . HIS A 1 342 ? 28.989 10.447 -26.940 1.00 95.19 342 HIS A C 1
ATOM 2823 O O . HIS A 1 342 ? 29.439 10.704 -25.831 1.00 95.19 342 HIS A O 1
ATOM 2829 N N . ASN A 1 343 ? 27.695 10.633 -27.219 1.00 93.81 343 ASN A N 1
ATOM 2830 C CA . ASN A 1 343 ? 26.740 11.203 -26.262 1.00 93.81 343 ASN A CA 1
ATOM 2831 C C . ASN A 1 343 ? 26.420 10.293 -25.063 1.00 93.81 343 ASN A C 1
ATOM 2833 O O . ASN A 1 343 ? 25.847 10.769 -24.080 1.00 93.81 343 ASN A O 1
ATOM 2837 N N . ILE A 1 344 ? 26.731 8.997 -25.144 1.00 93.00 344 ILE A N 1
ATOM 2838 C CA . ILE A 1 344 ? 26.594 8.067 -24.016 1.00 93.00 344 ILE A CA 1
ATOM 2839 C C . ILE A 1 344 ? 27.940 7.728 -23.372 1.00 93.00 344 ILE A C 1
ATOM 2841 O O . ILE A 1 344 ? 27.960 6.983 -22.401 1.00 93.00 344 ILE A O 1
ATOM 2845 N N . ASP A 1 345 ? 29.054 8.234 -23.886 1.00 94.44 345 ASP A N 1
ATOM 2846 C CA . ASP A 1 345 ? 30.381 7.952 -23.352 1.00 94.44 345 ASP A CA 1
ATOM 2847 C C . ASP A 1 345 ? 30.670 8.838 -22.133 1.00 94.44 345 ASP A C 1
ATOM 2849 O O . ASP A 1 345 ? 30.740 10.063 -22.233 1.00 94.44 345 ASP A O 1
ATOM 2853 N N . ASP A 1 346 ? 30.816 8.219 -20.961 1.00 91.06 346 ASP A N 1
ATOM 2854 C CA . ASP A 1 346 ? 31.211 8.890 -19.718 1.00 91.06 346 ASP A CA 1
ATOM 2855 C C . ASP A 1 346 ? 32.692 8.668 -19.359 1.00 91.06 346 ASP A C 1
ATOM 2857 O O . ASP A 1 346 ? 33.139 9.080 -18.285 1.00 91.06 346 ASP A O 1
ATOM 2861 N N . GLY A 1 347 ? 33.461 8.020 -20.241 1.00 92.44 347 GLY A N 1
ATOM 2862 C CA . GLY A 1 347 ? 34.852 7.631 -20.023 1.00 92.44 347 GLY A CA 1
ATOM 2863 C C . GLY A 1 347 ? 35.046 6.530 -18.973 1.00 92.44 347 GLY A C 1
ATOM 2864 O O . GLY A 1 347 ? 36.186 6.250 -18.590 1.00 92.44 347 GLY A O 1
ATOM 2865 N N . LEU A 1 348 ? 33.967 5.916 -18.470 1.00 91.62 348 LEU A N 1
ATOM 2866 C CA . LEU A 1 348 ? 34.008 4.852 -17.467 1.00 91.62 348 LEU A CA 1
ATOM 2867 C C . LEU A 1 348 ? 33.722 3.477 -18.089 1.00 91.62 348 LEU A C 1
ATOM 2869 O O . LEU A 1 348 ? 33.429 3.329 -19.273 1.00 91.62 348 LEU A O 1
ATOM 2873 N N . THR A 1 349 ? 33.819 2.428 -17.266 1.00 90.19 349 THR A N 1
ATOM 2874 C CA . THR A 1 349 ? 33.377 1.086 -17.663 1.00 90.19 349 THR A CA 1
ATOM 2875 C C . THR A 1 349 ? 31.865 1.086 -17.889 1.00 90.19 349 THR A C 1
ATOM 2877 O O . THR A 1 349 ? 31.103 1.380 -16.964 1.00 90.19 349 THR A O 1
ATOM 2880 N N . MET A 1 350 ? 31.438 0.675 -19.079 1.00 93.81 350 MET A N 1
ATOM 2881 C CA . MET A 1 350 ? 30.027 0.544 -19.448 1.00 93.81 350 MET A CA 1
ATOM 2882 C C . MET A 1 350 ? 29.530 -0.893 -19.267 1.00 93.81 350 MET A C 1
ATOM 2884 O O . MET A 1 350 ? 30.318 -1.828 -19.104 1.00 93.81 350 MET A O 1
ATOM 2888 N N . SER A 1 351 ? 28.216 -1.095 -19.314 1.00 91.69 351 SER A N 1
ATOM 2889 C CA . SER A 1 351 ? 27.656 -2.433 -19.510 1.00 91.69 351 SER A CA 1
ATOM 2890 C C . SER A 1 351 ? 27.347 -2.674 -20.984 1.00 91.69 351 SER A C 1
ATOM 2892 O O . SER A 1 351 ? 26.942 -1.764 -21.711 1.00 91.69 351 SER A O 1
ATOM 2894 N N . LEU A 1 352 ? 27.552 -3.917 -21.413 1.00 91.75 352 LEU A N 1
ATOM 2895 C CA . LEU A 1 352 ? 27.232 -4.397 -22.750 1.00 91.75 352 LEU A CA 1
ATOM 2896 C C . LEU A 1 352 ? 26.293 -5.595 -22.625 1.00 91.75 352 LEU A C 1
ATOM 2898 O O . LEU A 1 352 ? 26.515 -6.484 -21.804 1.00 91.75 352 LEU A O 1
ATOM 2902 N N . GLU A 1 353 ? 25.274 -5.651 -23.468 1.00 89.69 353 GLU A N 1
ATOM 2903 C CA . GLU A 1 353 ? 24.509 -6.865 -23.736 1.00 89.69 353 GLU A CA 1
ATOM 2904 C C . GLU A 1 353 ? 24.411 -7.039 -25.253 1.00 89.69 353 GLU A C 1
ATOM 2906 O O . GLU A 1 353 ? 24.431 -6.062 -26.0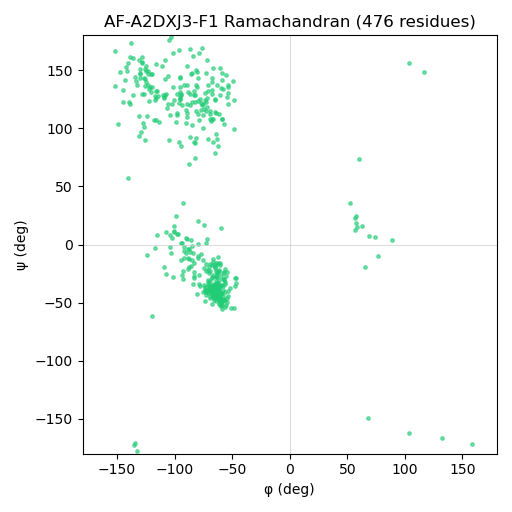03 1.00 89.69 353 GLU A O 1
ATOM 2911 N N . ILE A 1 354 ? 24.315 -8.286 -25.725 1.00 88.75 354 ILE A N 1
ATOM 2912 C CA . ILE A 1 354 ? 24.217 -8.609 -27.156 1.00 88.75 354 ILE A CA 1
ATOM 2913 C C . ILE A 1 354 ? 23.136 -9.675 -27.349 1.00 88.75 354 ILE A C 1
ATOM 2915 O O . ILE A 1 354 ? 23.156 -10.709 -26.679 1.00 88.75 354 ILE A O 1
ATOM 2919 N N . LYS A 1 355 ? 22.195 -9.438 -28.269 1.00 85.88 355 LYS A N 1
ATOM 2920 C CA . LYS A 1 355 ? 21.252 -10.457 -28.755 1.00 85.88 355 LYS A CA 1
ATOM 2921 C C . LYS A 1 355 ? 21.592 -10.852 -30.185 1.00 85.88 355 LYS A C 1
ATOM 2923 O O . LYS A 1 355 ? 21.959 -10.018 -31.012 1.00 85.88 355 LYS A O 1
ATOM 2928 N N . TYR A 1 356 ? 21.433 -12.137 -30.468 1.00 85.38 356 TYR A N 1
ATOM 2929 C CA . TYR A 1 356 ? 21.612 -12.718 -31.793 1.00 85.38 356 TYR A CA 1
ATOM 2930 C C . TYR A 1 356 ? 20.389 -13.554 -32.169 1.00 85.38 356 TYR A C 1
ATOM 2932 O O . TYR A 1 356 ? 19.675 -14.035 -31.285 1.00 85.38 356 TYR A O 1
ATOM 2940 N N . ASN A 1 357 ? 20.164 -13.744 -33.470 1.00 78.06 357 ASN A N 1
ATOM 2941 C CA . ASN A 1 357 ? 19.110 -14.618 -33.970 1.00 78.06 357 ASN A CA 1
ATOM 2942 C C . ASN A 1 357 ? 19.625 -16.056 -34.136 1.00 78.06 357 ASN A C 1
ATOM 2944 O O . ASN A 1 357 ? 20.408 -16.305 -35.049 1.00 78.06 357 ASN A O 1
ATOM 2948 N N . PRO A 1 358 ? 19.196 -17.031 -33.315 1.00 70.81 358 PRO A N 1
ATOM 2949 C CA . PRO A 1 358 ? 19.633 -18.416 -33.473 1.00 70.81 358 PRO A CA 1
ATOM 2950 C C . PRO A 1 358 ? 18.895 -19.175 -34.588 1.00 70.81 358 PRO A C 1
ATOM 2952 O O . PRO A 1 358 ? 19.284 -20.300 -34.886 1.00 70.81 358 PRO A O 1
ATOM 2955 N N . LYS A 1 359 ? 17.798 -18.630 -35.141 1.00 66.69 359 LYS A N 1
ATOM 2956 C CA . LYS A 1 359 ? 16.912 -19.359 -36.068 1.00 66.69 359 LYS A CA 1
ATOM 2957 C C . LYS A 1 359 ? 17.380 -19.363 -37.519 1.00 66.69 359 LYS A C 1
ATOM 2959 O O . LYS A 1 359 ? 16.875 -20.167 -38.301 1.00 66.69 359 LYS A O 1
ATOM 2964 N N . ASP A 1 360 ? 18.311 -18.492 -37.877 1.00 65.38 360 ASP A N 1
ATOM 2965 C CA . ASP A 1 360 ? 18.825 -18.441 -39.237 1.00 65.38 360 ASP A CA 1
ATOM 2966 C C . ASP A 1 360 ? 19.880 -19.522 -39.453 1.00 65.38 360 ASP A C 1
ATOM 2968 O O . ASP A 1 360 ? 20.636 -19.876 -38.547 1.00 65.38 360 ASP A O 1
ATOM 2972 N N . ALA A 1 361 ? 19.962 -20.026 -40.688 1.00 72.69 361 ALA A N 1
ATOM 2973 C CA . ALA A 1 361 ? 21.057 -20.905 -41.105 1.00 72.69 361 ALA A CA 1
ATOM 2974 C C . ALA A 1 361 ? 22.432 -20.250 -40.880 1.00 72.69 361 ALA A C 1
ATOM 2976 O O . ALA A 1 361 ? 23.443 -20.945 -40.779 1.00 72.69 361 ALA A O 1
ATOM 2977 N N . ASP A 1 362 ? 22.442 -18.919 -40.782 1.00 80.12 362 ASP A N 1
ATOM 2978 C CA . ASP A 1 362 ? 23.585 -18.116 -40.413 1.00 80.12 362 ASP A CA 1
ATOM 2979 C C . ASP A 1 362 ? 23.222 -17.093 -39.314 1.00 80.12 362 ASP A C 1
ATOM 2981 O O . ASP A 1 362 ? 22.720 -16.011 -39.628 1.00 80.12 362 ASP A O 1
ATOM 2985 N N . PRO A 1 363 ? 23.422 -17.427 -38.025 1.00 78.12 363 PRO A N 1
ATOM 2986 C CA . PRO A 1 363 ? 23.084 -16.536 -36.924 1.00 78.12 363 PRO A CA 1
ATOM 2987 C C . PRO A 1 363 ? 23.819 -15.199 -37.026 1.00 78.12 363 PRO A C 1
ATOM 2989 O O . PRO A 1 363 ? 25.038 -15.151 -37.206 1.00 78.12 363 PRO A O 1
ATOM 2992 N N . PHE A 1 364 ? 23.086 -14.105 -36.839 1.00 83.81 364 PHE A N 1
ATOM 2993 C CA . PHE A 1 364 ? 23.647 -12.759 -36.823 1.00 83.81 364 PHE A CA 1
ATOM 2994 C C . PHE A 1 364 ? 23.217 -11.991 -35.573 1.00 83.81 364 PHE A C 1
ATOM 2996 O O . PHE A 1 364 ? 22.209 -12.302 -34.934 1.00 83.81 364 PHE A O 1
ATOM 3003 N N . ILE A 1 365 ? 24.005 -10.982 -35.209 1.00 88.50 365 ILE A N 1
ATOM 3004 C CA . ILE A 1 365 ? 23.696 -10.080 -34.098 1.00 88.50 365 ILE A CA 1
ATOM 3005 C C . ILE A 1 365 ? 22.575 -9.149 -34.527 1.00 88.50 365 ILE A C 1
ATOM 3007 O O . ILE A 1 365 ? 22.693 -8.455 -35.533 1.00 88.50 365 ILE A O 1
ATOM 3011 N N . SER A 1 366 ? 21.494 -9.137 -33.760 1.00 86.81 366 SER A N 1
ATOM 3012 C CA . SER A 1 366 ? 20.258 -8.447 -34.110 1.00 86.81 366 SER A CA 1
ATOM 3013 C C . SER A 1 366 ? 20.040 -7.182 -33.270 1.00 86.81 366 SER A C 1
ATOM 3015 O O . SER A 1 366 ? 19.361 -6.256 -33.721 1.00 86.81 366 SER A O 1
ATOM 3017 N N . LEU A 1 367 ? 20.611 -7.127 -32.064 1.00 89.50 367 LEU A N 1
ATOM 3018 C CA . LEU A 1 367 ? 20.528 -5.987 -31.153 1.00 89.50 367 LEU A CA 1
ATOM 3019 C C . LEU A 1 367 ? 21.766 -5.937 -30.252 1.00 89.50 367 LEU A C 1
ATOM 3021 O O . LEU A 1 367 ? 22.184 -6.963 -29.714 1.00 89.50 367 LEU A O 1
ATOM 3025 N N . ILE A 1 368 ? 22.318 -4.741 -30.070 1.00 92.00 368 ILE A N 1
ATOM 3026 C CA . ILE A 1 368 ? 23.403 -4.459 -29.124 1.00 92.00 368 ILE A CA 1
ATOM 3027 C C . ILE A 1 368 ? 22.910 -3.401 -28.142 1.00 92.00 368 ILE A C 1
ATOM 3029 O O . ILE A 1 368 ? 22.349 -2.391 -28.559 1.00 92.00 368 ILE A O 1
ATOM 3033 N N . GLY A 1 369 ? 23.092 -3.629 -26.845 1.00 92.75 369 GLY A N 1
ATOM 3034 C CA . GLY A 1 369 ? 22.714 -2.693 -25.790 1.00 92.75 369 GLY A CA 1
ATOM 3035 C C . GLY A 1 369 ? 23.941 -2.205 -25.040 1.00 92.75 369 GLY A C 1
ATOM 3036 O O . GLY A 1 369 ? 24.712 -3.020 -24.543 1.00 92.75 369 GLY A O 1
ATOM 3037 N N . ILE A 1 370 ? 24.111 -0.888 -24.948 1.00 94.62 370 ILE A N 1
ATOM 3038 C CA . ILE A 1 370 ? 25.201 -0.235 -24.216 1.00 94.62 370 ILE A CA 1
ATOM 3039 C C . ILE A 1 370 ? 24.583 0.682 -23.160 1.00 94.62 370 ILE A C 1
ATOM 3041 O O . ILE A 1 370 ? 23.650 1.423 -23.468 1.00 94.62 370 ILE A O 1
ATOM 3045 N N . CYS A 1 371 ? 25.065 0.651 -21.917 1.00 93.62 371 CYS A N 1
ATOM 3046 C CA . CYS A 1 371 ? 24.622 1.593 -20.884 1.00 93.62 371 CYS A CA 1
ATOM 3047 C C . CYS A 1 371 ? 25.795 2.186 -20.105 1.00 93.62 371 CYS A C 1
ATOM 3049 O O . CYS A 1 371 ? 26.748 1.489 -19.749 1.00 93.62 371 CYS A O 1
ATOM 3051 N N . SER A 1 372 ? 25.660 3.477 -19.812 1.00 93.12 372 SER A N 1
ATOM 3052 C CA . SER A 1 372 ? 26.569 4.302 -19.020 1.00 93.12 372 SER A CA 1
ATOM 3053 C C . SER A 1 372 ? 25.781 5.157 -18.015 1.00 93.12 372 SER A C 1
ATOM 3055 O O . SER A 1 372 ? 24.564 4.999 -17.872 1.00 93.12 372 SER A O 1
ATOM 3057 N N . SER A 1 373 ? 26.448 6.100 -17.339 1.00 87.00 373 SER A N 1
ATOM 3058 C CA . SER A 1 373 ? 25.780 7.074 -16.462 1.00 87.00 373 SER A CA 1
ATOM 3059 C C . SER A 1 373 ? 24.952 8.094 -17.244 1.00 87.00 373 SER A C 1
ATOM 3061 O O . SER A 1 373 ? 24.054 8.720 -16.677 1.00 87.00 373 SER A O 1
ATOM 3063 N N . LEU A 1 374 ? 25.224 8.257 -18.541 1.00 89.69 374 LEU A N 1
ATOM 3064 C CA . LEU A 1 374 ? 24.551 9.226 -19.404 1.00 89.69 374 LEU A CA 1
ATOM 3065 C C . LEU A 1 374 ? 23.277 8.658 -20.043 1.00 89.69 374 LEU A C 1
ATOM 3067 O O . LEU A 1 374 ? 22.377 9.420 -20.414 1.00 89.69 374 LEU A O 1
ATOM 3071 N N . GLY A 1 375 ? 23.151 7.331 -20.123 1.00 90.25 375 GLY A N 1
ATOM 3072 C CA . GLY A 1 375 ? 21.945 6.672 -20.613 1.00 90.25 375 GLY A CA 1
ATOM 3073 C C . GLY A 1 375 ? 22.171 5.247 -21.104 1.00 90.25 375 GLY A C 1
ATOM 3074 O O . GLY A 1 375 ? 23.243 4.670 -20.946 1.00 90.25 375 GLY A O 1
ATOM 3075 N N . CYS A 1 376 ? 21.131 4.688 -21.719 1.00 92.75 376 CYS A N 1
ATOM 3076 C CA . CYS A 1 376 ? 21.152 3.392 -22.384 1.00 92.75 376 CYS A CA 1
ATOM 3077 C C . CYS A 1 376 ? 20.873 3.575 -23.881 1.00 92.75 376 CYS A C 1
ATOM 3079 O O . CYS A 1 376 ? 19.888 4.203 -24.272 1.00 92.75 376 CYS A O 1
ATOM 3081 N N . LEU A 1 377 ? 21.736 3.020 -24.723 1.00 94.31 377 LEU A N 1
ATOM 3082 C CA . LEU A 1 377 ? 21.596 3.020 -26.170 1.00 94.31 377 LEU A CA 1
ATOM 3083 C C . LEU A 1 377 ? 21.401 1.597 -26.671 1.00 94.31 377 LEU A C 1
ATOM 3085 O O . LEU A 1 377 ? 22.205 0.708 -26.394 1.00 94.31 377 LEU A O 1
ATOM 3089 N N . LEU A 1 378 ? 20.351 1.411 -27.458 1.00 92.56 378 LEU A N 1
ATOM 3090 C CA . LEU A 1 378 ? 20.049 0.166 -28.137 1.00 92.56 378 LEU A CA 1
ATOM 3091 C C . LEU A 1 378 ? 20.287 0.331 -29.635 1.00 92.56 378 LEU A C 1
ATOM 3093 O O . LEU A 1 378 ? 19.755 1.236 -30.271 1.00 92.56 378 LEU A O 1
ATOM 3097 N N . ILE A 1 379 ? 21.090 -0.548 -30.213 1.00 92.62 379 ILE A N 1
ATOM 3098 C CA . ILE A 1 379 ? 21.515 -0.468 -31.606 1.00 92.62 379 ILE A CA 1
ATOM 3099 C C . ILE A 1 379 ? 20.954 -1.682 -32.333 1.00 92.62 379 ILE A C 1
ATOM 3101 O O . ILE A 1 379 ? 21.419 -2.806 -32.134 1.00 92.62 379 ILE A O 1
ATOM 3105 N N . LYS A 1 380 ? 19.936 -1.465 -33.168 1.00 90.31 380 LYS A N 1
ATOM 3106 C CA . LYS A 1 380 ? 19.355 -2.507 -34.019 1.00 90.31 380 LYS A CA 1
ATOM 3107 C C . LYS A 1 380 ? 20.286 -2.743 -35.204 1.00 90.31 380 LYS A C 1
ATOM 3109 O O . LYS A 1 380 ? 20.488 -1.860 -36.041 1.00 90.31 380 LYS A O 1
ATOM 3114 N N . CYS A 1 381 ? 20.836 -3.947 -35.282 1.00 89.19 381 CYS A N 1
ATOM 3115 C CA . CYS A 1 381 ? 21.782 -4.330 -36.318 1.00 89.19 381 CYS A CA 1
ATOM 3116 C C . CYS A 1 381 ? 21.021 -4.883 -37.523 1.00 89.19 381 CYS A C 1
ATOM 3118 O O . CYS A 1 381 ? 20.374 -5.927 -37.435 1.00 89.19 381 CYS A O 1
ATOM 3120 N N . LYS A 1 382 ? 21.071 -4.169 -38.651 1.00 81.06 382 LYS A N 1
ATOM 3121 C CA . LYS A 1 382 ? 20.421 -4.614 -39.886 1.00 81.06 382 LYS A CA 1
ATOM 3122 C C . LYS A 1 382 ? 21.378 -5.495 -40.695 1.00 81.06 382 LYS A C 1
ATOM 3124 O O . LYS A 1 382 ? 22.530 -5.123 -40.911 1.00 81.06 382 LYS A O 1
ATOM 3129 N N . ASP A 1 383 ? 20.891 -6.655 -41.131 1.00 75.06 383 ASP A N 1
ATOM 3130 C CA . ASP A 1 383 ? 21.593 -7.595 -42.019 1.00 75.06 383 ASP A CA 1
ATOM 3131 C C . ASP A 1 383 ? 22.956 -8.093 -41.492 1.00 75.06 383 ASP A C 1
ATOM 3133 O O . ASP A 1 383 ? 23.834 -8.447 -42.277 1.00 75.06 383 ASP A O 1
ATOM 3137 N N . GLY A 1 384 ? 23.172 -8.072 -40.170 1.00 66.56 384 GLY A N 1
ATOM 3138 C CA . GLY A 1 384 ? 24.417 -8.541 -39.546 1.00 66.56 384 GLY A CA 1
ATOM 3139 C C . GLY A 1 384 ? 25.679 -7.765 -39.945 1.00 66.56 384 GLY A C 1
ATOM 3140 O O . GLY A 1 384 ? 26.785 -8.260 -39.736 1.00 66.56 384 GLY A O 1
ATOM 3141 N N . LYS A 1 385 ? 25.545 -6.571 -40.536 1.00 72.25 385 LYS A N 1
ATOM 3142 C CA . LYS A 1 385 ? 26.687 -5.763 -40.980 1.00 72.25 385 LYS A CA 1
ATOM 3143 C C . LYS A 1 385 ? 27.217 -4.885 -39.853 1.00 72.25 385 LYS A C 1
ATOM 3145 O O . LYS A 1 385 ? 26.459 -4.142 -39.225 1.00 72.25 385 LYS A O 1
ATOM 3150 N N . ALA A 1 386 ? 28.529 -4.943 -39.640 1.00 69.75 386 ALA A N 1
ATOM 3151 C CA . ALA A 1 386 ? 29.235 -3.999 -38.788 1.00 69.75 386 ALA A CA 1
ATOM 3152 C C . ALA A 1 386 ? 29.245 -2.592 -39.390 1.00 69.75 386 ALA A C 1
ATOM 3154 O O . ALA A 1 386 ? 29.388 -2.413 -40.598 1.00 69.75 386 ALA A O 1
ATOM 3155 N N . CYS A 1 387 ? 29.133 -1.605 -38.507 1.00 85.44 387 CYS A N 1
ATOM 3156 C CA . CYS A 1 387 ? 29.523 -0.230 -38.777 1.00 85.44 387 CYS A CA 1
ATOM 3157 C C . CYS A 1 387 ? 30.883 0.011 -38.109 1.00 85.44 387 CYS A C 1
ATOM 3159 O O . CYS A 1 387 ? 31.069 -0.389 -36.953 1.00 85.44 387 CYS A O 1
ATOM 3161 N N . ASP A 1 388 ? 31.810 0.653 -38.822 1.00 92.50 388 ASP A N 1
ATOM 3162 C CA . ASP A 1 388 ? 33.158 0.947 -38.320 1.00 92.50 388 ASP A CA 1
ATOM 3163 C C . ASP A 1 388 ? 33.119 1.802 -37.046 1.00 92.50 388 ASP A C 1
ATOM 3165 O O . ASP A 1 388 ? 33.898 1.550 -36.131 1.00 92.50 388 ASP A O 1
ATOM 3169 N N . ASP A 1 389 ? 32.155 2.721 -36.924 1.00 95.00 389 ASP A N 1
ATOM 3170 C CA . ASP A 1 389 ? 31.996 3.559 -35.729 1.00 95.00 389 ASP A CA 1
ATOM 3171 C C . ASP A 1 389 ? 31.678 2.727 -34.479 1.00 95.00 389 ASP A C 1
ATOM 3173 O O . ASP A 1 389 ? 32.235 2.958 -33.407 1.00 95.00 389 ASP A O 1
ATOM 3177 N N . LEU A 1 390 ? 30.813 1.714 -34.606 1.00 94.88 390 LEU A N 1
ATOM 3178 C CA . LEU A 1 390 ? 30.484 0.824 -33.492 1.00 94.88 390 LEU A CA 1
ATOM 3179 C C . LEU A 1 390 ? 31.660 -0.092 -33.137 1.00 94.88 390 LEU A C 1
ATOM 3181 O O . LEU A 1 390 ? 31.905 -0.352 -31.959 1.00 94.88 390 LEU A O 1
ATOM 3185 N N . ARG A 1 391 ? 32.406 -0.556 -34.149 1.00 95.00 391 ARG A N 1
ATOM 3186 C CA . ARG A 1 391 ? 33.636 -1.334 -33.949 1.00 95.00 391 ARG A CA 1
ATOM 3187 C C . ARG A 1 391 ? 34.669 -0.520 -33.174 1.00 95.00 391 ARG A C 1
ATOM 3189 O O . ARG A 1 391 ? 35.203 -1.006 -32.177 1.00 95.00 391 ARG A O 1
ATOM 3196 N N . GLU A 1 392 ? 34.945 0.694 -33.647 1.00 96.00 392 GLU A N 1
ATOM 3197 C CA . GLU A 1 392 ? 35.886 1.642 -33.049 1.00 96.00 392 GLU A CA 1
ATOM 3198 C C . GLU A 1 392 ? 35.479 1.933 -31.602 1.00 96.00 392 GLU A C 1
ATOM 3200 O O . GLU A 1 392 ? 36.297 1.805 -30.691 1.00 96.00 392 GLU A O 1
ATOM 3205 N N . PHE A 1 393 ? 34.197 2.222 -31.372 1.00 96.31 393 PHE A N 1
ATOM 3206 C CA . PHE A 1 393 ? 33.674 2.485 -30.039 1.00 96.31 393 PHE A CA 1
ATOM 3207 C C . PHE A 1 393 ? 33.872 1.301 -29.092 1.00 96.31 393 PHE A C 1
ATOM 3209 O O . PHE A 1 393 ? 34.469 1.472 -28.034 1.00 96.31 393 PHE A O 1
ATOM 3216 N N . ILE A 1 394 ? 33.442 0.089 -29.459 1.00 95.56 394 ILE A N 1
ATOM 3217 C CA . ILE A 1 394 ? 33.585 -1.070 -28.565 1.00 95.56 394 ILE A CA 1
ATOM 3218 C C . ILE A 1 394 ? 35.066 -1.382 -28.300 1.00 95.56 394 ILE A C 1
ATOM 3220 O O . ILE A 1 394 ? 35.429 -1.711 -27.178 1.00 95.56 394 ILE A O 1
ATOM 3224 N N . THR A 1 395 ? 35.944 -1.228 -29.292 1.00 95.38 395 THR A N 1
ATOM 3225 C CA . THR A 1 395 ? 37.384 -1.513 -29.128 1.00 95.38 395 THR A CA 1
ATOM 3226 C C . THR A 1 395 ? 38.076 -0.522 -28.183 1.00 95.38 395 THR A C 1
ATOM 3228 O O . THR A 1 395 ? 39.048 -0.879 -27.518 1.00 95.38 395 THR A O 1
ATOM 3231 N N . ASN A 1 396 ? 37.573 0.712 -28.094 1.00 96.25 396 ASN A N 1
ATOM 3232 C CA . ASN A 1 396 ? 38.174 1.783 -27.296 1.00 96.25 396 ASN A CA 1
ATOM 3233 C C . ASN A 1 396 ? 37.630 1.889 -25.860 1.00 96.25 396 ASN A C 1
ATOM 3235 O O . ASN A 1 396 ? 38.126 2.713 -25.093 1.00 96.25 396 ASN A O 1
ATOM 3239 N N . HIS A 1 397 ? 36.652 1.065 -25.470 1.00 96.56 397 HIS A N 1
ATOM 3240 C CA . HIS A 1 397 ? 36.019 1.137 -24.150 1.00 96.56 397 HIS A CA 1
ATOM 3241 C C . HIS A 1 397 ? 36.065 -0.195 -23.413 1.00 96.56 397 HIS A C 1
ATOM 3243 O O . HIS A 1 397 ? 36.057 -1.266 -24.014 1.00 96.56 397 HIS A O 1
ATOM 3249 N N . LYS A 1 398 ? 36.083 -0.125 -22.079 1.00 94.81 398 LYS A N 1
ATOM 3250 C CA . LYS A 1 398 ? 35.959 -1.308 -21.227 1.00 94.81 398 LYS A CA 1
ATOM 3251 C C . LYS A 1 398 ? 34.498 -1.598 -20.928 1.00 94.81 398 LYS A C 1
ATOM 3253 O O . LYS A 1 398 ? 33.748 -0.697 -20.553 1.00 94.81 398 LYS A O 1
ATOM 3258 N N . PHE A 1 399 ? 34.136 -2.872 -20.993 1.00 93.00 399 PHE A N 1
ATOM 3259 C CA . PHE A 1 399 ? 32.785 -3.329 -20.707 1.00 93.00 399 PHE A CA 1
ATOM 3260 C C . PHE A 1 399 ? 32.757 -4.371 -19.600 1.00 93.00 399 PHE A C 1
ATOM 3262 O O . PHE A 1 399 ? 33.632 -5.231 -19.488 1.00 93.00 399 PHE A O 1
ATOM 3269 N N . VAL A 1 400 ? 31.679 -4.345 -18.825 1.00 87.88 400 VAL A N 1
ATOM 3270 C CA . VAL A 1 400 ? 31.196 -5.537 -18.135 1.00 87.88 400 VAL A CA 1
ATOM 3271 C C . VAL A 1 400 ? 30.157 -6.180 -19.035 1.00 87.88 400 VAL A C 1
ATOM 3273 O O . VAL A 1 400 ? 29.150 -5.571 -19.399 1.00 87.88 400 VAL A O 1
ATOM 3276 N N . PHE A 1 401 ? 30.441 -7.415 -19.416 1.00 82.62 401 PHE A N 1
ATOM 3277 C CA . PHE A 1 401 ? 29.695 -8.161 -20.409 1.00 82.62 401 PHE A CA 1
ATOM 3278 C C . PHE A 1 401 ? 29.538 -9.598 -19.927 1.00 82.62 401 PHE A C 1
ATOM 3280 O O . PHE A 1 401 ? 30.524 -10.289 -19.673 1.00 82.62 401 PHE A O 1
ATOM 3287 N N . ILE A 1 402 ? 28.293 -10.043 -19.787 1.00 70.38 402 ILE A N 1
ATOM 3288 C CA . ILE A 1 402 ? 27.980 -11.431 -19.455 1.00 70.38 402 ILE A CA 1
ATOM 3289 C C . ILE A 1 402 ? 27.637 -12.132 -20.766 1.00 70.38 402 ILE A C 1
ATOM 3291 O O . ILE A 1 402 ? 26.622 -11.820 -21.386 1.00 70.38 402 ILE A O 1
ATOM 3295 N N . SER A 1 403 ? 28.487 -13.055 -21.217 1.00 70.75 403 SER A N 1
ATOM 3296 C CA . SER A 1 403 ? 28.315 -13.688 -22.526 1.00 70.75 403 SER A CA 1
ATOM 3297 C C . SER A 1 403 ? 28.650 -15.166 -22.539 1.00 70.75 403 SER A C 1
ATOM 3299 O O . SER A 1 403 ? 29.523 -15.645 -21.815 1.00 70.75 403 SER A O 1
ATOM 3301 N N . SER A 1 404 ? 27.952 -15.887 -23.417 1.00 73.19 404 SER A N 1
ATOM 3302 C CA . SER A 1 404 ? 28.334 -17.236 -23.810 1.00 73.19 404 SER A CA 1
ATOM 3303 C C . SER A 1 404 ? 29.421 -17.184 -24.886 1.00 73.19 404 SER A C 1
ATOM 3305 O O . SER A 1 404 ? 29.434 -16.299 -25.740 1.00 73.19 404 SER A O 1
ATOM 3307 N N . LYS A 1 405 ? 30.294 -18.199 -24.918 1.00 77.56 405 LYS A N 1
ATOM 3308 C CA . LYS A 1 405 ? 31.366 -18.341 -25.924 1.00 77.56 405 LYS A CA 1
ATOM 3309 C C . LYS A 1 405 ? 30.890 -18.108 -27.371 1.00 77.56 405 LYS A C 1
ATOM 3311 O O . LYS A 1 405 ? 31.630 -17.552 -28.171 1.00 77.56 405 LYS A O 1
ATOM 3316 N N . ARG A 1 406 ? 29.639 -18.470 -27.681 1.00 81.44 406 ARG A N 1
ATOM 3317 C CA . ARG A 1 406 ? 29.023 -18.293 -29.006 1.00 81.44 406 ARG A CA 1
ATOM 3318 C C . ARG A 1 406 ? 28.905 -16.829 -29.433 1.00 81.44 406 ARG A C 1
ATOM 3320 O O . ARG A 1 406 ? 29.013 -16.542 -30.617 1.00 81.44 406 ARG A O 1
ATOM 3327 N N . ILE A 1 407 ? 28.698 -15.902 -28.497 1.00 84.31 407 ILE A N 1
ATOM 3328 C CA . ILE A 1 407 ? 28.542 -14.483 -28.839 1.00 84.31 407 ILE A CA 1
ATOM 3329 C C . ILE A 1 407 ? 29.863 -13.900 -29.352 1.00 84.31 407 ILE A C 1
ATOM 3331 O O . ILE A 1 407 ? 29.846 -13.122 -30.302 1.00 84.31 407 ILE A O 1
ATOM 3335 N N . HIS A 1 408 ? 31.005 -14.319 -28.798 1.00 86.75 408 HIS A N 1
ATOM 3336 C CA . HIS A 1 408 ? 32.315 -13.897 -29.304 1.00 86.75 408 HIS A CA 1
ATOM 3337 C C . HIS A 1 408 ? 32.524 -14.310 -30.764 1.00 86.75 408 HIS A C 1
ATOM 3339 O O . HIS A 1 408 ? 32.995 -13.501 -31.562 1.00 86.75 408 HIS A O 1
ATOM 3345 N N . ASP A 1 409 ? 32.115 -15.526 -31.134 1.00 89.44 409 ASP A N 1
ATOM 3346 C CA . ASP A 1 409 ? 32.216 -16.006 -32.515 1.00 89.44 409 ASP A CA 1
ATOM 3347 C C . ASP A 1 409 ? 31.362 -15.148 -33.468 1.00 89.44 409 ASP A C 1
ATOM 3349 O O . ASP A 1 409 ? 31.818 -14.776 -34.552 1.00 89.44 409 ASP A O 1
ATOM 3353 N N . TYR A 1 410 ? 30.154 -14.751 -33.049 1.00 89.50 410 TYR A N 1
ATOM 3354 C CA . TYR A 1 410 ? 29.294 -13.866 -33.844 1.00 89.50 410 TYR A CA 1
ATOM 3355 C C . TYR A 1 410 ? 29.820 -12.433 -33.934 1.00 89.50 410 TYR A C 1
ATOM 3357 O O . TYR A 1 410 ? 29.739 -11.824 -34.998 1.00 89.50 410 TYR A O 1
ATOM 3365 N N . MET A 1 411 ? 30.408 -11.901 -32.861 1.00 91.19 411 MET A N 1
ATOM 3366 C CA . MET A 1 411 ? 31.041 -10.579 -32.884 1.00 91.19 411 MET A CA 1
ATOM 3367 C C . MET A 1 411 ? 32.241 -10.567 -33.830 1.00 91.19 411 MET A C 1
ATOM 3369 O O . MET A 1 411 ? 32.371 -9.645 -34.627 1.00 91.19 411 MET A O 1
ATOM 3373 N N . LYS A 1 412 ? 33.065 -11.621 -33.825 1.00 92.38 412 LYS A N 1
ATOM 3374 C CA . LYS A 1 412 ? 34.168 -11.781 -34.785 1.00 92.38 412 LYS A CA 1
ATOM 3375 C C . LYS A 1 412 ? 33.672 -11.909 -36.218 1.00 92.38 412 LYS A C 1
ATOM 3377 O O . LYS A 1 412 ? 34.248 -11.337 -37.138 1.00 92.38 412 LYS A O 1
ATOM 3382 N N . LYS A 1 413 ? 32.570 -12.624 -36.427 1.00 90.31 413 LYS A N 1
ATOM 3383 C CA . LYS A 1 413 ? 31.944 -12.699 -37.745 1.00 90.31 413 LYS A CA 1
ATOM 3384 C C . LYS A 1 413 ? 31.441 -11.333 -38.228 1.00 90.31 413 LYS A C 1
ATOM 3386 O O . LYS A 1 413 ? 31.610 -11.017 -39.401 1.00 90.31 413 LYS A O 1
ATOM 3391 N N . MET A 1 414 ? 30.844 -10.542 -37.337 1.00 90.25 414 MET A N 1
ATOM 3392 C CA . MET A 1 414 ? 30.298 -9.221 -37.654 1.00 90.25 414 MET A CA 1
ATOM 3393 C C . MET A 1 414 ? 31.398 -8.170 -37.869 1.00 90.25 414 MET A C 1
ATOM 3395 O O . MET A 1 414 ? 31.357 -7.454 -38.864 1.00 90.25 414 MET A O 1
ATOM 3399 N N . PHE A 1 415 ? 32.377 -8.081 -36.965 1.00 92.44 415 PHE A N 1
ATOM 3400 C CA . PHE A 1 415 ? 33.362 -6.992 -36.899 1.00 92.44 415 PHE A CA 1
ATOM 3401 C C . PHE A 1 415 ? 34.757 -7.340 -37.443 1.00 92.44 415 PHE A C 1
ATOM 3403 O O . PHE A 1 415 ? 35.593 -6.445 -37.571 1.00 92.44 415 PHE A O 1
ATOM 3410 N N . GLY A 1 416 ? 35.014 -8.606 -37.778 1.00 93.00 416 GLY A N 1
ATOM 3411 C CA . GLY A 1 416 ? 36.317 -9.103 -38.228 1.00 93.00 416 GLY A CA 1
ATOM 3412 C C . GLY A 1 416 ? 36.906 -10.142 -37.273 1.00 93.00 416 GLY A C 1
ATOM 3413 O O . GLY A 1 416 ? 36.677 -10.111 -36.066 1.00 93.00 416 GLY A O 1
ATOM 3414 N N . SER A 1 417 ? 37.678 -11.091 -37.809 1.00 93.94 417 SER A N 1
ATOM 3415 C CA . SER A 1 417 ? 38.237 -12.213 -37.035 1.00 93.94 417 SER A CA 1
ATOM 3416 C C . SER A 1 417 ? 39.176 -11.789 -35.900 1.00 93.94 417 SER A C 1
ATOM 3418 O O . SER A 1 417 ? 39.404 -12.561 -34.971 1.00 93.94 417 SER A O 1
ATOM 3420 N N . ASP A 1 418 ? 39.735 -10.584 -36.002 1.00 94.38 418 ASP A N 1
ATOM 3421 C CA . ASP A 1 418 ? 40.617 -9.934 -35.034 1.00 94.38 418 ASP A CA 1
ATOM 3422 C C . ASP A 1 418 ? 39.864 -9.137 -33.955 1.00 94.38 418 ASP A C 1
ATOM 3424 O O . ASP A 1 418 ? 40.492 -8.595 -33.050 1.00 94.38 418 ASP A O 1
ATOM 3428 N N . PHE A 1 419 ? 38.534 -9.048 -34.036 1.00 94.75 419 PHE A N 1
ATOM 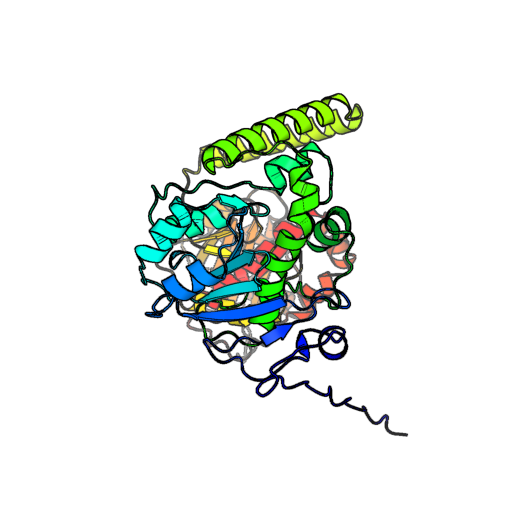3429 C CA . PHE A 1 419 ? 37.736 -8.280 -33.090 1.00 94.75 419 PHE A CA 1
ATOM 3430 C C . PHE A 1 419 ? 37.681 -8.942 -31.707 1.00 94.75 419 PHE A C 1
ATOM 3432 O O . PHE A 1 419 ? 37.360 -10.125 -31.574 1.00 94.75 419 PHE A O 1
ATOM 3439 N N . GLU A 1 420 ? 37.924 -8.141 -30.671 1.00 93.56 420 GLU A N 1
ATOM 3440 C CA . GLU A 1 420 ? 37.812 -8.525 -29.266 1.00 93.56 420 GLU A CA 1
ATOM 3441 C C . GLU A 1 420 ? 37.068 -7.433 -28.492 1.00 93.56 420 GLU A C 1
ATOM 3443 O O . GLU A 1 420 ? 37.222 -6.244 -28.769 1.00 93.56 420 GLU A O 1
ATOM 3448 N N . ILE A 1 421 ? 36.264 -7.839 -27.508 1.00 93.38 421 ILE A N 1
ATOM 3449 C CA . ILE A 1 421 ? 35.584 -6.905 -26.604 1.00 93.38 421 ILE A CA 1
ATOM 3450 C C . ILE A 1 421 ? 36.523 -6.659 -25.418 1.00 93.38 421 ILE A C 1
ATOM 3452 O O . ILE A 1 421 ? 36.852 -7.625 -24.725 1.00 93.38 421 ILE A O 1
ATOM 3456 N N . PRO A 1 422 ? 36.945 -5.415 -25.132 1.00 95.12 422 PRO A N 1
ATOM 3457 C CA . PRO A 1 422 ? 37.766 -5.135 -23.962 1.00 95.12 422 PRO A CA 1
ATOM 3458 C C . PRO A 1 422 ? 36.936 -5.317 -22.683 1.00 95.12 422 PRO A C 1
ATOM 3460 O O . PRO A 1 422 ? 36.047 -4.523 -22.374 1.00 95.12 422 PRO A O 1
ATOM 3463 N N . ILE A 1 423 ? 37.212 -6.386 -21.935 1.00 93.06 423 ILE A N 1
ATOM 3464 C CA . ILE A 1 423 ? 36.487 -6.722 -20.706 1.00 93.06 423 ILE A CA 1
ATOM 3465 C C . ILE A 1 423 ? 37.169 -6.108 -19.484 1.00 93.06 423 ILE A C 1
ATOM 3467 O O . ILE A 1 423 ? 38.390 -6.157 -19.332 1.00 93.06 423 ILE A O 1
ATOM 3471 N N . ASP A 1 424 ? 36.368 -5.561 -18.576 1.00 91.94 424 ASP A N 1
ATOM 3472 C CA . ASP A 1 424 ? 36.817 -5.168 -17.246 1.00 91.94 424 ASP A CA 1
ATOM 3473 C C . ASP A 1 424 ? 36.822 -6.386 -16.306 1.00 91.94 424 ASP A C 1
ATOM 3475 O O . ASP A 1 424 ? 35.829 -6.701 -15.643 1.00 91.94 424 ASP A O 1
ATOM 3479 N N . GLU A 1 425 ? 37.937 -7.125 -16.306 1.00 90.62 425 GLU A N 1
ATOM 3480 C CA . GLU A 1 425 ? 38.074 -8.383 -15.557 1.00 90.62 425 GLU A CA 1
ATOM 3481 C C . GLU A 1 425 ? 37.872 -8.209 -14.047 1.00 90.62 425 GLU A C 1
ATOM 3483 O O . GLU A 1 425 ? 37.298 -9.085 -13.400 1.00 90.62 425 GLU A O 1
ATOM 3488 N N . GLU A 1 426 ? 38.299 -7.080 -13.475 1.00 89.38 426 GLU A N 1
ATOM 3489 C CA . GLU A 1 426 ? 38.122 -6.787 -12.051 1.00 89.38 426 GLU A CA 1
ATOM 3490 C C . GLU A 1 426 ? 36.631 -6.742 -11.703 1.00 89.38 426 GLU A C 1
ATOM 3492 O O . GLU A 1 426 ? 36.162 -7.471 -10.820 1.00 89.38 426 GLU A O 1
ATOM 3497 N N . LYS A 1 427 ? 35.856 -5.967 -12.468 1.00 86.12 427 LYS A N 1
ATOM 3498 C CA . LYS A 1 427 ? 34.413 -5.832 -12.257 1.00 86.12 427 LYS A CA 1
ATOM 3499 C C . LYS A 1 427 ? 33.642 -7.116 -12.551 1.00 86.12 427 LYS A C 1
ATOM 3501 O O . LYS A 1 427 ? 32.714 -7.445 -11.811 1.00 86.12 427 LYS A O 1
ATOM 3506 N N . ILE A 1 428 ? 34.045 -7.878 -13.568 1.00 83.25 428 ILE A N 1
ATOM 3507 C CA . ILE A 1 428 ? 33.468 -9.201 -13.854 1.00 83.25 428 ILE A CA 1
ATOM 3508 C C . ILE A 1 428 ? 33.740 -10.190 -12.718 1.00 83.25 428 ILE A C 1
ATOM 3510 O O . ILE A 1 428 ? 32.840 -10.930 -12.324 1.00 83.25 428 ILE A O 1
ATOM 3514 N N . ASN A 1 429 ? 34.941 -10.195 -12.143 1.00 84.12 429 ASN A N 1
ATOM 3515 C CA . ASN A 1 429 ? 35.264 -11.074 -11.020 1.00 84.12 429 ASN A CA 1
ATOM 3516 C C . ASN A 1 429 ? 34.445 -10.720 -9.773 1.00 84.12 429 ASN A C 1
ATOM 3518 O O . ASN A 1 429 ? 33.925 -11.612 -9.100 1.00 84.12 429 ASN A O 1
ATOM 3522 N N . HIS A 1 430 ? 34.266 -9.428 -9.491 1.00 80.12 430 HIS A N 1
ATOM 3523 C CA . HIS A 1 430 ? 33.367 -8.973 -8.430 1.00 80.12 430 HIS A CA 1
ATOM 3524 C C . HIS A 1 430 ? 31.920 -9.413 -8.666 1.00 80.12 430 HIS A C 1
ATOM 3526 O O . HIS A 1 430 ? 31.271 -9.907 -7.741 1.00 80.12 430 HIS A O 1
ATOM 3532 N N . LEU A 1 431 ? 31.440 -9.294 -9.905 1.00 77.44 431 LEU A N 1
ATOM 3533 C CA . LEU A 1 431 ? 30.117 -9.757 -10.297 1.00 77.44 431 LEU A CA 1
ATOM 3534 C C . LEU A 1 431 ? 29.984 -11.275 -10.098 1.00 77.44 431 LEU A C 1
ATOM 3536 O O . LEU A 1 431 ? 29.053 -11.720 -9.439 1.00 77.44 431 LEU A O 1
ATOM 3540 N N . ASN A 1 432 ? 30.929 -12.086 -10.568 1.00 76.50 432 ASN A N 1
ATOM 3541 C CA . ASN A 1 432 ? 30.879 -13.549 -10.444 1.00 76.50 432 ASN A CA 1
ATOM 3542 C C . ASN A 1 432 ? 30.873 -14.045 -8.988 1.00 76.50 432 ASN A C 1
ATOM 3544 O O . ASN A 1 432 ? 30.269 -15.073 -8.688 1.00 76.50 432 ASN A O 1
ATOM 3548 N N . ASN A 1 433 ? 31.505 -13.307 -8.074 1.00 75.75 433 ASN A N 1
ATOM 3549 C CA . ASN A 1 433 ? 31.517 -13.630 -6.645 1.00 75.75 433 ASN A CA 1
ATOM 3550 C C . ASN A 1 433 ? 30.211 -13.262 -5.923 1.00 75.75 433 ASN A C 1
ATOM 3552 O O . ASN A 1 433 ? 30.016 -13.620 -4.758 1.00 75.75 433 ASN A O 1
ATOM 3556 N N . TYR A 1 434 ? 29.304 -12.553 -6.592 1.00 71.69 434 TYR A N 1
ATOM 3557 C CA . TYR A 1 434 ? 28.024 -12.169 -6.028 1.00 71.69 434 TYR A CA 1
ATOM 3558 C C . TYR A 1 434 ? 26.997 -13.298 -6.206 1.00 71.69 434 TYR A C 1
ATOM 3560 O O . TYR A 1 434 ? 26.695 -13.720 -7.321 1.00 71.69 434 TYR A O 1
ATOM 3568 N N . GLN A 1 435 ? 26.414 -13.791 -5.103 1.00 56.12 435 GLN A N 1
ATOM 3569 C CA . GLN A 1 435 ? 25.479 -14.937 -5.104 1.00 56.12 435 GLN A CA 1
ATOM 3570 C C . GLN A 1 435 ? 24.277 -14.774 -6.057 1.00 56.12 435 GLN A C 1
ATOM 3572 O O . GLN A 1 435 ? 23.707 -15.774 -6.496 1.00 56.12 435 GLN A O 1
ATOM 3577 N N . HIS A 1 436 ? 23.906 -13.537 -6.402 1.00 57.09 436 HIS A N 1
ATOM 3578 C CA . HIS A 1 436 ? 22.762 -13.236 -7.267 1.00 57.09 436 HIS A CA 1
ATOM 3579 C C . HIS A 1 436 ? 23.086 -13.205 -8.769 1.00 57.09 436 HIS A C 1
ATOM 3581 O O . HIS A 1 436 ? 22.172 -13.091 -9.582 1.00 57.09 436 HIS A O 1
ATOM 3587 N N . THR A 1 437 ? 24.343 -13.370 -9.179 1.00 54.75 437 THR A N 1
ATOM 3588 C CA . THR A 1 437 ? 24.736 -13.373 -10.604 1.00 54.75 437 THR A CA 1
ATOM 3589 C C . THR A 1 437 ? 24.173 -14.585 -11.345 1.00 54.75 437 THR A C 1
ATOM 3591 O O . THR A 1 437 ? 23.831 -14.500 -12.523 1.00 54.75 437 THR A O 1
ATOM 3594 N N . ASN A 1 438 ? 23.919 -15.677 -10.618 1.00 52.00 438 ASN A N 1
ATOM 3595 C CA . ASN A 1 438 ? 23.184 -16.839 -11.119 1.00 52.00 438 ASN A CA 1
ATOM 3596 C C . ASN A 1 438 ? 21.728 -16.515 -11.500 1.00 52.00 438 ASN A C 1
ATOM 3598 O O . ASN A 1 438 ? 21.159 -17.203 -12.344 1.00 52.00 438 ASN A O 1
ATOM 3602 N N . VAL A 1 439 ? 21.114 -15.472 -10.926 1.00 52.84 439 VAL A N 1
ATOM 3603 C CA . VAL A 1 439 ? 19.763 -15.024 -11.310 1.00 52.84 439 VAL A CA 1
ATOM 3604 C C . VAL A 1 439 ? 19.807 -14.284 -12.646 1.00 52.84 439 VAL A C 1
ATOM 3606 O O . VAL A 1 439 ? 18.970 -14.541 -13.495 1.00 52.84 439 VAL A O 1
ATOM 3609 N N . LEU A 1 440 ? 20.817 -13.443 -12.891 1.00 51.62 440 LEU A N 1
ATOM 3610 C CA . LEU A 1 440 ? 20.997 -12.790 -14.198 1.00 51.62 440 LEU A CA 1
ATOM 3611 C C . LEU A 1 440 ? 21.313 -13.806 -15.304 1.00 51.62 440 LEU A C 1
ATOM 3613 O O . LEU A 1 440 ? 20.757 -13.722 -16.393 1.00 51.62 440 LEU A O 1
ATOM 3617 N N . LEU A 1 441 ? 22.158 -14.795 -14.999 1.00 51.94 441 LEU A N 1
ATOM 3618 C CA . LEU A 1 441 ? 22.549 -15.863 -15.926 1.00 51.94 441 LEU A CA 1
ATOM 3619 C C . LEU A 1 441 ? 21.426 -16.874 -16.212 1.00 51.94 441 LEU A C 1
ATOM 3621 O O . LEU A 1 441 ? 21.382 -17.441 -17.297 1.00 51.94 441 LEU A O 1
ATOM 3625 N N . SER A 1 442 ? 20.517 -17.113 -15.260 1.00 46.72 442 SER A N 1
ATOM 3626 C CA . SER A 1 442 ? 19.381 -18.036 -15.445 1.00 46.72 442 SER A CA 1
ATOM 3627 C C . SER A 1 442 ? 18.177 -17.401 -16.144 1.00 46.72 442 SER A C 1
ATOM 3629 O O . SER A 1 442 ? 17.247 -18.114 -16.517 1.00 46.72 442 SER A O 1
ATOM 3631 N N . VAL A 1 443 ? 18.202 -16.084 -16.377 1.00 48.56 443 VAL A N 1
ATOM 3632 C CA . VAL A 1 443 ? 17.182 -15.341 -17.136 1.00 48.56 443 VAL A CA 1
ATOM 3633 C C . VAL A 1 443 ? 17.581 -15.246 -18.620 1.00 48.56 443 VAL A C 1
ATOM 3635 O O . VAL A 1 443 ? 17.267 -14.282 -19.315 1.00 48.56 443 VAL A O 1
ATOM 3638 N N . GLU A 1 444 ? 18.203 -16.298 -19.167 1.00 50.53 444 GLU A N 1
ATOM 3639 C CA . GLU A 1 444 ? 18.058 -16.612 -20.594 1.00 50.53 444 GLU A CA 1
ATOM 3640 C C . GLU A 1 444 ? 16.585 -16.985 -20.834 1.00 50.53 444 GLU A C 1
ATOM 3642 O O . GLU A 1 444 ? 16.192 -18.150 -20.870 1.00 50.53 444 GLU A O 1
ATOM 3647 N N . LEU A 1 445 ? 15.722 -15.969 -20.916 1.00 45.53 445 LEU A N 1
ATOM 3648 C CA . LEU A 1 445 ? 14.338 -16.141 -21.328 1.00 45.53 445 LEU A CA 1
ATOM 3649 C C . LEU A 1 445 ? 14.357 -16.875 -22.673 1.00 45.53 445 LEU A C 1
ATOM 3651 O O . LEU A 1 445 ? 15.078 -16.487 -23.593 1.00 45.53 445 LEU A O 1
ATOM 3655 N N . ASN A 1 446 ? 13.569 -17.945 -22.785 1.00 44.59 446 ASN A N 1
ATOM 3656 C CA . ASN A 1 446 ? 13.339 -18.645 -24.046 1.00 44.59 446 ASN A CA 1
ATOM 3657 C C . ASN A 1 446 ? 12.655 -17.672 -25.024 1.00 44.59 446 ASN A C 1
ATOM 3659 O O . ASN A 1 446 ? 11.435 -17.612 -25.134 1.00 44.59 446 ASN A O 1
ATOM 3663 N N . HIS A 1 447 ? 13.459 -16.870 -25.721 1.00 54.16 447 HIS A N 1
ATOM 3664 C CA . HIS A 1 447 ? 13.053 -15.883 -26.722 1.00 54.16 447 HIS A CA 1
ATOM 3665 C C . HIS A 1 447 ? 12.752 -16.533 -28.080 1.00 54.16 447 HIS A C 1
ATOM 3667 O O . HIS A 1 447 ? 12.759 -15.869 -29.117 1.00 54.16 447 HIS A O 1
ATOM 3673 N N .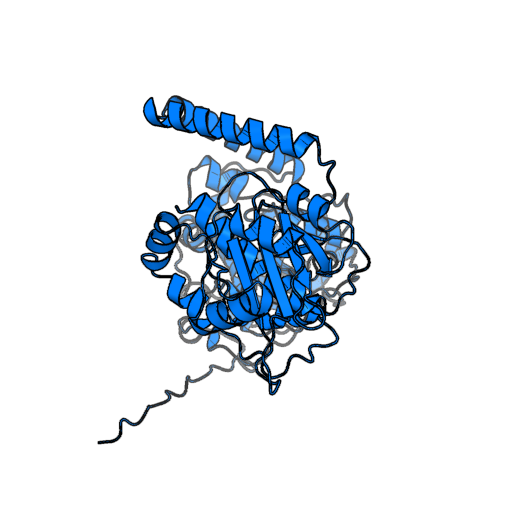 SER A 1 448 ? 12.488 -17.842 -28.088 1.00 46.53 448 SER A N 1
ATOM 3674 C CA . SER A 1 448 ? 12.264 -18.629 -29.295 1.00 46.53 448 SER A CA 1
ATOM 3675 C C . SER A 1 448 ? 11.046 -18.173 -30.096 1.00 46.53 448 SER A C 1
ATOM 3677 O O . SER A 1 448 ? 10.935 -18.593 -31.236 1.00 46.53 448 SER A O 1
ATOM 3679 N N . ASP A 1 449 ? 10.179 -17.297 -29.581 1.00 47.97 449 ASP A N 1
ATOM 3680 C CA . ASP A 1 449 ? 8.953 -16.850 -30.267 1.00 47.97 449 ASP A CA 1
ATOM 3681 C C . ASP A 1 449 ? 8.938 -15.356 -30.629 1.00 47.97 449 ASP A C 1
ATOM 3683 O O . ASP A 1 449 ? 7.920 -14.827 -31.071 1.00 47.97 449 ASP A O 1
ATOM 3687 N N . TRP A 1 450 ? 10.056 -14.647 -30.467 1.00 60.44 450 TRP A N 1
ATOM 3688 C CA . TRP A 1 450 ? 10.140 -13.238 -30.856 1.00 60.44 450 TRP A CA 1
ATOM 3689 C C . TRP A 1 450 ? 10.218 -13.128 -32.382 1.00 60.44 450 TRP A C 1
ATOM 3691 O O . TRP A 1 450 ? 11.162 -13.631 -32.989 1.00 60.44 450 TRP A O 1
ATOM 3701 N N . ASN A 1 451 ? 9.211 -12.512 -33.006 1.00 49.41 451 ASN A N 1
ATOM 3702 C CA . ASN A 1 451 ? 9.207 -12.239 -34.442 1.00 49.41 451 ASN A CA 1
ATOM 3703 C C . ASN A 1 451 ? 10.090 -11.006 -34.699 1.00 49.41 451 ASN A C 1
ATOM 3705 O O . ASN A 1 451 ? 9.749 -9.901 -34.288 1.00 49.41 451 ASN A O 1
ATOM 3709 N N . GLN A 1 452 ? 11.279 -11.214 -35.266 1.00 54.97 452 GLN A N 1
ATOM 3710 C CA . GLN A 1 452 ? 12.427 -10.306 -35.096 1.00 54.97 452 GLN A CA 1
ATOM 3711 C C . GLN A 1 452 ? 12.485 -9.132 -36.080 1.00 54.97 452 GLN A C 1
ATOM 3713 O O . GLN A 1 452 ? 13.302 -8.224 -35.910 1.00 54.97 452 GLN A O 1
ATOM 3718 N N . ASP A 1 453 ? 11.593 -9.105 -37.068 1.00 53.03 453 ASP A N 1
ATOM 3719 C CA . ASP A 1 453 ? 11.481 -7.975 -37.992 1.00 53.03 453 ASP A CA 1
ATOM 3720 C C . ASP A 1 453 ? 10.959 -6.712 -37.278 1.00 53.03 453 ASP A C 1
ATOM 3722 O O . ASP A 1 453 ? 11.374 -5.587 -37.587 1.00 53.03 453 ASP A O 1
ATOM 3726 N N . GLU A 1 454 ? 10.169 -6.897 -36.216 1.00 59.41 454 GLU A N 1
ATOM 3727 C CA . GLU A 1 454 ? 9.561 -5.839 -35.413 1.00 59.41 454 GLU A CA 1
ATOM 3728 C C . GLU A 1 454 ? 9.914 -6.030 -33.930 1.00 59.41 454 GLU A C 1
ATOM 3730 O O . GLU A 1 454 ? 9.193 -6.680 -33.173 1.00 59.41 454 GLU A O 1
ATOM 3735 N N . TYR A 1 455 ? 11.034 -5.444 -33.483 1.00 65.19 455 TYR A N 1
ATOM 3736 C CA . TYR A 1 455 ? 11.242 -5.246 -32.047 1.00 65.19 455 TYR A CA 1
ATOM 3737 C C . TYR A 1 455 ? 10.094 -4.393 -31.523 1.00 65.19 455 TYR A C 1
ATOM 3739 O O . TYR A 1 455 ? 10.013 -3.204 -31.819 1.00 65.19 455 TYR A O 1
ATOM 3747 N N . THR A 1 456 ? 9.204 -5.014 -30.761 1.00 67.94 456 THR A N 1
ATOM 3748 C CA . THR A 1 456 ? 8.192 -4.274 -30.013 1.00 67.94 456 THR A CA 1
ATOM 3749 C C . THR A 1 456 ? 8.876 -3.446 -28.928 1.00 67.94 456 THR A C 1
ATOM 3751 O O . THR A 1 456 ? 9.917 -3.841 -28.393 1.00 67.94 456 THR A O 1
ATOM 3754 N N . ASP A 1 457 ? 8.269 -2.327 -28.547 1.00 64.94 457 ASP A N 1
ATOM 3755 C CA . ASP A 1 457 ? 8.784 -1.447 -27.487 1.00 64.94 457 ASP A CA 1
ATOM 3756 C C . ASP A 1 457 ? 8.945 -2.190 -26.147 1.00 64.94 457 ASP A C 1
ATOM 3758 O O . ASP A 1 457 ? 9.822 -1.890 -25.335 1.00 64.94 457 ASP A O 1
ATOM 3762 N N . ALA A 1 458 ? 8.174 -3.267 -25.977 1.00 63.06 458 ALA A N 1
ATOM 3763 C CA . ALA A 1 458 ? 8.344 -4.292 -24.958 1.00 63.06 458 ALA A CA 1
ATOM 3764 C C . ALA A 1 458 ? 9.763 -4.847 -24.830 1.00 63.06 458 ALA A C 1
ATOM 3766 O O . ALA A 1 458 ? 10.350 -4.924 -23.749 1.00 63.06 458 ALA A O 1
ATOM 3767 N N . MET A 1 459 ? 10.268 -5.316 -25.968 1.00 68.31 459 MET A N 1
ATOM 3768 C CA . MET A 1 459 ? 11.501 -6.077 -26.083 1.00 68.31 459 MET A CA 1
ATOM 3769 C C . MET A 1 459 ? 12.680 -5.141 -25.861 1.00 68.31 459 MET A C 1
ATOM 3771 O O . MET A 1 459 ? 13.610 -5.485 -25.138 1.00 68.31 459 MET A O 1
ATOM 3775 N N . VAL A 1 460 ? 12.571 -3.929 -26.405 1.00 69.69 460 VAL A N 1
ATOM 3776 C CA . VAL A 1 460 ? 13.489 -2.812 -26.190 1.00 69.69 460 VAL A CA 1
ATOM 3777 C C . VAL A 1 460 ? 13.613 -2.484 -24.702 1.00 69.69 460 VAL A C 1
ATOM 3779 O O . VAL A 1 460 ? 14.719 -2.474 -24.175 1.00 69.69 460 VAL A O 1
ATOM 3782 N N . LEU A 1 461 ? 12.502 -2.244 -24.000 1.00 67.25 461 LEU A N 1
ATOM 3783 C CA . LEU A 1 461 ? 12.538 -1.847 -22.588 1.00 67.25 461 LEU A CA 1
ATOM 3784 C C . LEU A 1 461 ? 13.062 -2.953 -21.668 1.00 67.25 461 LEU A C 1
ATOM 3786 O O . LEU A 1 461 ? 13.782 -2.666 -20.715 1.00 67.25 461 LEU A O 1
ATOM 3790 N N . ASN A 1 462 ? 12.719 -4.211 -21.945 1.00 70.44 462 ASN A N 1
ATOM 3791 C CA . ASN A 1 462 ? 13.258 -5.348 -21.200 1.00 70.44 462 ASN A CA 1
ATOM 3792 C C . ASN A 1 462 ? 14.780 -5.447 -21.384 1.00 70.44 462 ASN A C 1
ATOM 3794 O O . ASN A 1 462 ? 15.530 -5.592 -20.422 1.00 70.44 462 ASN A O 1
ATOM 3798 N N . TYR A 1 463 ? 15.240 -5.277 -22.618 1.00 72.38 463 TYR A N 1
ATOM 3799 C CA . TYR A 1 463 ? 16.657 -5.323 -22.927 1.00 72.38 463 TYR A CA 1
ATOM 3800 C C . TYR A 1 463 ? 17.435 -4.143 -22.329 1.00 72.38 463 TYR A C 1
ATOM 3802 O O . TYR A 1 463 ? 18.470 -4.340 -21.700 1.00 72.38 463 TYR A O 1
ATOM 3810 N N . ALA A 1 464 ? 16.887 -2.928 -22.412 1.00 73.88 464 ALA A N 1
ATOM 3811 C CA . ALA A 1 464 ? 17.436 -1.766 -21.718 1.00 73.88 464 ALA A CA 1
ATOM 3812 C C . ALA A 1 464 ? 17.507 -1.995 -20.200 1.00 73.88 464 ALA A C 1
ATOM 3814 O O . ALA A 1 464 ? 18.501 -1.639 -19.579 1.00 73.88 464 ALA A O 1
ATOM 3815 N N . ASN A 1 465 ? 16.503 -2.648 -19.604 1.00 74.31 465 ASN A N 1
ATOM 3816 C CA . ASN A 1 465 ? 16.522 -2.998 -18.185 1.00 74.31 465 ASN A CA 1
ATOM 3817 C C . ASN A 1 465 ? 17.669 -3.959 -17.836 1.00 74.31 465 ASN A C 1
ATOM 3819 O O . ASN A 1 465 ? 18.334 -3.745 -16.828 1.00 74.31 465 ASN A O 1
ATOM 3823 N N . GLY A 1 466 ? 17.930 -4.981 -18.658 1.00 73.19 466 GLY A N 1
ATOM 3824 C CA . GLY A 1 466 ? 19.061 -5.897 -18.461 1.00 73.19 466 GLY A CA 1
ATOM 3825 C C . GLY A 1 466 ? 20.406 -5.164 -18.466 1.00 73.19 466 GLY A C 1
ATOM 3826 O O . GLY A 1 466 ? 21.173 -5.243 -17.500 1.00 73.19 466 GLY A O 1
ATOM 3827 N N . VAL A 1 467 ? 20.637 -4.360 -19.506 1.00 75.94 467 VAL A N 1
ATOM 3828 C CA . VAL A 1 467 ? 21.869 -3.581 -19.688 1.00 75.94 467 VAL A CA 1
ATOM 3829 C C . VAL A 1 467 ? 22.028 -2.535 -18.571 1.00 75.94 467 VAL A C 1
ATOM 3831 O O . VAL A 1 467 ? 23.098 -2.428 -17.967 1.00 75.94 467 VAL A O 1
ATOM 3834 N N . SER A 1 468 ? 20.975 -1.784 -18.236 1.00 72.62 468 SER A N 1
ATOM 3835 C CA . SER A 1 468 ? 21.009 -0.769 -17.174 1.00 72.62 468 SER A CA 1
ATOM 3836 C C . SER A 1 468 ? 21.156 -1.371 -15.781 1.00 72.62 468 SER A C 1
ATOM 3838 O O . SER A 1 468 ? 21.881 -0.815 -14.957 1.00 72.62 468 SER A O 1
ATOM 3840 N N . TYR A 1 469 ? 20.533 -2.518 -15.502 1.00 74.94 469 TYR A N 1
ATOM 3841 C CA . TYR A 1 469 ? 20.717 -3.214 -14.231 1.00 74.94 469 TYR A CA 1
ATOM 3842 C C . TYR A 1 469 ? 22.181 -3.613 -14.034 1.00 74.94 469 TYR A C 1
ATOM 3844 O O . TYR A 1 469 ? 22.748 -3.359 -12.970 1.00 74.94 469 TYR A O 1
ATOM 3852 N N . LEU A 1 470 ? 22.810 -4.176 -15.073 1.00 71.31 470 LEU A N 1
ATOM 3853 C CA . LEU A 1 470 ? 24.226 -4.530 -15.041 1.00 71.31 470 LEU A CA 1
ATOM 3854 C C . LEU A 1 470 ? 25.090 -3.296 -14.736 1.00 71.31 470 LEU A C 1
ATOM 3856 O O . LEU A 1 470 ? 25.911 -3.344 -13.823 1.00 71.31 470 LEU A O 1
ATOM 3860 N N . TYR A 1 471 ? 24.839 -2.168 -15.412 1.00 77.62 471 TYR A N 1
ATOM 3861 C CA . TYR A 1 471 ? 25.543 -0.903 -15.166 1.00 77.62 471 TYR A CA 1
ATOM 3862 C C . TYR A 1 471 ? 25.381 -0.390 -13.726 1.00 77.62 471 TYR A C 1
ATOM 3864 O O . TYR A 1 471 ? 26.360 -0.064 -13.046 1.00 77.62 471 TYR A O 1
ATOM 3872 N N . HIS A 1 472 ? 24.144 -0.329 -13.229 1.00 72.19 472 HIS A N 1
ATOM 3873 C CA . HIS A 1 472 ? 23.866 0.154 -11.876 1.00 72.19 472 HIS A CA 1
ATOM 3874 C C . HIS A 1 472 ? 24.486 -0.740 -10.809 1.00 72.19 472 HIS A C 1
ATOM 3876 O O . HIS A 1 472 ? 25.022 -0.232 -9.825 1.00 72.19 472 HIS A O 1
ATOM 3882 N N . PHE A 1 473 ? 24.462 -2.056 -11.019 1.00 69.81 473 PHE A N 1
ATOM 3883 C CA . PHE A 1 473 ? 25.094 -2.997 -10.110 1.00 69.81 473 PHE A CA 1
ATOM 3884 C C . PHE A 1 473 ? 26.592 -2.709 -9.971 1.00 69.81 473 PHE A C 1
ATOM 3886 O O . PHE A 1 473 ? 27.094 -2.558 -8.860 1.00 69.81 473 PHE A O 1
ATOM 3893 N N . ILE A 1 474 ? 27.286 -2.563 -11.100 1.00 69.81 474 ILE A N 1
ATOM 3894 C CA . ILE A 1 474 ? 28.724 -2.288 -11.131 1.00 69.81 474 ILE A CA 1
ATOM 3895 C C . ILE A 1 474 ? 29.049 -0.978 -10.425 1.00 69.81 474 ILE A C 1
ATOM 3897 O O . ILE A 1 474 ? 29.969 -0.933 -9.630 1.00 69.81 474 ILE A O 1
ATOM 3901 N N . THR A 1 475 ? 28.304 0.089 -10.702 1.00 70.00 475 THR A N 1
ATOM 3902 C CA . THR A 1 475 ? 28.610 1.427 -10.168 1.00 70.00 475 THR A CA 1
ATOM 3903 C C . THR A 1 475 ? 28.348 1.581 -8.671 1.00 70.00 475 THR A C 1
ATOM 3905 O O . THR A 1 475 ? 28.910 2.479 -8.047 1.00 70.00 475 THR A O 1
ATOM 3908 N N . HIS A 1 476 ? 27.490 0.740 -8.087 1.00 70.50 476 HIS A N 1
ATOM 3909 C CA . HIS A 1 476 ? 27.071 0.871 -6.687 1.00 70.50 476 HIS A CA 1
ATOM 3910 C C . HIS A 1 476 ? 27.625 -0.219 -5.764 1.00 70.50 476 HIS A C 1
ATOM 3912 O O . HIS A 1 476 ? 27.624 -0.032 -4.543 1.00 70.50 476 HIS A O 1
ATOM 3918 N N . HIS A 1 477 ? 28.062 -1.356 -6.311 1.00 61.00 477 HIS A N 1
ATOM 3919 C CA . HIS A 1 477 ? 28.463 -2.527 -5.523 1.00 61.00 477 HIS A CA 1
ATOM 3920 C C . HIS A 1 477 ? 29.887 -3.021 -5.787 1.00 61.00 477 HIS A C 1
ATOM 3922 O O . HIS A 1 477 ? 30.356 -3.872 -5.025 1.00 61.00 477 HIS A O 1
ATOM 3928 N N . VAL A 1 478 ? 30.560 -2.493 -6.810 1.00 55.31 478 VAL A N 1
ATOM 3929 C CA . VAL A 1 478 ? 31.961 -2.774 -7.144 1.00 55.31 478 VAL A CA 1
ATOM 3930 C C . VAL A 1 478 ? 32.738 -1.470 -7.109 1.00 55.31 478 VAL A C 1
ATOM 3932 O O . VAL A 1 478 ? 33.769 -1.438 -6.405 1.00 55.31 478 VAL A O 1
#

Sequence (478 aa):
MTAEETSGHVVKNDITNSTRIDKELLSKHLNEIVGEWEFQSPKEVEFFENKFTQVRLVRFTDRQLISYLNIIDDGKPIALDLEWNPFTRQNGVNLFQLCTSRGCLLIHRRSGQKNDEFFEFLKTHQFFMKDISNDYPMLQTTFGKNFPFQVCDVAAQILRPEKKSEKFEKMVVQFSHLKPTGKFKNKKISRSKWDRNLNPRQILYAAFDAVGLYACLEEFQKYKFEFLHPEAIKSMSMSISKARASKKEKNKPPYAKALSKKLDHIKIFAEAFETEKNRHDPDYCIDLNGVSELKFEELPMFADFYKQKWDKPYMNVEFVKGTISKVSMVLSSDPNLKEILHNIDDGLTMSLEIKYNPKDADPFISLIGICSSLGCLLIKCKDGKACDDLREFITNHKFVFISSKRIHDYMKKMFGSDFEIPIDEEKINHLNNYQHTNVLLSVELNHSDWNQDEYTDAMVLNYANGVSYLYHFITHHV

Nearest PDB structures (foldseek):
  9f7g-assembly1_A-2  TM=7.190E-01  e=1.718E-05  Nocardioides sp. S-1144
  8jrb-assembly2_B  TM=7.894E-01  e=5.121E-04  Aquifex pyrophilus
  5fis-assembly1_B  TM=6.267E-01  e=2.717E-03  Bombyx mori
  5fiq-assembly1_A  TM=6.450E-01  e=1.081E-02  Bombyx mori

Mean predicted aligned error: 14.44 Å

Secondary structure (DSSP, 8-state):
------------EE-TT-SEE-HHHHSS-GGGEES---TT--EEEEEETTEEEEEEEEETT-TTHHHHHHHH--SSPEEEEEE--TT-GGG--SEEEEEETTEEEEEE--TT---HHHHHHHHHS-EEES-TTTHHHHHHHHH-TT----EEEHIIIIITTTT---SHHHHHHHHH---BSS----HHHHTS-TTSPPPHHHHHHHHHHHHHHHTTHHHHTTS----B-HHHHHHHHHHHHHHHHHHHHHTS-HHHHHHHHHHHHHHHHHHHHHTTS--PPPSEE---TTSS---GGGHHHHHTGGGS---SSEEEEEEETTEEEEEEEEETT-TTHHHHHHTT--SSPEEEEEEE-TTSSS--EEEEEEE-SS-EEEEE-STTPPPHHHHHHHHHS-EEE---HHHHHHHHHHH-TT----B-HHHHHHHHTSTTHHHHHH-----TT--TTS--HHHHHHHHHHHHHHHHHHHHH-

InterPro domains:
  IPR002562 3'-5' exonuclease domain [PF01612] (63-221)
  IPR012337 Ribonuclease H-like superfamily [SSF53098] (27-222)
  IPR036397 Ribonuclease H superfamily [G3DSA:3.30.420.10] (44-226)
  IPR051132 3'-5' Exonuclease domain-containing protein [PTHR13620] (64-219)